Protein AF-A0A445EYU7-F1 (afdb_monomer)

Secondary structure (DSSP, 8-state):
------------------------------------------------------------------------------------------------------------------PPP-SS-HHHHHHHHHHHHHHHHHHHHH-TTPPPTT----S-HHHHHHHHHHHHHHHHHHS--------SS--S--------------------GGG--S-HHHHHHHHHHHHHHH-HHHHHHTTPPPPSEEEEE--TTS-HHHHHHHHHHHHT--EEEEEGGGG--SSTTHHHHHHHHHHHHHHHT-SEEEEEE-GGGT-B----S---TTSHHHHHHHHHHHHHHHT--TT--EEEEEEES-SSSB-TTTTSTTSEEEEEE-PPPPHHHHHHHHHHHHHHTT--B-TT--HHHHHHHTTT--HHHHHHHHHHHHHHHHHTT-SSB-HHHHHHHHHHHHH--B-TT----THHHHHHHHHHHHHHHHHHHHHHHSTTPPPP-EEE-S-BTTS-SSEEE-PPPSS------HHHHHHHHHHHTHHHHHHHHHTTT---STTHHHHHHHHHHHHIIIIIS---TTT-S-----TTTT-S----S---S--TTHHHHHHHHHHHHHHHHHHHHHHHHHHHHH-HHHHHHHHHHHHHHSEEEHHHHHHHHHTPPPPHHHHHHHTT-PPP--------

pLDDT: mean 71.1, std 25.47, range [23.78, 96.25]

Solvent-accessible surface area (backbone atoms only — not comparable to full-atom values): 42217 Å² total; per-residue (Å²): 138,86,86,87,86,87,88,89,84,88,85,88,89,89,80,90,86,88,89,88,90,88,81,90,86,90,83,86,89,79,88,81,90,85,82,89,79,88,79,93,80,87,78,87,81,84,89,88,84,86,83,89,85,81,89,84,89,84,85,88,79,87,88,79,89,81,90,79,89,92,85,87,85,84,88,80,87,84,87,86,88,85,90,85,83,85,90,88,85,82,89,80,89,81,89,87,82,89,82,86,88,88,88,80,92,74,84,88,85,80,92,79,78,93,72,86,74,80,85,74,68,74,64,60,60,51,51,51,54,48,51,53,50,50,51,52,48,51,52,46,72,77,50,84,80,76,81,70,95,87,72,86,90,88,76,77,65,63,61,61,51,51,52,52,51,51,52,52,52,52,51,52,70,74,49,76,78,79,76,77,89,75,79,94,80,81,88,84,84,74,78,80,67,76,80,79,64,77,84,70,79,61,87,53,82,77,43,34,67,85,79,56,56,38,50,65,70,47,45,58,67,45,47,58,55,28,50,40,66,65,44,47,69,67,40,54,77,72,69,53,76,80,67,46,13,37,32,39,36,30,61,80,46,47,43,66,71,56,51,58,45,12,48,27,42,66,34,71,36,54,72,47,76,46,54,30,59,77,41,67,60,97,52,80,61,52,24,31,49,50,49,51,52,52,53,57,47,43,67,74,51,54,56,20,36,40,36,32,36,48,36,54,69,42,34,52,50,84,66,61,92,72,84,58,90,79,53,57,48,40,52,48,26,40,52,42,48,51,50,56,50,61,65,57,57,98,81,59,59,53,35,37,39,33,32,33,70,52,77,85,50,36,34,70,79,51,61,34,83,61,30,30,57,39,76,41,65,42,60,69,35,50,58,70,20,37,29,45,38,49,52,50,52,39,60,75,64,66,58,52,66,38,94,81,53,58,55,63,64,52,22,35,65,44,72,88,43,26,57,48,52,48,53,48,36,57,48,44,13,49,52,50,22,50,74,71,70,46,88,47,35,47,51,66,32,44,53,52,24,51,50,36,69,75,55,28,53,73,40,87,83,60,68,74,58,73,69,58,33,54,49,44,20,29,20,47,31,18,28,50,52,39,36,43,30,41,34,72,71,39,86,86,51,50,57,75,50,35,41,34,50,64,23,25,59,78,79,43,54,44,48,72,43,57,55,63,44,93,61,94,73,89,79,80,51,71,39,56,51,45,41,49,40,20,21,44,34,8,22,50,29,30,31,28,65,75,53,77,66,47,73,74,80,79,48,53,63,35,52,52,52,38,48,53,51,40,44,41,39,45,32,52,65,13,71,35,82,90,81,30,84,47,69,46,94,59,67,86,72,72,55,69,89,59,74,91,69,66,80,66,92,68,62,94,65,52,61,64,52,52,54,48,51,53,52,51,36,52,50,52,53,52,52,29,36,53,45,23,37,50,36,45,70,70,30,53,70,50,40,54,50,50,14,50,51,29,55,73,61,40,50,43,46,58,69,66,42,48,60,51,57,70,71,55,58,64,51,71,64,51,59,36,58,32,69,66,52,74,73,77,78,72,76,78,80,77,78,129

InterPro domains:
  IPR000642 Peptidase M41 [PF01434] (466-659)
  IPR003593 AAA+ ATPase domain [SM00382] (242-382)
  IPR003959 ATPase, AAA-type, core [PF00004] (246-378)
  IPR003960 ATPase, AAA-type, conserved site [PS00674] (350-368)
  IPR005936 ATP-dependent zinc metalloprotease, FtsH [MF_01458] (6-684)
  IPR027417 P-loop containing nucleoside triphosphate hydrolase [G3DSA:3.40.50.300] (189-378)
  IPR027417 P-loop containing nucleoside triphosphate hydrolase [SSF52540] (206-452)
  IPR037219 Peptidase M41-like [G3DSA:1.20.58.760] (458-664)
  IPR037219 Peptidase M41-like [SSF140990] (466-662)
  IPR041569 AAA ATPase, AAA+ lid domain [PF17862] (404-446)

Foldseek 3Di:
DDDDDDDDDDDDDDDDDDDDDDDDDDDDDDDDDDDDDDDDDDDDDDDDDDDDDDDDDDDDDDDDDDDDDDDDDDDDDDDDDDDDDDDDDDDDDDDDDDDDDDDDDDDDDDDDDDDDDDDDDPVVVVVVVVVVVVVVVVVCVVDVDDDDPDDDDDDDCPVVVVVVVVVVVVVCVVDPPPPDPDDPDPDDDDPPDDPCPDPPPPPPDQQAVLLAFQQVQLVVVLVVLLCCLQCVVVCVVVVHFDQQEAEEEEAPQQCLVSSLSNSCSSSVAAEAEDELLVLQDPDACSSLVVLVVSLVVCQVRPVHEYEYEAVCNLFFDPLDPDPDVSNPRSVSNVVSNLCSLLPDDSPTNYYYYYYHHCPPGGDVSQCDGSHNVHYRYSYAGFLVRLLSLLVSLCVVVVAAADPQDDSSVLSQQQFPDHSRSSNVLNVQQSVQCVVVVHPHRYNVSSVVSSCCSVQNAFDPPDDDDDVRLLLLLLLQLQLQLLLLLLCVQDDQRFHFFKWFQGHHDPLQRIDTDTGHGSGNDPDDDLLRLLSLLLSLLRSQLSNCVVVVHDGDPNSVVSCVVSLVSLLCCVAACVVDPVRHRHHHDDCPVVPPPSVPDDDPPPDPPVVVVVVVSVVSSVVSSVLSNVQSNVQCVVQVPLSVVSSVVCSVPSMDGDPRSVVSSVPRDHDVSSVCVSVVPDDPPDPDPPDD

Organism: Glycine soja (NCBI:txid3848)

Structure (mmCIF, N/CA/C/O backbone):
data_AF-A0A445EYU7-F1
#
_entry.id   AF-A0A445EYU7-F1
#
loop_
_atom_site.group_PDB
_atom_site.id
_atom_site.type_symbol
_atom_site.label_atom_id
_atom_site.label_alt_id
_atom_site.label_comp_id
_atom_site.label_asym_id
_atom_site.label_entity_id
_atom_site.label_seq_id
_atom_site.pdbx_PDB_ins_code
_atom_site.Cartn_x
_atom_site.Cartn_y
_atom_site.Cartn_z
_atom_site.occupancy
_atom_site.B_iso_or_equiv
_atom_site.auth_seq_id
_atom_site.auth_comp_id
_atom_site.auth_asym_id
_atom_site.auth_atom_id
_atom_site.pdbx_PDB_model_num
ATOM 1 N N . MET A 1 1 ? 55.530 -7.448 -45.847 1.00 34.25 1 MET A N 1
ATOM 2 C CA . MET A 1 1 ? 56.861 -6.818 -45.944 1.00 34.25 1 MET A CA 1
ATOM 3 C C . MET A 1 1 ? 57.270 -6.380 -44.545 1.00 34.25 1 MET A C 1
ATOM 5 O O . MET A 1 1 ? 56.657 -5.481 -43.993 1.00 34.25 1 MET A O 1
ATOM 9 N N . LEU A 1 2 ? 58.200 -7.129 -43.955 1.00 30.73 2 LEU A N 1
ATOM 10 C CA . LEU A 1 2 ? 59.014 -6.810 -42.768 1.00 30.73 2 LEU A CA 1
ATOM 11 C C . LEU A 1 2 ? 60.118 -5.787 -43.153 1.00 30.73 2 LEU A C 1
ATOM 13 O O . LEU A 1 2 ? 60.229 -5.510 -44.351 1.00 30.73 2 LEU A O 1
ATOM 17 N N . PRO A 1 3 ? 61.058 -5.379 -42.269 1.00 58.59 3 PRO A N 1
ATOM 18 C CA . PRO A 1 3 ? 61.068 -5.291 -40.792 1.00 58.59 3 PRO A CA 1
ATOM 19 C C . PRO A 1 3 ? 61.715 -3.972 -40.290 1.00 58.59 3 PRO A C 1
ATOM 21 O O . PRO A 1 3 ? 62.240 -3.197 -41.078 1.00 58.59 3 PRO A O 1
ATOM 24 N N . LEU A 1 4 ? 61.798 -3.781 -38.968 1.00 31.61 4 LEU A N 1
ATOM 25 C CA . LEU A 1 4 ? 63.033 -3.299 -38.329 1.00 31.61 4 LEU A CA 1
ATOM 26 C C . LEU A 1 4 ? 63.142 -3.906 -36.918 1.00 31.61 4 LEU A C 1
ATOM 28 O O . LEU A 1 4 ? 62.303 -3.669 -36.053 1.00 31.61 4 LEU A O 1
ATOM 32 N N . GLU A 1 5 ? 64.168 -4.737 -36.746 1.00 33.75 5 GLU A N 1
ATOM 33 C CA . GLU A 1 5 ? 64.612 -5.373 -35.505 1.00 33.75 5 GLU A CA 1
ATOM 34 C C . GLU A 1 5 ? 65.640 -4.489 -34.783 1.00 33.75 5 GLU A C 1
ATOM 36 O O . GLU A 1 5 ? 66.415 -3.796 -35.436 1.00 33.75 5 GLU A O 1
ATOM 41 N N . HIS A 1 6 ? 65.750 -4.626 -33.457 1.00 32.50 6 HIS A N 1
ATOM 42 C CA . HIS A 1 6 ? 67.062 -4.682 -32.804 1.00 32.50 6 HIS A CA 1
ATOM 43 C C . HIS A 1 6 ? 67.008 -5.527 -31.518 1.00 32.50 6 HIS A C 1
ATOM 45 O O . HIS A 1 6 ? 66.360 -5.182 -30.534 1.00 32.50 6 HIS A O 1
ATOM 51 N N . HIS A 1 7 ? 67.721 -6.654 -31.570 1.00 29.28 7 HIS A N 1
ATOM 52 C CA . HIS A 1 7 ? 68.071 -7.572 -30.483 1.00 29.28 7 HIS A CA 1
ATOM 53 C C . HIS A 1 7 ? 69.317 -7.101 -29.714 1.00 29.28 7 HIS A C 1
ATOM 55 O O . HIS A 1 7 ? 70.190 -6.494 -30.327 1.00 29.28 7 HIS A O 1
ATOM 61 N N . PHE A 1 8 ? 69.438 -7.493 -28.432 1.00 27.98 8 PHE A N 1
ATOM 62 C CA . PHE A 1 8 ? 70.623 -8.087 -27.751 1.00 27.98 8 PHE A CA 1
ATOM 63 C C . PHE A 1 8 ? 70.408 -8.053 -26.212 1.00 27.98 8 PHE A C 1
ATOM 65 O O . PHE A 1 8 ? 69.878 -7.074 -25.715 1.00 27.98 8 PHE A O 1
ATOM 72 N N . ARG A 1 9 ? 70.781 -9.015 -25.348 1.00 24.81 9 ARG A N 1
ATOM 73 C CA . ARG A 1 9 ? 71.495 -10.307 -25.426 1.00 24.81 9 ARG A CA 1
ATOM 74 C C . ARG A 1 9 ? 71.340 -11.004 -24.041 1.00 24.81 9 ARG A C 1
ATOM 76 O O . ARG A 1 9 ? 71.367 -10.323 -23.022 1.00 24.81 9 ARG A O 1
ATOM 83 N N . TYR A 1 10 ? 71.207 -12.332 -24.002 1.00 27.59 10 TYR A N 1
ATOM 84 C CA . TYR A 1 10 ? 71.276 -13.189 -22.797 1.00 27.59 10 TYR A CA 1
ATOM 85 C C . TYR A 1 10 ? 72.737 -13.604 -22.501 1.00 27.59 10 TYR A C 1
ATOM 87 O O . TYR A 1 10 ? 73.488 -13.781 -23.458 1.00 27.59 10 TYR A O 1
ATOM 95 N N . HIS A 1 11 ? 73.114 -13.811 -21.224 1.00 28.22 11 HIS A N 1
ATOM 96 C CA . HIS A 1 11 ? 73.751 -15.041 -20.677 1.00 28.22 11 HIS A CA 1
ATOM 97 C C . HIS A 1 11 ? 74.160 -14.912 -19.170 1.00 28.22 11 HIS A C 1
ATOM 99 O O . HIS A 1 11 ? 74.649 -13.855 -18.778 1.00 28.22 11 HIS A O 1
ATOM 105 N N . PRO A 1 12 ? 73.995 -15.974 -18.334 1.00 47.03 12 PRO A N 1
ATOM 106 C CA . PRO A 1 12 ? 74.493 -16.133 -16.938 1.00 47.03 12 PRO A CA 1
ATOM 107 C C . PRO A 1 12 ? 75.849 -16.918 -16.918 1.00 47.03 12 PRO A C 1
ATOM 109 O O . PRO A 1 12 ? 76.276 -17.245 -18.031 1.00 47.03 12 PRO A O 1
ATOM 112 N N . PRO A 1 13 ? 76.568 -17.259 -15.793 1.00 44.28 13 PRO A N 1
ATOM 113 C CA . PRO A 1 13 ? 76.167 -18.253 -14.747 1.00 44.28 13 PRO A CA 1
ATOM 114 C C . PRO A 1 13 ? 76.862 -18.161 -13.334 1.00 44.28 13 PRO A C 1
ATOM 116 O O . PRO A 1 13 ? 77.647 -17.255 -13.082 1.00 44.28 13 PRO A O 1
ATOM 119 N N . LEU A 1 14 ? 76.627 -19.197 -12.484 1.00 28.83 14 LEU A N 1
ATOM 120 C CA . LEU A 1 14 ? 77.357 -19.675 -11.262 1.00 28.83 14 LEU A CA 1
ATOM 121 C C . LEU A 1 14 ? 76.855 -19.117 -9.899 1.00 28.83 14 LEU A C 1
ATOM 123 O O . LEU A 1 14 ? 76.657 -17.921 -9.780 1.00 28.83 14 LEU A O 1
ATOM 127 N N . THR A 1 15 ? 76.590 -19.869 -8.810 1.00 29.42 15 THR A N 1
ATOM 128 C CA . THR A 1 15 ? 76.975 -21.229 -8.346 1.00 29.42 15 THR A CA 1
ATOM 129 C C . THR A 1 15 ? 76.090 -21.726 -7.171 1.00 29.42 15 THR A C 1
ATOM 131 O O . THR A 1 15 ? 75.723 -20.934 -6.315 1.00 29.42 15 THR A O 1
ATOM 134 N N . LEU A 1 16 ? 75.825 -23.049 -7.144 1.00 30.02 16 LEU A N 1
ATOM 135 C CA . LEU A 1 16 ? 75.710 -24.026 -6.019 1.00 30.02 16 LEU A CA 1
ATOM 136 C C . LEU A 1 16 ? 75.516 -23.507 -4.569 1.00 30.02 16 LEU A C 1
ATOM 138 O O . LEU A 1 16 ? 76.332 -22.731 -4.094 1.00 30.02 16 LEU A O 1
ATOM 142 N N . THR A 1 17 ? 74.559 -24.034 -3.782 1.00 30.12 17 THR A N 1
ATOM 143 C CA . THR A 1 17 ? 74.769 -25.246 -2.945 1.00 30.12 17 THR A CA 1
ATOM 144 C C . THR A 1 17 ? 73.490 -26.041 -2.579 1.00 30.12 17 THR A C 1
ATOM 146 O O . THR A 1 17 ? 72.385 -25.522 -2.481 1.00 30.12 17 THR A O 1
ATOM 149 N N . LYS A 1 18 ? 73.706 -27.353 -2.384 1.00 30.33 18 LYS A N 1
ATOM 150 C CA . LYS A 1 18 ? 72.795 -28.468 -2.030 1.00 30.33 18 LYS A CA 1
ATOM 151 C C . LYS A 1 18 ? 72.230 -28.356 -0.595 1.00 30.33 18 LYS A C 1
ATOM 153 O O . LYS A 1 18 ? 72.931 -27.860 0.276 1.00 30.33 18 LYS A O 1
ATOM 158 N N . LEU A 1 19 ? 71.050 -28.918 -0.290 1.00 28.41 19 LEU A N 1
ATOM 159 C CA . LEU A 1 19 ? 70.894 -30.268 0.303 1.00 28.41 19 LEU A CA 1
ATOM 160 C C . LEU A 1 19 ? 69.439 -30.795 0.232 1.00 28.41 19 LEU A C 1
ATOM 162 O O . LEU A 1 19 ? 68.480 -30.037 0.164 1.00 28.41 19 LEU A O 1
ATOM 166 N N . LYS A 1 20 ? 69.334 -32.130 0.193 1.00 32.12 20 LYS A N 1
ATOM 167 C CA . LYS A 1 20 ? 68.200 -32.999 -0.190 1.00 32.12 20 LYS A CA 1
ATOM 168 C C . LYS A 1 20 ? 67.350 -33.504 1.017 1.00 32.12 20 LYS A C 1
ATOM 170 O O . LYS A 1 20 ? 67.749 -33.269 2.152 1.00 32.12 20 LYS A O 1
ATOM 175 N N . PRO A 1 21 ? 66.227 -34.225 0.768 1.00 53.78 21 PRO A N 1
ATOM 176 C CA . PRO A 1 21 ? 65.112 -34.498 1.695 1.00 53.78 21 PRO A CA 1
ATOM 177 C C . PRO A 1 21 ? 65.073 -35.936 2.268 1.00 53.78 21 PRO A C 1
ATOM 179 O O . PRO A 1 21 ? 65.791 -36.808 1.789 1.00 53.78 21 PRO A O 1
ATOM 182 N N . PHE A 1 22 ? 64.163 -36.200 3.216 1.00 26.23 22 PHE A N 1
ATOM 183 C CA . PHE A 1 22 ? 63.744 -37.524 3.734 1.00 26.23 22 PHE A CA 1
ATOM 184 C C . PHE A 1 22 ? 62.350 -37.376 4.390 1.00 26.23 22 PHE A C 1
ATOM 186 O O . PHE A 1 22 ? 62.075 -36.313 4.929 1.00 26.23 22 PHE A O 1
ATOM 193 N N . SER A 1 23 ? 61.438 -38.344 4.515 1.00 29.22 23 SER A N 1
ATOM 194 C CA . SER A 1 23 ? 60.973 -39.504 3.737 1.00 29.22 23 SER A CA 1
ATOM 195 C C . SER A 1 23 ? 59.691 -40.015 4.436 1.00 29.22 23 SER A C 1
ATOM 197 O O . SER A 1 23 ? 59.527 -39.821 5.635 1.00 29.22 23 SER A O 1
ATOM 199 N N . ARG A 1 24 ? 58.825 -40.707 3.687 1.00 30.89 24 ARG A N 1
ATOM 200 C CA . ARG A 1 24 ? 57.615 -41.464 4.091 1.00 30.89 24 ARG A CA 1
ATOM 201 C C . ARG A 1 24 ? 57.710 -42.264 5.409 1.00 30.89 24 ARG A C 1
ATOM 203 O O . ARG A 1 24 ? 58.746 -42.875 5.634 1.00 30.89 24 ARG A O 1
ATOM 210 N N . ALA A 1 25 ? 56.573 -42.458 6.101 1.00 29.36 25 ALA A N 1
ATOM 211 C CA . ALA A 1 25 ? 56.016 -43.792 6.423 1.00 29.36 25 ALA A CA 1
ATOM 212 C C . ALA A 1 25 ? 54.634 -43.746 7.124 1.00 29.36 25 ALA A C 1
ATOM 214 O O . ALA A 1 25 ? 54.323 -42.834 7.879 1.00 29.36 25 ALA A O 1
ATOM 215 N N . ASN A 1 26 ? 53.840 -44.781 6.830 1.00 29.16 26 ASN A N 1
ATOM 216 C CA . ASN A 1 26 ? 52.474 -45.104 7.261 1.00 29.16 26 ASN A CA 1
ATOM 217 C C . ASN A 1 26 ? 52.331 -45.497 8.745 1.00 29.16 26 ASN A C 1
ATOM 219 O O . ASN A 1 26 ? 53.230 -46.130 9.288 1.00 29.16 26 ASN A O 1
ATOM 223 N N . SER A 1 27 ? 51.130 -45.317 9.316 1.00 27.59 27 SER A N 1
ATOM 224 C CA . SER A 1 27 ? 50.281 -46.348 9.986 1.00 27.59 27 SER A CA 1
ATOM 225 C C . SER A 1 27 ? 49.155 -45.645 10.778 1.00 27.59 27 SER A C 1
ATOM 227 O O . SER A 1 27 ? 49.419 -44.725 11.533 1.00 27.59 27 SER A O 1
ATOM 229 N N . ARG A 1 28 ? 47.878 -45.774 10.387 1.00 27.11 28 ARG A N 1
ATOM 230 C CA . ARG A 1 28 ? 46.866 -46.795 10.751 1.00 27.11 28 ARG A CA 1
ATOM 231 C C . ARG A 1 28 ? 46.390 -46.752 12.222 1.00 27.11 28 ARG A C 1
ATOM 233 O O . ARG A 1 28 ? 47.166 -47.089 13.100 1.00 27.11 28 ARG A O 1
ATOM 240 N N . VAL A 1 29 ? 45.058 -46.569 12.365 1.00 26.36 29 VAL A N 1
ATOM 241 C CA . VAL A 1 29 ? 44.156 -47.072 13.443 1.00 26.36 29 VAL A CA 1
ATOM 242 C C . VAL A 1 29 ? 44.245 -46.245 14.748 1.00 26.36 29 VAL A C 1
ATOM 244 O O . VAL A 1 29 ? 45.337 -45.904 15.161 1.00 26.36 29 VAL A O 1
ATOM 247 N N . SER A 1 30 ? 43.199 -45.783 15.447 1.00 26.22 30 SER A N 1
ATOM 248 C CA . SER A 1 30 ? 41.783 -46.162 15.635 1.00 26.22 30 SER A CA 1
ATOM 249 C C . SER A 1 30 ? 41.044 -45.024 16.371 1.00 26.22 30 SER A C 1
ATOM 251 O O . SER A 1 30 ? 41.652 -44.320 17.173 1.00 26.22 30 SER A O 1
ATOM 253 N N . LEU A 1 31 ? 39.726 -44.911 16.164 1.00 33.03 31 LEU A N 1
ATOM 254 C CA . LEU A 1 31 ? 38.775 -44.231 17.068 1.00 33.03 31 LEU A CA 1
ATOM 255 C C . LEU A 1 31 ? 38.767 -44.886 18.468 1.00 33.03 31 LEU A C 1
ATOM 257 O O . LEU A 1 31 ? 39.086 -46.073 18.578 1.00 33.03 31 LEU A O 1
ATOM 261 N N . PRO A 1 32 ? 38.324 -44.164 19.515 1.00 35.91 32 PRO A N 1
ATOM 262 C CA . PRO A 1 32 ? 36.981 -44.471 20.018 1.00 35.91 32 PRO A CA 1
ATOM 263 C C . PRO A 1 32 ? 36.149 -43.256 20.476 1.00 35.91 32 PRO A C 1
ATOM 265 O O . PRO A 1 32 ? 36.659 -42.215 20.882 1.00 35.91 32 PRO A O 1
ATOM 268 N N . HIS A 1 33 ? 34.831 -43.462 20.417 1.00 28.44 33 HIS A N 1
ATOM 269 C CA . HIS A 1 33 ? 33.781 -42.757 21.156 1.00 28.44 33 HIS A CA 1
ATOM 270 C C . HIS A 1 33 ? 33.961 -42.883 22.683 1.00 28.44 33 HIS A C 1
ATOM 272 O O . HIS A 1 33 ? 34.489 -43.901 23.128 1.00 28.44 33 HIS A O 1
ATOM 278 N N . ILE A 1 34 ? 33.417 -41.927 23.459 1.00 29.56 34 ILE A N 1
ATOM 279 C CA . ILE A 1 34 ? 32.385 -42.123 24.516 1.00 29.56 34 ILE A CA 1
ATOM 280 C C . ILE A 1 34 ? 32.254 -40.870 25.425 1.00 29.56 34 ILE A C 1
ATOM 282 O O . ILE A 1 34 ? 33.228 -40.392 25.995 1.00 29.56 34 ILE A O 1
ATOM 286 N N . ASP A 1 35 ? 31.007 -40.391 25.500 1.00 27.66 35 ASP A N 1
ATOM 287 C CA . ASP A 1 35 ? 30.200 -39.821 26.598 1.00 27.66 35 ASP A CA 1
ATOM 288 C C . ASP A 1 35 ? 30.609 -38.642 27.512 1.00 27.66 35 ASP A C 1
ATOM 290 O O . ASP A 1 35 ? 31.574 -38.660 28.267 1.00 27.66 35 ASP A O 1
ATOM 294 N N . ASN A 1 36 ? 29.688 -37.662 27.508 1.00 29.55 36 ASN A N 1
ATOM 295 C CA . ASN A 1 36 ? 28.985 -37.025 28.635 1.00 29.55 36 ASN A CA 1
ATOM 296 C C . ASN A 1 36 ? 29.640 -37.032 30.029 1.00 29.55 36 ASN A C 1
ATOM 298 O O . ASN A 1 36 ? 29.693 -38.061 30.693 1.00 29.55 36 ASN A O 1
ATOM 302 N N . SER A 1 37 ? 29.861 -35.838 30.596 1.00 26.86 37 SER A N 1
ATOM 303 C CA . SER A 1 37 ? 29.030 -35.283 31.690 1.00 26.86 37 SER A CA 1
ATOM 304 C C . SER A 1 37 ? 29.681 -34.067 32.377 1.00 26.86 37 SER A C 1
ATOM 306 O O . SER A 1 37 ? 30.892 -33.979 32.534 1.00 26.86 37 SER A O 1
ATOM 308 N N . PHE A 1 38 ? 28.816 -33.109 32.732 1.00 29.22 38 PHE A N 1
ATOM 309 C CA . PHE A 1 38 ? 28.899 -32.078 33.777 1.00 29.22 38 PHE A CA 1
ATOM 310 C C . PHE A 1 38 ? 30.233 -31.851 34.518 1.00 29.22 38 PHE A C 1
ATOM 312 O O . PHE A 1 38 ? 30.706 -32.732 35.218 1.00 29.22 38 PHE A O 1
ATOM 319 N N . HIS A 1 39 ? 30.698 -30.593 34.570 1.00 27.23 39 HIS A N 1
ATOM 320 C CA . HIS A 1 39 ? 30.738 -29.814 35.821 1.00 27.23 39 HIS A CA 1
ATOM 321 C C . HIS A 1 39 ? 31.181 -28.356 35.597 1.00 27.23 39 HIS A C 1
ATOM 323 O O . HIS A 1 39 ? 32.151 -28.061 34.906 1.00 27.23 39 HIS A O 1
ATOM 329 N N . ARG A 1 40 ? 30.450 -27.439 36.246 1.00 28.94 40 ARG A N 1
ATOM 330 C CA . ARG A 1 40 ? 30.832 -26.042 36.494 1.00 28.94 40 ARG A CA 1
ATOM 331 C C . ARG A 1 40 ? 32.231 -25.975 37.107 1.00 28.94 40 ARG A C 1
ATOM 333 O O . ARG A 1 40 ? 32.435 -26.566 38.161 1.00 28.94 40 ARG A O 1
ATOM 340 N N . PHE A 1 41 ? 33.106 -25.142 36.553 1.00 24.22 41 PHE A N 1
ATOM 341 C CA . PHE A 1 41 ? 34.234 -24.578 37.291 1.00 24.22 41 PHE A CA 1
ATOM 342 C C . PHE A 1 41 ? 34.474 -23.131 36.854 1.00 24.22 41 PHE A C 1
ATOM 344 O O . PHE A 1 41 ? 34.845 -22.847 35.721 1.00 24.22 41 PHE A O 1
ATOM 351 N N . ASN A 1 42 ? 34.216 -22.218 37.786 1.00 32.19 42 ASN A N 1
ATOM 352 C CA . ASN A 1 42 ? 34.666 -20.835 37.760 1.00 32.19 42 ASN A CA 1
ATOM 353 C C . ASN A 1 42 ? 36.047 -20.797 38.432 1.00 32.19 42 ASN A C 1
ATOM 355 O O . ASN A 1 42 ? 36.188 -21.373 39.516 1.00 32.19 42 ASN A O 1
ATOM 359 N N . PRO A 1 43 ? 37.041 -20.123 37.840 1.00 32.25 43 PRO A N 1
ATOM 360 C CA . PRO A 1 43 ? 37.910 -19.311 38.680 1.00 32.25 43 PRO A CA 1
ATOM 361 C C . PRO A 1 43 ? 38.292 -17.981 38.009 1.00 32.25 43 PRO A C 1
ATOM 363 O O . PRO A 1 43 ? 39.037 -17.944 37.035 1.00 32.25 43 PRO A O 1
ATOM 366 N N . ASN A 1 44 ? 37.876 -16.869 38.620 1.00 27.81 44 ASN A N 1
ATOM 367 C CA . ASN A 1 44 ? 38.746 -15.692 38.707 1.00 27.81 44 ASN A CA 1
ATOM 368 C C . ASN A 1 44 ? 39.886 -16.027 39.682 1.00 27.81 44 ASN A C 1
ATOM 370 O O . ASN A 1 44 ? 39.616 -16.656 40.711 1.00 27.81 44 ASN A O 1
ATOM 374 N N . PRO A 1 45 ? 41.131 -15.583 39.426 1.00 37.09 45 PRO A N 1
ATOM 375 C CA . PRO A 1 45 ? 41.590 -14.414 40.185 1.00 37.09 45 PRO A CA 1
ATOM 376 C C . PRO A 1 45 ? 42.635 -13.498 39.496 1.00 37.09 45 PRO A C 1
ATOM 378 O O . PRO A 1 45 ? 43.436 -13.923 38.677 1.00 37.09 45 PRO A O 1
ATOM 381 N N . CYS A 1 46 ? 42.680 -12.258 40.012 1.00 25.12 46 CYS A N 1
ATOM 382 C CA . CYS A 1 46 ? 43.859 -11.390 40.217 1.00 25.12 46 CYS A CA 1
ATOM 383 C C . CYS A 1 46 ? 44.539 -10.725 38.998 1.00 25.12 46 CYS A C 1
ATOM 385 O O . CYS A 1 46 ? 45.135 -11.363 38.148 1.00 25.12 46 CYS A O 1
ATOM 387 N N . ARG A 1 47 ? 44.406 -9.393 38.868 1.00 24.67 47 ARG A N 1
ATOM 388 C CA . ARG A 1 47 ? 45.243 -8.314 39.469 1.00 24.67 47 ARG A CA 1
ATOM 389 C C . ARG A 1 47 ? 46.560 -8.075 38.715 1.00 24.67 47 ARG A C 1
ATOM 391 O O . ARG A 1 47 ? 47.526 -8.785 38.941 1.00 24.67 47 ARG A O 1
ATOM 398 N N . PHE A 1 48 ? 46.640 -6.941 38.019 1.00 25.27 48 PHE A N 1
ATOM 399 C CA . PHE A 1 48 ? 47.841 -6.101 38.014 1.00 25.27 48 PHE A CA 1
ATOM 400 C C . PHE A 1 48 ? 47.426 -4.632 38.112 1.00 25.27 48 PHE A C 1
ATOM 402 O O . PHE A 1 48 ? 46.525 -4.171 37.414 1.00 25.27 48 PHE A O 1
ATOM 409 N N . ARG A 1 49 ? 48.045 -3.922 39.056 1.00 24.45 49 ARG A N 1
ATOM 410 C CA . ARG A 1 49 ? 47.820 -2.508 39.362 1.00 24.45 49 ARG A CA 1
ATOM 411 C C . ARG A 1 49 ? 49.172 -1.786 39.337 1.00 24.45 49 ARG A C 1
ATOM 413 O O . ARG A 1 49 ? 50.140 -2.332 39.856 1.00 24.45 49 ARG A O 1
ATOM 420 N N . CYS A 1 50 ? 49.112 -0.530 38.884 1.00 23.83 50 CYS A N 1
ATOM 421 C CA . CYS A 1 50 ? 49.977 0.626 39.183 1.00 23.83 50 CYS A CA 1
ATOM 422 C C . CYS A 1 50 ? 51.277 0.869 38.380 1.00 23.83 50 CYS A C 1
ATOM 424 O O . CYS A 1 50 ? 51.860 -0.088 37.882 1.00 23.83 50 CYS A O 1
ATOM 426 N N . PRO A 1 51 ? 51.785 2.133 38.347 1.00 35.72 51 PRO A N 1
ATOM 427 C CA . PRO A 1 51 ? 51.290 3.341 39.039 1.00 35.72 51 PRO A CA 1
ATOM 428 C C . PRO A 1 51 ? 51.125 4.616 38.181 1.00 35.72 51 PRO A C 1
ATOM 430 O O . PRO A 1 51 ? 51.552 4.727 37.039 1.00 35.72 51 PRO A O 1
ATOM 433 N N . ILE A 1 52 ? 50.499 5.590 38.840 1.00 28.56 52 ILE A N 1
ATOM 434 C CA . ILE A 1 52 ? 50.383 7.018 38.532 1.00 28.56 52 ILE A CA 1
ATOM 435 C C . ILE A 1 52 ? 51.745 7.719 38.692 1.00 28.56 52 ILE A C 1
ATOM 437 O O . ILE A 1 52 ? 52.452 7.454 39.663 1.00 28.56 52 ILE A O 1
ATOM 441 N N . SER A 1 53 ? 52.048 8.695 37.832 1.00 24.09 53 SER A N 1
ATOM 442 C CA . SER A 1 53 ? 52.919 9.830 38.165 1.00 24.09 53 SER A CA 1
ATOM 443 C C . SER A 1 53 ? 52.399 11.100 37.481 1.00 24.09 53 SER A C 1
ATOM 445 O O . SER A 1 53 ? 51.925 11.088 36.348 1.00 24.09 53 SER A O 1
ATOM 447 N N . SER A 1 54 ? 52.406 12.166 38.270 1.00 26.83 54 SER A N 1
ATOM 448 C CA . SER A 1 54 ? 51.843 13.496 38.066 1.00 26.83 54 SER A CA 1
ATOM 449 C C . SER A 1 54 ? 52.846 14.494 37.480 1.00 26.83 54 SER A C 1
ATOM 451 O O . SER A 1 54 ? 54.022 14.409 37.812 1.00 26.83 54 SER A O 1
ATOM 453 N N . ASN A 1 55 ? 52.298 15.506 36.795 1.00 27.67 55 ASN A N 1
ATOM 454 C CA . ASN A 1 55 ? 52.839 16.845 36.514 1.00 27.67 55 ASN A CA 1
ATOM 455 C C . ASN A 1 55 ? 54.157 16.960 35.735 1.00 27.67 55 ASN A C 1
ATOM 457 O O . ASN A 1 55 ? 55.219 16.696 36.273 1.00 27.67 55 ASN A O 1
ATOM 461 N N . ASP A 1 56 ? 54.077 17.562 34.543 1.00 25.91 56 ASP A N 1
ATOM 462 C CA . ASP A 1 56 ? 54.873 18.759 34.262 1.00 25.91 56 ASP A CA 1
ATOM 463 C C . ASP A 1 56 ? 54.267 19.598 33.129 1.00 25.91 56 ASP A C 1
ATOM 465 O O . ASP A 1 56 ? 53.858 19.114 32.074 1.00 25.91 56 ASP A O 1
ATOM 469 N N . SER A 1 57 ? 54.179 20.895 33.393 1.00 28.66 57 SER A N 1
ATOM 470 C CA . SER A 1 57 ? 53.831 21.960 32.460 1.00 28.66 57 SER A CA 1
ATOM 471 C C . SER A 1 57 ? 55.079 22.433 31.721 1.00 28.66 57 SER A C 1
ATOM 473 O O . SER A 1 57 ? 56.042 22.759 32.402 1.00 28.66 57 SER A O 1
ATOM 475 N N . LEU A 1 58 ? 55.043 22.602 30.392 1.00 26.98 58 LEU A N 1
ATOM 476 C CA . LEU A 1 58 ? 55.878 23.575 29.664 1.00 26.98 58 LEU A CA 1
ATOM 477 C C . LEU A 1 58 ? 55.365 23.802 28.226 1.00 26.98 58 LEU A C 1
ATOM 479 O O . LEU A 1 58 ? 54.942 22.886 27.528 1.00 26.98 58 LEU A O 1
ATOM 483 N N . ARG A 1 59 ? 55.358 25.083 27.839 1.00 26.55 59 ARG A N 1
ATOM 484 C CA . ARG A 1 59 ? 54.968 25.666 26.541 1.00 26.55 59 ARG A CA 1
ATOM 485 C C . ARG A 1 59 ? 56.083 25.526 25.483 1.00 26.55 59 ARG A C 1
ATOM 487 O O . ARG A 1 59 ? 57.202 25.172 25.826 1.00 26.55 59 ARG A O 1
ATOM 494 N N . PHE A 1 60 ? 55.765 26.017 24.271 1.00 24.23 60 PHE A N 1
ATOM 495 C CA . PHE A 1 60 ? 56.562 26.189 23.032 1.00 24.23 60 PHE A CA 1
ATOM 496 C C . PHE A 1 60 ? 56.602 24.954 22.121 1.00 24.23 60 PHE A C 1
ATOM 498 O O . PHE A 1 60 ? 56.777 23.850 22.597 1.00 24.23 60 PHE A O 1
ATOM 505 N N . GLY A 1 61 ? 56.469 25.025 20.794 1.00 24.20 61 GLY A N 1
ATOM 506 C CA . GLY A 1 61 ? 56.208 26.097 19.827 1.00 24.20 61 GLY A CA 1
ATOM 507 C C . GLY A 1 61 ? 56.201 25.455 18.423 1.00 24.20 61 GLY A C 1
ATOM 508 O O . GLY A 1 61 ? 57.003 24.575 18.158 1.00 24.20 61 GLY A O 1
ATOM 509 N N . LEU A 1 62 ? 55.161 25.699 17.618 1.00 23.80 62 LEU A N 1
ATOM 510 C CA . LEU A 1 62 ? 55.196 26.386 16.311 1.00 23.80 62 LEU A CA 1
ATOM 511 C C . LEU A 1 62 ? 56.055 25.774 15.174 1.00 23.80 62 LEU A C 1
ATOM 513 O O . LEU A 1 62 ? 57.275 25.733 15.271 1.00 23.80 62 LEU A O 1
ATOM 517 N N . ARG A 1 63 ? 55.362 25.609 14.021 1.00 24.78 63 ARG A N 1
ATOM 518 C CA . ARG A 1 63 ? 55.812 25.729 12.603 1.00 24.78 63 ARG A CA 1
ATOM 519 C C . ARG A 1 63 ? 56.512 24.515 11.964 1.00 24.78 63 ARG A C 1
ATOM 521 O O . ARG A 1 63 ? 57.232 23.813 12.643 1.00 24.78 63 ARG A O 1
ATOM 528 N N . VAL A 1 64 ? 56.394 24.199 10.662 1.00 26.52 64 VAL A N 1
ATOM 529 C CA . VAL A 1 64 ? 55.858 24.810 9.409 1.00 26.52 64 VAL A CA 1
ATOM 530 C C . VAL A 1 64 ? 55.655 23.637 8.419 1.00 26.52 64 VAL A C 1
ATOM 532 O O . VAL A 1 64 ? 56.466 22.722 8.432 1.00 26.52 64 VAL A O 1
ATOM 535 N N . GLY A 1 65 ? 54.560 23.565 7.646 1.00 27.17 65 GLY A N 1
ATOM 536 C CA . GLY A 1 65 ? 54.506 23.896 6.197 1.00 27.17 65 GLY A CA 1
ATOM 537 C C . GLY A 1 65 ? 54.672 22.642 5.312 1.00 27.17 65 GLY A C 1
ATOM 538 O O . GLY A 1 65 ? 55.360 21.721 5.707 1.00 27.17 65 GLY A O 1
ATOM 539 N N . HIS A 1 66 ? 54.098 22.506 4.113 1.00 30.89 66 HIS A N 1
ATOM 540 C CA . HIS A 1 66 ? 53.800 23.532 3.120 1.00 30.89 66 HIS A CA 1
ATOM 541 C C . HIS A 1 66 ? 52.948 22.974 1.947 1.00 30.89 66 HIS A C 1
ATOM 543 O O . HIS A 1 66 ? 53.243 21.887 1.471 1.00 30.89 66 HIS A O 1
ATOM 549 N N . ARG A 1 67 ? 52.060 23.846 1.412 1.00 28.06 67 ARG A N 1
ATOM 550 C CA . ARG A 1 67 ? 51.793 24.159 -0.029 1.00 28.06 67 ARG A CA 1
ATOM 551 C C . ARG A 1 67 ? 51.064 23.117 -0.914 1.00 28.06 67 ARG A C 1
ATOM 553 O O . ARG A 1 67 ? 51.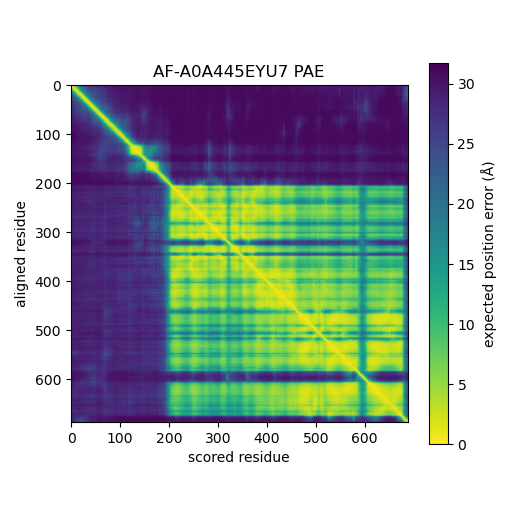252 21.931 -0.736 1.00 28.06 67 ARG A O 1
ATOM 560 N N . ALA A 1 68 ? 50.252 23.486 -1.918 1.00 28.25 68 ALA A N 1
ATOM 561 C CA . ALA A 1 68 ? 49.954 24.775 -2.582 1.00 28.25 68 ALA A CA 1
ATOM 562 C C . ALA A 1 68 ? 48.560 24.708 -3.277 1.00 28.25 68 ALA A C 1
ATOM 564 O O . ALA A 1 68 ? 48.157 23.625 -3.681 1.00 28.25 68 ALA A O 1
ATOM 565 N N . SER A 1 69 ? 47.735 25.771 -3.236 1.00 24.64 69 SER A N 1
ATOM 566 C CA . SER A 1 69 ? 47.454 26.784 -4.298 1.00 24.64 69 SER A CA 1
ATOM 567 C C . SER A 1 69 ? 46.635 26.254 -5.494 1.00 24.64 69 SER A C 1
ATOM 569 O O . SER A 1 69 ? 46.958 25.207 -6.027 1.00 24.64 69 SER A O 1
ATOM 571 N N . TRP A 1 70 ? 45.574 26.924 -5.959 1.00 23.91 70 TRP A N 1
ATOM 572 C CA . TRP A 1 70 ? 45.651 28.211 -6.665 1.00 23.91 70 TRP A CA 1
ATOM 573 C C . TRP A 1 70 ? 44.540 29.221 -6.327 1.00 23.91 70 TRP A C 1
ATOM 575 O O . TRP A 1 70 ? 43.432 28.886 -5.923 1.00 23.91 70 TRP A O 1
ATOM 585 N N . VAL A 1 71 ? 44.922 30.481 -6.520 1.00 24.23 71 VAL A N 1
ATOM 586 C CA . VAL A 1 71 ? 44.251 31.764 -6.278 1.00 24.23 71 VAL A CA 1
ATOM 587 C C . VAL A 1 71 ? 44.059 32.437 -7.642 1.00 24.23 71 VAL A C 1
ATOM 589 O O . VAL A 1 71 ? 44.930 32.272 -8.491 1.00 24.23 71 VAL A O 1
ATOM 592 N N . CYS A 1 72 ? 43.005 33.239 -7.837 1.00 24.47 72 CYS A N 1
ATOM 593 C CA . CYS A 1 72 ? 43.178 34.638 -8.258 1.00 24.47 72 CYS A CA 1
ATOM 594 C C . CYS A 1 72 ? 41.896 35.474 -8.190 1.00 24.47 72 CYS A C 1
ATOM 596 O O . CYS A 1 72 ? 40.829 35.097 -8.660 1.00 24.47 72 CYS A O 1
ATOM 598 N N . ARG A 1 73 ? 42.083 36.645 -7.581 1.00 25.05 73 ARG A N 1
ATOM 599 C CA . ARG A 1 73 ? 41.230 37.830 -7.529 1.00 25.05 73 ARG A CA 1
ATOM 600 C C . ARG A 1 73 ? 41.814 38.804 -8.557 1.00 25.05 73 ARG A C 1
ATOM 602 O O . ARG A 1 73 ? 43.038 38.910 -8.616 1.00 25.05 73 ARG A O 1
ATOM 609 N N . SER A 1 74 ? 41.002 39.590 -9.253 1.00 23.78 74 SER A N 1
ATOM 610 C CA . SER A 1 74 ? 41.485 40.835 -9.862 1.00 23.78 74 SER A CA 1
ATOM 611 C C . SER A 1 74 ? 40.406 41.911 -9.848 1.00 23.78 74 SER A C 1
ATOM 613 O O . SER A 1 74 ? 39.284 41.703 -10.296 1.00 23.78 74 SER A O 1
ATOM 615 N N . THR A 1 75 ? 40.787 43.056 -9.298 1.00 30.59 75 THR A N 1
ATO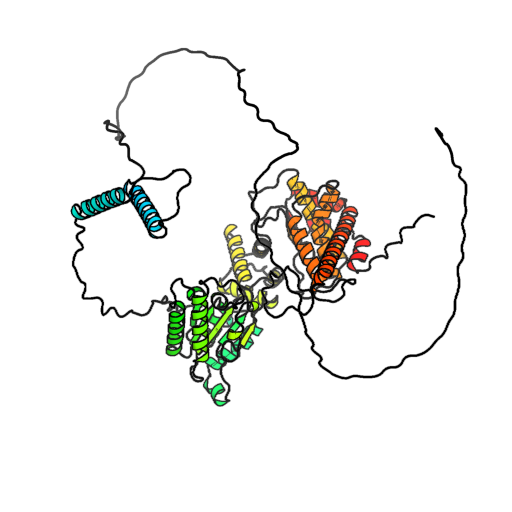M 616 C CA . THR A 1 75 ? 40.177 44.382 -9.429 1.00 30.59 75 THR A CA 1
ATOM 617 C C . THR A 1 75 ? 40.587 45.031 -10.754 1.00 30.59 75 THR A C 1
ATOM 619 O O . THR A 1 75 ? 41.736 44.852 -11.157 1.00 30.59 75 THR A O 1
ATOM 622 N N . GLY A 1 76 ? 39.716 45.856 -11.347 1.00 24.56 76 GLY A N 1
ATOM 623 C CA . GLY A 1 76 ? 40.089 46.844 -12.371 1.00 24.56 76 GLY A CA 1
ATOM 624 C C . GLY A 1 76 ? 38.995 47.124 -13.410 1.00 24.56 76 GLY A C 1
ATOM 625 O O . GLY A 1 76 ? 38.793 46.319 -14.309 1.00 24.56 76 GLY A O 1
ATOM 626 N N . GLU A 1 77 ? 38.325 48.273 -13.293 1.00 29.95 77 GLU A N 1
ATOM 627 C CA . GLU A 1 77 ? 37.789 49.055 -14.430 1.00 29.95 77 GLU A CA 1
ATOM 628 C C . GLU A 1 77 ? 38.979 49.647 -15.229 1.00 29.95 77 GLU A C 1
ATOM 630 O O . GLU A 1 77 ? 40.040 49.817 -14.612 1.00 29.95 77 GLU A O 1
ATOM 635 N N . PRO A 1 78 ? 38.885 49.937 -16.555 1.00 35.38 78 PRO A N 1
ATOM 636 C CA . PRO A 1 78 ? 37.998 50.988 -17.088 1.00 35.38 78 PRO A CA 1
ATOM 637 C C . PRO A 1 78 ? 37.434 50.809 -18.526 1.00 35.38 78 PRO A C 1
ATOM 639 O O . PRO A 1 78 ? 37.869 49.970 -19.307 1.00 35.38 78 PRO A O 1
ATOM 642 N N . ASP A 1 79 ? 36.461 51.675 -18.828 1.00 24.86 79 ASP A N 1
ATOM 643 C CA . ASP A 1 79 ? 36.171 52.401 -20.077 1.00 24.86 79 ASP A CA 1
ATOM 644 C C . ASP A 1 79 ? 36.067 51.722 -21.465 1.00 24.86 79 ASP A C 1
ATOM 646 O O . ASP A 1 79 ? 37.043 51.332 -22.099 1.00 24.86 79 ASP A O 1
ATOM 650 N N . SER A 1 80 ? 34.872 51.940 -22.035 1.00 26.06 80 SER A N 1
ATOM 651 C CA . SER A 1 80 ? 34.600 52.563 -23.347 1.00 26.06 80 SER A CA 1
ATOM 652 C C . SER A 1 80 ? 34.312 51.718 -24.600 1.00 26.06 80 SER A C 1
ATOM 654 O O . SER A 1 80 ? 34.964 50.729 -24.912 1.00 26.06 80 SER A O 1
ATOM 656 N N . ALA A 1 81 ? 33.366 52.303 -25.353 1.00 26.39 81 ALA A N 1
ATOM 657 C CA . ALA A 1 81 ? 32.991 52.147 -26.760 1.00 26.39 81 ALA A CA 1
ATOM 658 C C . ALA A 1 81 ? 31.889 51.124 -27.085 1.00 26.39 81 ALA A C 1
ATOM 660 O O . ALA A 1 81 ? 31.934 49.982 -26.656 1.00 26.39 81 ALA A O 1
ATOM 661 N N . ALA A 1 82 ? 30.894 51.420 -27.917 1.00 26.69 82 ALA A N 1
ATOM 662 C CA . ALA A 1 82 ? 30.328 52.650 -28.472 1.00 26.69 82 ALA A CA 1
ATOM 663 C C . ALA A 1 82 ? 29.100 52.177 -29.273 1.00 26.69 82 ALA A C 1
ATOM 665 O O . ALA A 1 82 ? 29.211 51.175 -29.970 1.00 26.69 82 ALA A O 1
ATOM 666 N N . ASP A 1 83 ? 27.975 52.890 -29.230 1.00 25.70 83 ASP A N 1
ATOM 667 C CA . ASP A 1 83 ? 27.386 53.349 -30.488 1.00 25.70 83 ASP A CA 1
ATOM 668 C C . ASP A 1 83 ? 26.505 54.580 -30.256 1.00 25.70 83 ASP A C 1
ATOM 670 O O . ASP A 1 83 ? 25.897 54.769 -29.201 1.00 25.70 83 ASP A O 1
ATOM 674 N N . SER A 1 84 ? 26.541 55.461 -31.238 1.00 25.19 84 SER A N 1
ATOM 675 C CA . SER A 1 84 ? 26.277 56.893 -31.162 1.00 25.19 84 SER A CA 1
ATOM 676 C C . SER A 1 84 ? 25.407 57.344 -32.331 1.00 25.19 84 SER A C 1
ATOM 678 O O . SER A 1 84 ? 25.471 56.755 -33.403 1.00 25.19 84 SER A O 1
ATOM 680 N N . GLY A 1 85 ? 24.693 58.460 -32.150 1.00 25.27 85 GLY A N 1
ATOM 681 C CA . GLY A 1 85 ? 24.181 59.303 -33.244 1.00 25.27 85 GLY A CA 1
ATOM 682 C C . GLY A 1 85 ? 22.664 59.499 -33.200 1.00 25.27 85 GLY A C 1
ATOM 683 O O . GLY A 1 85 ? 21.909 58.626 -33.599 1.00 25.27 85 GLY A O 1
ATOM 684 N N . GLU A 1 86 ? 22.157 60.532 -32.519 1.00 27.92 86 GLU A N 1
ATOM 685 C CA . GLU A 1 86 ? 21.925 61.913 -33.014 1.00 27.92 86 GLU A CA 1
ATOM 686 C C . GLU A 1 86 ? 20.763 62.047 -34.020 1.00 27.92 86 GLU A C 1
ATOM 688 O O . GLU A 1 86 ? 20.813 61.568 -35.142 1.00 27.92 86 GLU A O 1
ATOM 693 N N . LYS A 1 87 ? 19.634 62.611 -33.560 1.00 26.67 87 LYS A N 1
ATOM 694 C CA . LYS A 1 87 ? 19.175 64.018 -33.712 1.00 26.67 87 LYS A CA 1
ATOM 695 C C . LYS A 1 87 ? 18.467 64.308 -35.043 1.00 26.67 87 LYS A C 1
ATOM 697 O O . LYS A 1 87 ? 19.082 64.261 -36.099 1.00 26.67 87 LYS A O 1
ATOM 702 N N . LYS A 1 88 ? 17.256 64.873 -34.945 1.00 26.02 88 LYS A N 1
ATOM 703 C CA . LYS A 1 88 ? 17.000 66.264 -35.368 1.00 26.02 88 LYS A CA 1
ATOM 704 C C . LYS A 1 88 ? 15.648 66.793 -34.878 1.00 26.02 88 LYS A C 1
ATOM 706 O O . LYS A 1 88 ? 14.695 66.059 -34.662 1.00 26.02 88 LYS A O 1
ATOM 711 N N . THR A 1 89 ? 15.670 68.098 -34.661 1.00 26.00 89 THR A N 1
ATOM 712 C CA . THR A 1 89 ? 14.713 69.017 -34.038 1.00 26.00 89 THR A CA 1
ATOM 713 C C . THR A 1 89 ? 13.916 69.822 -35.073 1.00 26.00 89 THR A C 1
ATOM 715 O O . THR A 1 89 ? 14.423 70.042 -36.171 1.00 26.00 89 THR A O 1
ATOM 718 N N . GLY A 1 90 ? 12.775 70.386 -34.649 1.00 25.73 90 GLY A N 1
ATOM 719 C CA . GLY A 1 90 ? 12.076 71.543 -35.257 1.00 25.73 90 GLY A CA 1
ATOM 720 C C . GLY A 1 90 ? 10.560 71.313 -35.369 1.00 25.73 90 GLY A C 1
ATOM 721 O O . GLY A 1 90 ? 10.162 70.434 -36.118 1.00 25.73 90 GLY A O 1
ATOM 722 N N . SER A 1 91 ? 9.713 71.868 -34.479 1.00 25.17 91 SER A N 1
ATOM 723 C CA . SER A 1 91 ? 9.038 73.202 -34.540 1.00 25.17 91 SER A CA 1
ATOM 724 C C . SER A 1 91 ? 7.997 73.285 -35.674 1.00 25.17 91 SER A C 1
ATOM 726 O O . SER A 1 91 ? 8.336 72.910 -36.784 1.00 25.17 91 SER A O 1
ATOM 728 N N . SER A 1 92 ? 6.760 73.784 -35.558 1.00 25.72 92 SER A N 1
ATOM 729 C CA . SER A 1 92 ? 6.044 74.667 -34.612 1.00 25.72 92 SER A CA 1
ATOM 730 C C . SER A 1 92 ? 4.564 74.797 -35.064 1.00 25.72 92 SER A C 1
ATOM 732 O O . SER A 1 92 ? 4.294 74.504 -36.226 1.00 25.72 92 SER A O 1
ATOM 734 N N . SER A 1 93 ? 3.697 75.365 -34.194 1.00 25.34 93 SER A N 1
ATOM 735 C CA . SER A 1 93 ? 2.426 76.113 -34.463 1.00 25.34 93 SER A CA 1
ATOM 736 C C . SER A 1 93 ? 1.233 75.347 -35.087 1.00 25.34 93 SER A C 1
ATOM 738 O O . SER A 1 93 ? 1.449 74.493 -35.929 1.00 25.34 93 SER A O 1
ATOM 740 N N . SER A 1 94 ? -0.053 75.585 -34.793 1.00 25.55 94 SER A N 1
ATOM 741 C CA . SER A 1 94 ? -0.796 76.586 -33.998 1.00 25.55 94 SER A CA 1
ATOM 742 C C . SER A 1 94 ? -2.301 76.219 -34.008 1.00 25.55 94 SER A C 1
ATOM 744 O O . SER A 1 94 ? -2.740 75.555 -34.941 1.00 25.55 94 SER A O 1
ATOM 746 N N . ASP A 1 95 ? -3.028 76.714 -32.998 1.00 26.84 95 ASP A N 1
ATOM 747 C CA . ASP A 1 95 ? -4.449 77.128 -32.954 1.00 26.84 95 ASP A CA 1
ATOM 748 C C . ASP A 1 95 ? -5.598 76.136 -33.250 1.00 26.84 95 ASP A C 1
ATOM 750 O O . ASP A 1 95 ? -5.697 75.568 -34.328 1.00 26.84 95 ASP A O 1
ATOM 754 N N . GLU A 1 96 ? -6.536 75.999 -32.298 1.00 30.14 96 GLU A N 1
ATOM 755 C CA . GLU A 1 96 ? -7.878 76.623 -32.380 1.00 30.14 96 GLU A CA 1
ATOM 756 C C . GLU A 1 96 ? -8.772 76.302 -31.154 1.00 30.14 96 GLU A C 1
ATOM 758 O O . GLU A 1 96 ? -8.687 75.242 -30.532 1.00 30.14 96 GLU A O 1
ATOM 763 N N . ASP A 1 97 ? -9.598 77.295 -30.811 1.00 25.75 97 ASP A N 1
ATOM 764 C CA . ASP A 1 97 ? -10.527 77.421 -29.682 1.00 25.75 97 ASP A CA 1
ATOM 765 C C . ASP A 1 97 ? -11.932 76.814 -29.927 1.00 25.75 97 ASP A C 1
ATOM 767 O O . ASP A 1 97 ? -12.351 76.617 -31.063 1.00 25.75 97 ASP A O 1
ATOM 771 N N . ALA A 1 98 ? -12.699 76.717 -28.824 1.00 28.91 98 ALA A N 1
ATOM 772 C CA . ALA A 1 98 ? -14.167 76.561 -28.706 1.00 28.91 98 ALA A CA 1
ATOM 773 C C . ALA A 1 98 ? -14.718 75.118 -28.901 1.00 28.91 98 ALA A C 1
ATOM 775 O O . ALA A 1 98 ? -14.220 74.350 -29.703 1.00 28.91 98 ALA A O 1
ATOM 776 N N . ASP A 1 99 ? -15.739 74.610 -28.197 1.00 28.77 99 ASP A N 1
ATOM 777 C CA . ASP A 1 99 ? -16.835 75.259 -27.485 1.00 28.77 99 ASP A CA 1
ATOM 778 C C . ASP A 1 99 ? -17.485 74.321 -26.420 1.00 28.77 99 ASP A C 1
ATOM 780 O O . ASP A 1 99 ? -17.468 73.094 -26.513 1.00 28.77 99 ASP A O 1
ATOM 784 N N . SER A 1 100 ? -18.041 74.966 -25.394 1.00 29.23 100 SER A N 1
ATOM 785 C CA . SER A 1 100 ? -19.101 74.613 -24.434 1.00 29.23 100 SER A CA 1
ATOM 786 C C . SER A 1 100 ? -19.474 73.151 -24.054 1.00 29.23 100 SER A C 1
ATOM 788 O O . SER A 1 100 ? -20.290 72.461 -24.650 1.00 29.23 100 SER A O 1
ATOM 790 N N . ASN A 1 101 ? -19.074 72.816 -22.819 1.00 28.39 101 ASN A N 1
ATOM 791 C CA . ASN A 1 101 ? -19.960 72.618 -21.654 1.00 28.39 101 ASN A CA 1
ATOM 792 C C . ASN A 1 101 ? -20.984 71.451 -21.646 1.00 28.39 101 ASN A C 1
ATOM 794 O O . ASN A 1 101 ? -22.140 71.638 -22.020 1.00 28.39 101 ASN A O 1
ATOM 798 N N . ARG A 1 102 ? -20.651 70.328 -20.973 1.00 26.75 102 ARG A N 1
ATOM 799 C CA . ARG A 1 102 ? -21.471 69.776 -19.860 1.00 26.75 102 ARG A CA 1
ATOM 800 C C . ARG A 1 102 ? -20.913 68.500 -19.200 1.00 26.75 102 ARG A C 1
ATOM 802 O O . ARG A 1 102 ? -20.695 67.489 -19.849 1.00 26.75 102 ARG A O 1
ATOM 809 N N . ARG A 1 103 ? -20.983 68.542 -17.860 1.00 28.66 103 ARG A N 1
ATOM 810 C CA . ARG A 1 103 ? -21.199 67.461 -16.867 1.00 28.66 103 ARG A CA 1
ATOM 811 C C . ARG A 1 103 ? -19.985 66.779 -16.205 1.00 28.66 103 ARG A C 1
ATOM 813 O O . ARG A 1 103 ? -19.293 65.957 -16.779 1.00 28.66 103 ARG A O 1
ATOM 820 N N . LYS A 1 104 ? -19.969 67.005 -14.880 1.00 30.53 104 LYS A N 1
ATOM 821 C CA . LYS A 1 104 ? -19.509 66.146 -13.771 1.00 30.53 104 LYS A CA 1
ATOM 822 C C . LYS A 1 104 ? -17.993 66.018 -13.557 1.00 30.53 104 LYS A C 1
ATOM 824 O O . LYS A 1 104 ? -17.396 64.980 -13.782 1.00 30.53 104 LYS A O 1
ATOM 829 N N . GLY A 1 105 ? -17.443 67.057 -12.924 1.00 26.33 105 GLY A N 1
ATOM 830 C CA . GLY A 1 105 ? -17.045 66.961 -11.510 1.00 26.33 105 GLY A CA 1
ATOM 831 C C . GLY A 1 105 ? -15.991 65.915 -11.157 1.00 26.33 105 GLY A C 1
ATOM 832 O O . GLY A 1 105 ? -16.205 65.128 -10.239 1.00 26.33 105 GLY A O 1
ATOM 833 N N . GLY A 1 106 ? -14.866 65.932 -11.864 1.00 25.53 106 GLY A N 1
ATOM 834 C CA . GLY A 1 106 ? -13.621 65.323 -11.424 1.00 25.53 106 GLY A CA 1
ATOM 835 C C . GLY A 1 106 ? -12.768 66.334 -10.659 1.00 25.53 106 GLY A C 1
ATOM 836 O O . GLY A 1 106 ? -12.482 67.414 -11.155 1.00 25.53 106 GLY A O 1
ATOM 837 N N . TRP A 1 107 ? -12.408 65.942 -9.442 1.00 24.92 107 TRP A N 1
ATOM 838 C CA . TRP A 1 107 ? -11.030 65.871 -8.963 1.00 24.92 107 TRP A CA 1
ATOM 839 C C . TRP A 1 107 ? -10.134 67.128 -9.054 1.00 24.92 107 TRP A C 1
ATOM 841 O O . TRP A 1 107 ? -9.772 67.608 -10.119 1.00 24.92 107 TRP A O 1
ATOM 851 N N . TRP A 1 108 ? -9.661 67.519 -7.866 1.00 24.28 108 TRP A N 1
ATOM 852 C CA . TRP A 1 108 ? -8.570 68.450 -7.560 1.00 24.28 108 TRP A CA 1
ATOM 853 C C . TRP A 1 108 ? -8.903 69.942 -7.589 1.00 24.28 108 TRP A C 1
ATOM 855 O O . TRP A 1 108 ? -8.678 70.665 -8.550 1.00 24.28 108 TRP A O 1
ATOM 865 N N . SER A 1 109 ? -9.209 70.461 -6.405 1.00 25.73 109 SER A N 1
ATOM 866 C CA . SER A 1 109 ? -8.444 71.619 -5.965 1.00 25.73 109 SER A CA 1
ATOM 867 C C . SER A 1 109 ? -7.976 71.405 -4.536 1.00 25.73 109 SER A C 1
ATOM 869 O O . SER A 1 109 ? -8.674 70.812 -3.713 1.00 25.73 109 SER A O 1
ATOM 871 N N . ARG A 1 110 ? -6.794 71.968 -4.277 1.00 29.14 110 ARG A N 1
ATOM 872 C CA . ARG A 1 110 ? -6.256 72.337 -2.967 1.00 29.14 110 ARG A CA 1
ATOM 873 C C . ARG A 1 110 ? -5.239 71.369 -2.361 1.00 29.14 110 ARG A C 1
ATOM 875 O O . ARG A 1 110 ? -5.536 70.484 -1.568 1.00 29.14 110 ARG A O 1
ATOM 882 N N . TRP A 1 111 ? -3.988 71.674 -2.704 1.00 30.11 111 TRP A N 1
ATOM 883 C CA . TRP A 1 111 ? -2.809 71.592 -1.844 1.00 30.11 111 TRP A CA 1
ATOM 884 C C . TRP A 1 111 ? -3.111 71.339 -0.360 1.00 30.11 111 TRP A C 1
ATOM 886 O O . TRP A 1 111 ? -3.721 72.188 0.297 1.00 30.11 111 TRP A O 1
ATOM 896 N N . ARG A 1 112 ? -2.556 70.251 0.195 1.00 28.80 112 ARG A N 1
ATOM 897 C CA . ARG A 1 112 ? -1.998 70.227 1.559 1.00 28.80 112 ARG A CA 1
ATOM 898 C C . ARG A 1 112 ? -1.260 68.918 1.870 1.00 28.80 112 ARG A C 1
ATOM 900 O O . ARG A 1 112 ? -1.855 67.854 1.848 1.00 28.80 112 ARG A O 1
ATOM 907 N N . ARG A 1 113 ? -0.008 69.083 2.315 1.00 28.94 113 ARG A N 1
ATOM 908 C CA . ARG A 1 113 ? 0.740 68.240 3.271 1.00 28.94 113 ARG A CA 1
ATOM 909 C C . ARG A 1 113 ? 0.919 66.758 2.920 1.00 28.94 113 ARG A C 1
ATOM 911 O O . ARG A 1 113 ? 0.110 65.917 3.292 1.00 28.94 113 ARG A O 1
ATOM 918 N N . TRP A 1 114 ? 2.098 66.440 2.390 1.00 28.88 114 TRP A N 1
ATOM 919 C CA . TRP A 1 114 ? 2.687 65.111 2.540 1.00 28.88 114 TRP A CA 1
ATOM 920 C C . TRP A 1 114 ? 3.001 64.888 4.026 1.00 28.88 114 TRP A C 1
ATOM 922 O O . TRP A 1 114 ? 3.926 65.478 4.584 1.00 28.88 114 TRP A O 1
ATOM 932 N N . ARG A 1 115 ? 2.152 64.105 4.695 1.00 27.67 115 ARG A N 1
ATOM 933 C CA . ARG A 1 115 ? 2.402 63.579 6.039 1.00 27.67 115 ARG A CA 1
ATOM 934 C C . ARG A 1 115 ? 3.277 62.340 5.895 1.00 27.67 115 ARG A C 1
ATOM 936 O O . ARG A 1 115 ? 2.849 61.365 5.290 1.00 27.67 115 ARG A O 1
ATOM 943 N N . TRP A 1 116 ? 4.450 62.366 6.516 1.00 33.38 116 TRP A N 1
ATOM 944 C CA . TRP A 1 116 ? 5.150 61.151 6.912 1.00 33.38 116 TRP A CA 1
ATOM 945 C C . TRP A 1 116 ? 4.244 60.365 7.871 1.00 33.38 116 TRP A C 1
ATOM 947 O O . TRP A 1 116 ? 3.851 60.886 8.917 1.00 33.38 116 TRP A O 1
ATOM 957 N N . GLN A 1 117 ? 3.872 59.140 7.508 1.00 34.28 117 GLN A N 1
ATOM 958 C CA . GLN A 1 117 ? 3.391 58.146 8.464 1.00 34.28 117 GLN A CA 1
ATOM 959 C C . GLN A 1 117 ? 4.587 57.257 8.825 1.00 34.28 117 GLN A C 1
ATOM 961 O O . GLN A 1 117 ? 5.145 56.632 7.924 1.00 34.28 117 GLN A O 1
ATOM 966 N N . PRO A 1 118 ? 5.022 57.204 10.095 1.00 42.56 118 PRO A N 1
ATOM 967 C CA . PRO A 1 118 ? 6.005 56.219 10.508 1.00 42.56 118 PRO A CA 1
ATOM 968 C C . PRO A 1 118 ? 5.351 54.834 10.459 1.00 42.56 118 PRO A C 1
ATOM 970 O O . PRO A 1 118 ? 4.419 54.551 11.212 1.00 42.56 118 PRO A O 1
ATOM 973 N N . LEU A 1 119 ? 5.832 53.979 9.553 1.00 42.78 119 LEU A N 1
ATOM 974 C CA . LEU A 1 119 ? 5.727 52.538 9.736 1.00 42.78 119 LEU A CA 1
ATOM 975 C C . LEU A 1 119 ? 6.503 52.196 11.016 1.00 42.78 119 LEU A C 1
ATOM 977 O O . LEU A 1 119 ? 7.663 52.584 11.136 1.00 42.78 119 LEU A O 1
ATOM 981 N N . ILE A 1 120 ? 5.864 51.427 11.901 1.00 46.91 120 ILE A N 1
ATOM 982 C CA . ILE A 1 120 ? 6.371 50.846 13.158 1.00 46.91 120 ILE A CA 1
ATOM 983 C C . ILE A 1 120 ? 6.046 51.690 14.407 1.00 46.91 120 ILE A C 1
ATOM 985 O O . ILE A 1 120 ? 6.601 52.758 14.665 1.00 46.91 120 ILE A O 1
ATOM 989 N N . GLN A 1 121 ? 5.120 51.158 15.213 1.00 45.59 121 GLN A N 1
ATOM 990 C CA . GLN A 1 121 ? 4.780 51.637 16.551 1.00 45.59 121 GLN A CA 1
ATOM 991 C C . GLN A 1 121 ? 6.015 51.561 17.461 1.00 45.59 121 GLN A C 1
ATOM 993 O O . GLN A 1 121 ? 6.498 50.481 17.790 1.00 45.59 121 GLN A O 1
ATOM 998 N N . ALA A 1 122 ? 6.468 52.711 17.961 1.00 47.53 122 ALA A N 1
ATOM 999 C CA . ALA A 1 122 ? 7.544 52.824 18.953 1.00 47.53 122 ALA A CA 1
ATOM 1000 C C . ALA A 1 122 ? 7.294 52.033 20.264 1.00 47.53 122 ALA A C 1
ATOM 1002 O O . ALA A 1 122 ? 8.199 51.902 21.086 1.00 47.53 122 ALA A O 1
ATOM 1003 N N . GLN A 1 123 ? 6.088 51.485 20.465 1.00 47.84 123 GLN A N 1
ATOM 1004 C CA . GLN A 1 123 ? 5.752 50.629 21.604 1.00 47.84 123 GLN A CA 1
ATOM 1005 C C . GLN A 1 123 ? 6.360 49.220 21.518 1.00 47.84 123 GLN A C 1
ATOM 1007 O O . GLN A 1 123 ? 6.736 48.679 22.554 1.00 47.84 123 GLN A O 1
ATOM 1012 N N . GLU A 1 124 ? 6.522 48.633 20.330 1.00 49.78 124 GLU A N 1
ATOM 1013 C CA . GLU A 1 124 ? 6.999 47.242 20.212 1.00 49.78 124 GLU A CA 1
ATOM 1014 C C . GLU A 1 124 ? 8.511 47.124 20.445 1.00 49.78 124 GLU A C 1
ATOM 1016 O O . GLU A 1 124 ? 8.973 46.206 21.122 1.00 49.78 124 GLU A O 1
ATOM 1021 N N . ILE A 1 125 ? 9.282 48.118 19.991 1.00 61.25 125 ILE A N 1
ATOM 1022 C CA . ILE A 1 125 ? 10.730 48.197 20.243 1.00 61.25 125 ILE A CA 1
ATOM 1023 C C . ILE A 1 125 ? 11.005 48.406 21.740 1.00 61.25 125 ILE A C 1
ATOM 1025 O O . ILE A 1 125 ? 11.948 47.832 22.283 1.00 61.25 125 ILE A O 1
ATOM 1029 N N . GLY A 1 126 ? 10.160 49.181 22.430 1.00 63.56 126 GLY A N 1
ATOM 1030 C CA . GLY A 1 126 ? 10.272 49.399 23.874 1.00 63.56 126 GLY A CA 1
ATOM 1031 C C . GLY A 1 126 ? 10.068 48.117 24.685 1.00 63.56 126 GLY A C 1
ATOM 1032 O O . GLY A 1 126 ? 10.834 47.849 25.610 1.00 63.56 126 GLY A O 1
ATOM 1033 N N . VAL A 1 127 ? 9.090 47.290 24.304 1.00 69.12 127 VAL A N 1
ATOM 1034 C CA . VAL A 1 127 ? 8.833 45.997 24.959 1.00 69.12 127 VAL A CA 1
ATOM 1035 C C . VAL A 1 127 ? 9.967 45.007 24.687 1.00 69.12 127 VAL A C 1
ATOM 1037 O O . VAL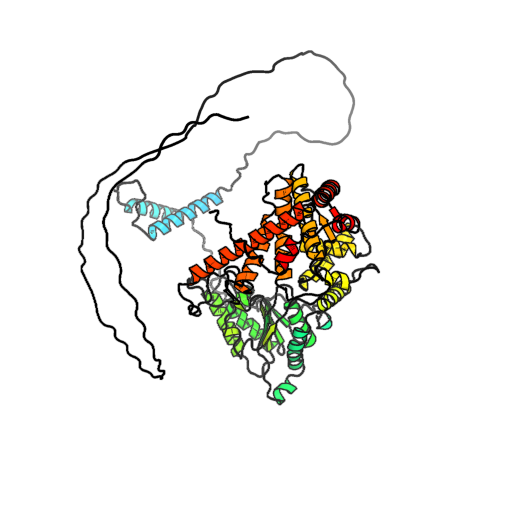 A 1 127 ? 10.421 44.342 25.617 1.00 69.12 127 VAL A O 1
ATOM 1040 N N . LEU A 1 128 ? 10.491 44.962 23.459 1.00 64.75 128 LEU A N 1
ATOM 1041 C CA . LEU A 1 128 ? 11.637 44.116 23.105 1.00 64.75 128 LEU A CA 1
ATOM 1042 C C . LEU A 1 128 ? 12.907 44.507 23.872 1.00 64.75 128 LEU A C 1
ATOM 1044 O O . LEU A 1 128 ? 13.583 43.644 24.431 1.00 64.75 128 LEU A O 1
ATOM 1048 N N . LEU A 1 129 ? 13.211 45.804 23.973 1.00 69.50 129 LEU A N 1
ATOM 1049 C CA . LEU A 1 129 ? 14.353 46.295 24.752 1.00 69.50 129 LEU A CA 1
ATOM 1050 C C . LEU A 1 129 ? 14.181 46.032 26.252 1.00 69.50 129 LEU A C 1
ATOM 1052 O O . LEU A 1 129 ? 15.149 45.683 26.927 1.00 69.50 129 LEU A O 1
ATOM 1056 N N . MET A 1 130 ? 12.956 46.138 26.771 1.00 73.19 130 MET A N 1
ATOM 1057 C CA . MET A 1 130 ? 12.646 45.802 28.160 1.00 73.19 130 MET A CA 1
ATOM 1058 C C . MET A 1 130 ? 12.797 44.297 28.427 1.00 73.19 130 MET A C 1
ATOM 1060 O O . MET A 1 130 ? 13.388 43.919 29.437 1.00 73.19 130 MET A O 1
ATOM 1064 N N . GLN A 1 131 ? 12.339 43.431 27.520 1.00 71.88 131 GLN A N 1
ATOM 1065 C CA . GLN A 1 131 ? 12.511 41.976 27.622 1.00 71.88 131 GLN A CA 1
ATOM 1066 C C . GLN A 1 131 ? 13.987 41.566 27.554 1.00 71.88 131 GLN A C 1
ATOM 1068 O O . GLN A 1 131 ? 14.431 40.757 28.370 1.00 71.88 131 GLN A O 1
ATOM 1073 N N . ILE A 1 132 ? 14.770 42.169 26.653 1.00 75.69 132 ILE A N 1
ATOM 1074 C CA . ILE A 1 132 ? 16.225 41.963 26.579 1.00 75.69 132 ILE A CA 1
ATOM 1075 C C . ILE A 1 132 ? 16.897 42.450 27.871 1.00 75.69 132 ILE A C 1
ATOM 1077 O O . ILE A 1 132 ? 17.755 41.756 28.415 1.00 75.69 132 ILE A O 1
ATOM 1081 N N . GLY A 1 133 ? 16.473 43.596 28.412 1.00 78.25 133 GLY A N 1
ATOM 1082 C CA . GLY A 1 133 ? 16.959 44.120 29.689 1.00 78.25 133 GLY A CA 1
ATOM 1083 C C . GLY A 1 133 ? 16.680 43.182 30.867 1.00 78.25 133 GLY A C 1
ATOM 1084 O O . GLY A 1 133 ? 17.577 42.929 31.670 1.00 78.25 133 GLY A O 1
ATOM 1085 N N . ILE A 1 134 ? 15.477 42.604 30.939 1.00 76.62 134 ILE A N 1
ATOM 1086 C CA . ILE A 1 134 ? 15.107 41.610 31.958 1.00 76.62 134 ILE A CA 1
ATOM 1087 C C . ILE A 1 134 ? 15.922 40.325 31.778 1.00 76.62 134 ILE A C 1
ATOM 1089 O O . ILE A 1 134 ? 16.425 39.788 32.762 1.00 76.62 134 ILE A O 1
ATOM 1093 N N . ALA A 1 135 ? 16.120 39.853 30.545 1.00 71.25 135 ALA A N 1
ATOM 1094 C CA . ALA A 1 135 ? 16.936 38.671 30.273 1.00 71.25 135 ALA A CA 1
ATOM 1095 C C . ALA A 1 135 ? 18.399 38.876 30.702 1.00 71.25 135 ALA A C 1
ATOM 1097 O O . ALA A 1 135 ? 18.965 38.025 31.390 1.00 71.25 135 ALA A O 1
ATOM 1098 N N . PHE A 1 136 ? 18.993 40.034 30.388 1.00 72.31 136 PHE A N 1
ATOM 1099 C CA . PHE A 1 136 ? 20.337 40.393 30.853 1.00 72.31 136 PHE A CA 1
ATOM 1100 C C . PHE A 1 136 ? 20.407 40.529 32.376 1.00 72.31 136 PHE A C 1
ATOM 1102 O O . PHE A 1 136 ? 21.379 40.080 32.985 1.00 72.31 136 PHE A O 1
ATOM 1109 N N . PHE A 1 137 ? 19.379 41.104 33.000 1.00 71.88 137 PHE A N 1
ATOM 1110 C CA . PHE A 1 137 ? 19.279 41.230 34.452 1.00 71.88 137 PHE A CA 1
ATOM 1111 C C . PHE A 1 137 ? 19.217 39.858 35.134 1.00 71.88 137 PHE A C 1
ATOM 1113 O O . PHE A 1 137 ? 20.001 39.594 36.044 1.00 71.88 137 PHE A O 1
ATOM 1120 N N . VAL A 1 138 ? 18.368 38.950 34.644 1.00 71.88 138 VAL A N 1
ATOM 1121 C CA . VAL A 1 138 ? 18.241 37.573 35.146 1.00 71.88 138 VAL A CA 1
ATOM 1122 C C . VAL A 1 138 ? 19.535 36.784 34.921 1.00 71.88 138 VAL A C 1
ATOM 1124 O O . VAL A 1 138 ? 19.996 36.105 35.837 1.00 71.88 138 VAL A O 1
ATOM 1127 N N . MET A 1 139 ? 20.194 36.932 33.765 1.00 62.38 139 MET A N 1
ATOM 1128 C CA . MET A 1 139 ? 21.510 36.323 33.523 1.00 62.38 139 MET A CA 1
ATOM 1129 C C . MET A 1 139 ? 22.586 36.842 34.490 1.00 62.38 139 MET A C 1
ATOM 1131 O O . MET A 1 139 ? 23.411 36.057 34.962 1.00 62.38 139 MET A O 1
ATOM 1135 N N . ARG A 1 140 ? 22.570 38.139 34.828 1.00 60.88 140 ARG A N 1
ATOM 1136 C CA . ARG A 1 140 ? 23.508 38.756 35.785 1.00 60.88 140 ARG A CA 1
ATOM 1137 C C . ARG A 1 140 ? 23.246 38.301 37.226 1.00 60.88 140 ARG A C 1
ATOM 1139 O O . ARG A 1 140 ? 24.200 38.133 37.981 1.00 60.88 140 ARG A O 1
ATOM 1146 N N . LEU A 1 141 ? 21.979 38.084 37.587 1.00 66.06 141 LEU A N 1
ATOM 1147 C CA . LEU A 1 141 ? 21.551 37.642 38.920 1.00 66.06 141 LEU A CA 1
ATOM 1148 C C . LEU A 1 141 ? 21.843 36.153 39.153 1.00 66.06 141 LEU A C 1
ATOM 1150 O O . LEU A 1 141 ? 22.241 35.768 40.248 1.00 66.06 141 LEU A O 1
ATOM 1154 N N . LEU A 1 142 ? 21.703 35.325 38.112 1.00 63.31 142 LEU A N 1
ATOM 1155 C CA . LEU A 1 142 ? 21.933 33.880 38.188 1.00 63.31 142 LEU A CA 1
ATOM 1156 C C . LEU A 1 142 ? 23.417 33.482 38.105 1.00 63.31 142 LEU A C 1
ATOM 1158 O O . LEU A 1 142 ? 23.765 32.393 38.561 1.00 63.31 142 LEU A O 1
ATOM 1162 N N . ARG A 1 143 ? 24.308 34.320 37.544 1.00 57.91 143 ARG A N 1
ATOM 1163 C CA . ARG A 1 143 ? 25.763 34.049 37.474 1.00 57.91 143 ARG A CA 1
ATOM 1164 C C . ARG A 1 143 ? 26.612 35.331 37.577 1.00 57.91 143 ARG A C 1
ATOM 1166 O O . ARG A 1 143 ? 27.044 35.861 36.553 1.00 57.91 143 ARG A O 1
ATOM 1173 N N . PRO A 1 144 ? 26.946 35.805 38.790 1.00 55.06 144 PRO A N 1
ATOM 1174 C CA . PRO A 1 144 ? 27.669 37.068 38.984 1.00 55.06 144 PRO A CA 1
ATOM 1175 C C . PRO A 1 144 ? 29.160 37.072 38.565 1.00 55.06 144 PRO A C 1
ATOM 1177 O O . PRO A 1 144 ? 29.830 38.083 38.757 1.00 55.06 144 PRO A O 1
ATOM 1180 N N . GLY A 1 145 ? 29.701 35.985 37.994 1.00 51.06 145 GLY A N 1
ATOM 1181 C CA . GLY A 1 145 ? 31.154 35.775 37.857 1.00 51.06 145 GLY A CA 1
ATOM 1182 C C . GLY A 1 145 ? 31.754 35.644 36.448 1.00 51.06 145 GLY A C 1
ATOM 1183 O O . GLY A 1 145 ? 32.926 35.294 36.364 1.00 51.06 145 GLY A O 1
ATOM 1184 N N . ILE A 1 146 ? 31.023 35.875 35.347 1.00 53.75 146 ILE A N 1
ATOM 1185 C CA . ILE A 1 146 ? 31.590 35.718 33.986 1.00 53.75 146 ILE A CA 1
ATOM 1186 C C . ILE A 1 146 ? 31.978 37.092 33.395 1.00 53.75 146 ILE A C 1
ATOM 1188 O O . ILE A 1 146 ? 31.088 37.919 33.172 1.00 53.75 146 ILE A O 1
ATOM 1192 N N . PRO A 1 147 ? 33.271 37.363 33.119 1.00 53.06 147 PRO A N 1
ATOM 1193 C CA . PRO A 1 147 ? 33.699 38.550 32.382 1.00 53.06 147 PRO A CA 1
ATOM 1194 C C . PRO A 1 147 ? 33.438 38.389 30.874 1.00 53.06 147 PRO A C 1
ATOM 1196 O O . PRO A 1 147 ? 33.685 37.330 30.298 1.00 53.06 147 PRO A O 1
ATOM 1199 N N . LEU A 1 148 ? 32.949 39.449 30.223 1.00 49.69 148 LEU A N 1
ATOM 1200 C CA . LEU A 1 148 ? 32.931 39.547 28.760 1.00 49.69 148 LEU A CA 1
ATOM 1201 C C . LEU A 1 148 ? 34.377 39.690 28.243 1.00 49.69 148 LEU A C 1
ATOM 1203 O O . LEU A 1 148 ? 35.200 40.308 28.925 1.00 49.69 148 LEU A O 1
ATOM 1207 N N . PRO A 1 149 ? 34.712 39.147 27.060 1.00 40.78 149 PRO A N 1
ATOM 1208 C CA . PRO A 1 149 ? 36.057 39.265 26.513 1.00 40.78 149 PRO A CA 1
ATOM 1209 C C . PRO A 1 149 ? 36.357 40.733 26.168 1.00 40.78 149 PRO A C 1
ATOM 1211 O O . PRO A 1 149 ? 35.711 41.298 25.290 1.00 40.78 149 PRO A O 1
ATOM 1214 N N . GLY A 1 150 ? 37.338 41.342 26.850 1.00 52.75 150 GLY A N 1
ATOM 1215 C CA . GLY A 1 150 ? 37.930 42.623 26.435 1.00 52.75 150 GLY A CA 1
ATOM 1216 C C . GLY A 1 150 ? 37.940 43.796 27.425 1.00 52.75 150 GLY A C 1
ATOM 1217 O O . GLY A 1 150 ? 38.208 44.910 26.987 1.00 52.75 150 GLY A O 1
ATOM 1218 N N . SER A 1 151 ? 37.698 43.618 28.728 1.00 42.88 151 SER A N 1
ATOM 1219 C CA . SER A 1 151 ? 37.888 44.718 29.695 1.00 42.88 151 SER A CA 1
ATOM 1220 C C . SER A 1 151 ? 38.547 44.255 30.993 1.00 42.88 151 SER A C 1
ATOM 1222 O O . SER A 1 151 ? 37.956 43.470 31.737 1.00 42.88 151 SER A O 1
ATOM 1224 N N . ASP A 1 152 ? 39.744 44.775 31.269 1.00 42.06 152 ASP A N 1
ATOM 1225 C CA . ASP A 1 152 ? 40.422 44.636 32.559 1.00 42.06 152 ASP A CA 1
ATOM 1226 C C . ASP A 1 152 ? 39.724 45.447 33.673 1.00 42.06 152 ASP A C 1
ATOM 1228 O O . ASP A 1 152 ? 38.980 46.395 33.397 1.00 42.06 152 ASP A O 1
ATOM 1232 N N . PRO A 1 153 ? 39.914 45.067 34.952 1.00 50.75 153 PRO A N 1
ATOM 1233 C CA . PRO A 1 153 ? 39.001 45.408 36.033 1.00 50.75 153 PRO A CA 1
ATOM 1234 C C . PRO A 1 153 ? 39.432 46.667 36.796 1.00 50.75 153 PRO A C 1
ATOM 1236 O O . PRO A 1 153 ? 40.610 46.826 37.108 1.00 50.75 153 PRO A O 1
ATOM 1239 N N . ARG A 1 154 ? 38.456 47.500 37.196 1.00 47.69 154 ARG A N 1
ATOM 1240 C CA . ARG A 1 154 ? 38.268 48.076 38.555 1.00 47.69 154 ARG A CA 1
ATOM 1241 C C . ARG A 1 154 ? 37.377 49.327 38.525 1.00 47.69 154 ARG A C 1
ATOM 1243 O O . ARG A 1 154 ? 37.823 50.409 38.169 1.00 47.69 154 ARG A O 1
ATOM 1250 N N . SER A 1 155 ? 36.160 49.187 39.043 1.00 53.12 155 SER A N 1
ATOM 1251 C CA . SER A 1 155 ? 35.534 50.129 39.985 1.00 53.12 155 SER A CA 1
ATOM 1252 C C . SER A 1 155 ? 34.317 49.448 40.626 1.00 53.12 155 SER A C 1
ATOM 1254 O O . SER A 1 155 ? 33.741 48.513 40.069 1.00 53.12 155 SER A O 1
ATOM 1256 N N . SER A 1 156 ? 33.992 49.827 41.860 1.00 56.53 156 SER A N 1
ATOM 1257 C CA . SER A 1 156 ? 32.976 49.181 42.692 1.00 56.53 156 SER A CA 1
ATOM 1258 C C . SER A 1 156 ? 31.577 49.275 42.066 1.00 56.53 156 SER A C 1
ATOM 1260 O O . SER A 1 156 ? 30.973 50.341 41.972 1.00 56.53 156 SER A O 1
ATOM 1262 N N . THR A 1 157 ? 31.009 48.124 41.698 1.00 62.69 157 THR A N 1
ATOM 1263 C CA . THR A 1 157 ? 29.667 47.975 41.095 1.00 62.69 157 THR A CA 1
ATOM 1264 C C . THR A 1 157 ? 28.507 48.373 42.016 1.00 62.69 157 THR A C 1
ATOM 1266 O O . THR A 1 157 ? 27.352 48.354 41.597 1.00 62.69 157 THR A O 1
ATOM 1269 N N . VAL A 1 158 ? 28.795 48.769 43.258 1.00 64.06 158 VAL A N 1
ATOM 1270 C CA . VAL A 1 158 ? 27.804 49.176 44.263 1.00 64.06 158 VAL A CA 1
ATOM 1271 C C . VAL A 1 158 ? 27.142 50.507 43.895 1.00 64.06 158 VAL A C 1
ATOM 1273 O O . VAL A 1 158 ? 25.926 50.635 44.012 1.00 64.06 158 VAL A O 1
ATOM 1276 N N . PHE A 1 159 ? 27.899 51.476 43.373 1.00 61.91 159 PHE A N 1
ATOM 1277 C CA . PHE A 1 159 ? 27.351 52.795 43.027 1.00 61.91 159 PHE A CA 1
ATOM 1278 C C . PHE A 1 159 ? 26.471 52.762 41.775 1.00 61.91 159 PHE A C 1
ATOM 1280 O O . PHE A 1 159 ? 25.447 53.437 41.714 1.00 61.91 159 PHE A O 1
ATOM 1287 N N . ILE A 1 160 ? 26.827 51.916 40.807 1.00 67.44 160 ILE A N 1
ATOM 1288 C CA . ILE A 1 160 ? 26.037 51.713 39.590 1.00 67.44 160 ILE A CA 1
ATOM 1289 C C . ILE A 1 160 ? 24.720 51.002 39.937 1.00 67.44 160 ILE A C 1
ATOM 1291 O O . ILE A 1 160 ? 23.658 51.415 39.480 1.00 67.44 160 ILE A O 1
ATOM 1295 N N . ALA A 1 161 ? 24.762 49.987 40.807 1.00 66.25 161 ALA A N 1
ATOM 1296 C CA . ALA A 1 161 ? 23.561 49.297 41.276 1.00 66.25 161 ALA A CA 1
ATOM 1297 C C . ALA A 1 161 ? 22.624 50.218 42.082 1.00 66.25 161 ALA A C 1
ATOM 1299 O O . ALA A 1 161 ? 21.411 50.179 41.878 1.00 66.25 161 ALA A O 1
ATOM 1300 N N . LEU A 1 162 ? 23.170 51.089 42.941 1.00 73.44 162 LEU A N 1
ATOM 1301 C CA . LEU A 1 162 ? 22.395 52.090 43.685 1.00 73.44 162 LEU A CA 1
ATOM 1302 C C . LEU A 1 162 ? 21.736 53.126 42.768 1.00 73.44 162 LEU A C 1
ATOM 1304 O O . LEU A 1 162 ? 20.580 53.480 42.989 1.00 73.44 162 LEU A O 1
ATOM 1308 N N . PHE A 1 163 ? 22.432 53.570 41.717 1.00 75.31 163 PHE A N 1
ATOM 1309 C CA . PHE A 1 163 ? 21.863 54.478 40.721 1.00 75.31 163 PHE A CA 1
ATOM 1310 C C . PHE A 1 163 ? 20.666 53.843 39.999 1.00 75.31 163 PHE A C 1
ATOM 1312 O O . PHE A 1 163 ? 19.599 54.450 39.927 1.00 75.31 163 PHE A O 1
ATOM 1319 N N . TYR A 1 164 ? 20.790 52.593 39.541 1.00 73.75 164 TYR A N 1
ATOM 1320 C CA . TYR A 1 164 ? 19.678 51.897 38.885 1.00 73.75 164 TYR A CA 1
ATOM 1321 C C . TYR A 1 164 ? 18.514 51.592 39.840 1.00 73.75 164 TYR A C 1
ATOM 1323 O O . TYR A 1 164 ? 17.358 51.723 39.439 1.00 73.75 164 TYR A O 1
ATOM 1331 N N . ALA A 1 165 ? 18.786 51.261 41.107 1.00 76.88 165 ALA A N 1
ATOM 1332 C CA . ALA A 1 165 ? 17.747 51.069 42.120 1.00 76.88 165 ALA A CA 1
ATOM 1333 C C . ALA A 1 165 ? 16.985 52.372 42.426 1.00 76.88 165 ALA A C 1
ATOM 1335 O O . ALA A 1 165 ? 15.757 52.359 42.522 1.00 76.88 165 ALA A O 1
ATOM 1336 N N . ALA A 1 166 ? 17.687 53.506 42.509 1.00 78.38 166 ALA A N 1
ATOM 1337 C CA . ALA A 1 166 ? 17.075 54.819 42.709 1.00 78.38 166 ALA A CA 1
ATOM 1338 C C . ALA A 1 166 ? 16.240 55.265 41.495 1.00 78.38 166 ALA A C 1
ATOM 1340 O O . ALA A 1 166 ? 15.149 55.808 41.666 1.00 78.38 166 ALA A O 1
ATOM 1341 N N . VAL A 1 167 ? 16.704 54.987 40.271 1.00 79.62 167 VAL A N 1
ATOM 1342 C CA . VAL A 1 167 ? 15.948 55.258 39.034 1.00 79.62 167 VAL A CA 1
ATOM 1343 C C . VAL A 1 167 ? 14.682 54.400 38.961 1.00 79.62 167 VAL A C 1
ATOM 1345 O O . VAL A 1 167 ? 13.617 54.918 38.625 1.00 79.62 167 VAL A O 1
ATOM 1348 N N . LEU A 1 168 ? 14.761 53.117 39.329 1.00 73.25 168 LEU A N 1
ATOM 1349 C CA . LEU A 1 168 ? 13.608 52.214 39.342 1.00 73.25 168 LEU A CA 1
ATOM 1350 C C . LEU A 1 168 ? 12.578 52.615 40.411 1.00 73.25 168 LEU A C 1
ATOM 1352 O O . LEU A 1 168 ? 11.379 52.640 40.131 1.00 73.25 168 LEU A O 1
ATOM 1356 N N . ALA A 1 169 ? 13.038 53.004 41.605 1.00 76.56 169 ALA A N 1
ATOM 1357 C CA . ALA A 1 169 ? 12.180 53.532 42.665 1.00 76.56 169 ALA A CA 1
ATOM 1358 C C . ALA A 1 169 ? 11.521 54.866 42.263 1.00 76.56 169 ALA A C 1
ATOM 1360 O O . ALA A 1 169 ? 10.330 55.062 42.500 1.00 76.56 169 ALA A O 1
ATOM 1361 N N . GLY A 1 170 ? 12.257 55.758 41.591 1.00 76.94 170 GLY A N 1
ATOM 1362 C CA . GLY A 1 170 ? 11.724 57.015 41.060 1.00 76.94 170 GLY A CA 1
ATOM 1363 C C . GLY A 1 170 ? 10.683 56.817 39.950 1.00 76.94 170 GLY A C 1
ATOM 1364 O O . GLY A 1 170 ? 9.686 57.539 39.910 1.00 76.94 170 GLY A O 1
ATOM 1365 N N . LEU A 1 171 ? 10.869 55.812 39.087 1.00 73.00 171 LEU A N 1
ATOM 1366 C CA . LEU A 1 171 ? 9.899 55.422 38.057 1.00 73.00 171 LEU A CA 1
ATOM 1367 C C . LEU A 1 171 ? 8.612 54.849 38.665 1.00 73.00 171 LEU A C 1
ATOM 1369 O O . LEU A 1 171 ? 7.522 55.253 38.259 1.00 73.00 171 LEU A O 1
ATOM 1373 N N . LEU A 1 172 ? 8.731 53.981 39.675 1.00 65.56 172 LEU A N 1
ATOM 1374 C CA . LEU A 1 172 ? 7.591 53.415 40.409 1.00 65.56 172 LEU A CA 1
ATOM 1375 C C . LEU A 1 172 ? 6.814 54.474 41.204 1.00 65.56 172 LEU A C 1
ATOM 1377 O O . LEU A 1 172 ? 5.595 54.386 41.314 1.00 65.56 172 LEU A O 1
ATOM 1381 N N . HIS A 1 173 ? 7.489 55.504 41.718 1.00 69.19 173 HIS A N 1
ATOM 1382 C CA . HIS A 1 173 ? 6.835 56.577 42.471 1.00 69.19 173 HIS A CA 1
ATOM 1383 C C . HIS A 1 173 ? 6.164 57.633 41.568 1.00 69.19 173 HIS A C 1
ATOM 1385 O O . HIS A 1 173 ? 5.252 58.335 42.011 1.00 69.19 173 HIS A O 1
ATOM 1391 N N . ARG A 1 174 ? 6.603 57.769 40.304 1.00 65.69 174 ARG A N 1
ATOM 1392 C CA . ARG A 1 174 ? 6.039 58.721 39.325 1.00 65.69 174 ARG A CA 1
ATOM 1393 C C . ARG A 1 174 ? 4.844 58.149 38.550 1.00 65.69 174 ARG A C 1
ATOM 1395 O O . ARG A 1 174 ? 4.023 58.927 38.070 1.00 65.69 174 ARG A O 1
ATOM 1402 N N . PHE A 1 175 ? 4.721 56.825 38.471 1.00 56.84 175 PHE A N 1
ATOM 1403 C CA . PHE A 1 175 ? 3.574 56.126 37.891 1.00 56.84 175 PHE A CA 1
ATOM 1404 C C . PHE A 1 175 ? 2.911 55.236 38.950 1.00 56.84 175 PHE A C 1
ATOM 1406 O O . PHE A 1 175 ? 3.267 54.062 39.052 1.00 56.84 175 PHE A O 1
ATOM 1413 N N . PRO A 1 176 ? 1.938 55.739 39.735 1.00 49.19 176 PRO A N 1
ATOM 1414 C CA . PRO A 1 176 ? 1.116 54.858 40.547 1.00 49.19 176 PRO A CA 1
ATOM 1415 C C . PRO A 1 176 ? 0.318 53.960 39.596 1.00 49.19 176 PRO A C 1
ATOM 1417 O O . PRO A 1 176 ? -0.662 54.383 38.982 1.00 49.19 176 PRO A O 1
ATOM 1420 N N . VAL A 1 177 ? 0.761 52.713 39.434 1.00 49.12 177 VAL A N 1
ATOM 1421 C CA . VAL A 1 177 ? -0.052 51.667 38.819 1.00 49.12 177 VAL A CA 1
ATOM 1422 C C . VAL A 1 177 ? -1.225 51.463 39.770 1.00 49.12 177 VAL A C 1
ATOM 1424 O O . VAL A 1 177 ? -1.074 50.872 40.837 1.00 49.12 177 VAL A O 1
ATOM 1427 N N . SER A 1 178 ? -2.376 52.033 39.418 1.00 38.31 178 SER A N 1
ATOM 1428 C CA . SER A 1 178 ? -3.635 51.809 40.121 1.00 38.31 178 SER A CA 1
ATOM 1429 C C . SER A 1 178 ? -3.988 50.330 39.993 1.00 38.31 178 SER A C 1
ATOM 1431 O O . SER A 1 178 ? -4.580 49.890 39.007 1.00 38.31 178 SER A O 1
ATOM 1433 N N . PHE A 1 179 ? -3.561 49.540 40.974 1.00 41.94 179 PHE A N 1
ATOM 1434 C CA . PHE A 1 179 ? -4.064 48.195 41.186 1.00 41.94 179 PHE A CA 1
ATOM 1435 C C . PHE A 1 179 ? -5.474 48.369 41.746 1.00 41.94 179 PHE A C 1
ATOM 1437 O O . PHE A 1 179 ? -5.667 48.585 42.943 1.00 41.94 179 PHE A O 1
ATOM 1444 N N . SER A 1 180 ? -6.459 48.397 40.848 1.00 35.03 180 SER A N 1
ATOM 1445 C CA . SER A 1 180 ? -7.865 48.471 41.218 1.00 35.03 180 SER A CA 1
ATOM 1446 C C . SER A 1 180 ? -8.195 47.293 42.134 1.00 35.03 180 SER A C 1
ATOM 1448 O O . SER A 1 180 ? -8.212 46.133 41.723 1.00 35.03 180 SER A O 1
ATOM 1450 N N . GLN A 1 181 ? -8.421 47.613 43.406 1.00 43.25 181 GLN A N 1
ATOM 1451 C CA . GLN A 1 181 ? -9.044 46.740 44.383 1.00 43.25 181 GLN A CA 1
ATOM 1452 C C . GLN A 1 181 ? -10.515 46.564 44.004 1.00 43.25 181 GLN A C 1
ATOM 1454 O O . GLN A 1 181 ? -11.380 47.267 44.517 1.00 43.25 181 GLN A O 1
ATOM 1459 N N . HIS A 1 182 ? -10.816 45.610 43.129 1.00 37.25 182 HIS A N 1
ATOM 1460 C CA . HIS A 1 182 ? -12.152 45.034 43.073 1.00 37.25 182 HIS A CA 1
ATOM 1461 C C . HIS A 1 182 ? -12.072 43.505 43.037 1.00 37.25 182 HIS A C 1
ATOM 1463 O O . HIS A 1 182 ? -11.545 42.895 42.109 1.00 37.25 182 HIS A O 1
ATOM 1469 N N . THR A 1 183 ? -12.691 42.907 44.061 1.00 35.66 183 THR A N 1
ATOM 1470 C CA . THR A 1 183 ? -13.235 41.537 44.100 1.00 35.66 183 THR A CA 1
ATOM 1471 C C . THR A 1 183 ? -12.253 40.359 44.186 1.00 35.66 183 THR A C 1
ATOM 1473 O O . THR A 1 183 ? -12.305 39.415 43.406 1.00 35.66 183 THR A O 1
ATOM 1476 N N . ALA A 1 184 ? -11.455 40.327 45.257 1.00 33.97 184 ALA A N 1
ATOM 1477 C CA . ALA A 1 184 ? -10.990 39.074 45.861 1.00 33.97 184 ALA A CA 1
ATOM 1478 C C . ALA A 1 184 ? -12.069 38.561 46.832 1.00 33.97 184 ALA A C 1
ATOM 1480 O O . ALA A 1 184 ? -12.038 38.846 48.025 1.00 33.97 184 ALA A O 1
ATOM 1481 N N . GLY A 1 185 ? -13.088 37.882 46.302 1.00 37.69 185 GLY A N 1
ATOM 1482 C CA . GLY A 1 185 ? -14.182 37.373 47.132 1.00 37.69 185 GLY A CA 1
ATOM 1483 C C . GLY A 1 185 ? -15.425 36.946 46.367 1.00 37.69 185 GLY A C 1
ATOM 1484 O O . GLY A 1 185 ? -16.516 37.248 46.820 1.00 37.69 185 GLY A O 1
ATOM 1485 N N . GLN A 1 186 ? -15.286 36.310 45.197 1.00 34.62 186 GLN A N 1
ATOM 1486 C CA . GLN A 1 186 ? -16.389 35.610 44.518 1.00 34.62 186 GLN A CA 1
ATOM 1487 C C . GLN A 1 186 ? -15.876 34.774 43.330 1.00 34.62 186 GLN A C 1
ATOM 1489 O O . GLN A 1 186 ? -16.266 34.963 42.185 1.00 34.62 186 GLN A O 1
ATOM 1494 N N . ILE A 1 187 ? -14.968 33.828 43.585 1.00 33.88 187 ILE A N 1
ATOM 1495 C CA . ILE A 1 187 ? -14.667 32.741 42.632 1.00 33.88 187 ILE A CA 1
ATOM 1496 C C . ILE A 1 187 ? -14.640 31.419 43.408 1.00 33.88 187 ILE A C 1
ATOM 1498 O O . ILE A 1 187 ? -13.673 30.670 43.409 1.00 33.88 187 ILE A O 1
ATOM 1502 N N . TRP A 1 188 ? -15.732 31.147 44.117 1.00 38.62 188 TRP A N 1
ATOM 1503 C CA . TRP A 1 188 ? -16.079 29.802 44.559 1.00 38.62 188 TRP A CA 1
ATOM 1504 C C . TRP A 1 188 ? -17.562 29.607 44.248 1.00 38.62 188 TRP A C 1
ATOM 1506 O O . TRP A 1 188 ? -18.416 30.185 44.910 1.00 38.62 188 TRP A O 1
ATOM 1516 N N . ASN A 1 189 ? -17.803 28.890 43.145 1.00 33.25 189 ASN A N 1
ATOM 1517 C CA . ASN A 1 189 ? -19.071 28.468 42.521 1.00 33.25 189 ASN A CA 1
ATOM 1518 C C . ASN A 1 189 ? -19.151 28.839 41.036 1.00 33.25 189 ASN A C 1
ATOM 1520 O O . ASN A 1 189 ? -20.127 29.401 40.550 1.00 33.25 189 ASN A O 1
ATOM 1524 N N . ARG A 1 190 ? -18.146 28.419 40.269 1.00 30.62 190 ARG A N 1
ATOM 1525 C CA . ARG A 1 190 ? -18.409 27.962 38.907 1.00 30.62 190 ARG A CA 1
ATOM 1526 C C . ARG A 1 190 ? -18.231 26.456 38.934 1.00 30.62 190 ARG A C 1
ATOM 1528 O O . ARG A 1 190 ? -17.111 25.964 38.894 1.00 30.62 190 ARG A O 1
ATOM 1535 N N . LYS A 1 191 ? -19.352 25.739 39.067 1.00 34.59 191 LYS A N 1
ATOM 1536 C CA . LYS A 1 191 ? -19.436 24.348 38.624 1.00 34.59 191 LYS A CA 1
ATOM 1537 C C . LYS A 1 191 ? -18.843 24.331 37.220 1.00 34.59 191 LYS A C 1
ATOM 1539 O O . LYS A 1 191 ? -19.388 24.980 36.327 1.00 34.59 191 LYS A O 1
ATOM 1544 N N . SER A 1 192 ? -17.708 23.663 37.059 1.00 37.75 192 SER A N 1
ATOM 1545 C CA . SER A 1 192 ? -17.248 23.206 35.761 1.00 37.75 192 SER A CA 1
ATOM 1546 C C . SER A 1 192 ? -18.377 22.348 35.204 1.00 37.75 192 SER A C 1
ATOM 1548 O O . SER A 1 192 ? -18.586 21.213 35.629 1.00 37.75 192 SER A O 1
ATOM 1550 N N . GLY A 1 193 ? -19.184 22.949 34.329 1.00 31.89 193 GLY A N 1
ATOM 1551 C CA . GLY A 1 193 ? -20.018 22.180 33.422 1.00 31.89 193 GLY A CA 1
ATOM 1552 C C . GLY A 1 193 ? -19.107 21.216 32.663 1.00 31.89 193 GLY A C 1
ATOM 1553 O O . GLY A 1 193 ? -17.937 21.551 32.447 1.00 31.89 193 GLY A O 1
ATOM 1554 N N . PRO A 1 194 ? -19.600 20.017 32.322 1.00 38.09 194 PRO A N 1
ATOM 1555 C CA . PRO A 1 194 ? -18.782 19.011 31.671 1.00 38.09 194 PRO A CA 1
ATOM 1556 C C . PRO A 1 194 ? -18.153 19.625 30.424 1.00 38.09 194 PRO A C 1
ATOM 1558 O O . PRO A 1 194 ? -18.800 20.409 29.720 1.00 38.09 194 PRO A O 1
ATOM 1561 N N . SER A 1 195 ? -16.885 19.286 30.201 1.00 38.75 195 SER A N 1
ATOM 1562 C CA . SER A 1 195 ? -16.198 19.487 28.935 1.00 38.75 195 SER A CA 1
ATOM 1563 C C . SER A 1 195 ? -17.187 19.203 27.812 1.00 38.75 195 SER A C 1
ATOM 1565 O O . SER A 1 195 ? -17.746 18.110 27.704 1.00 38.75 195 SER A O 1
ATOM 1567 N N . ALA A 1 196 ? -17.456 20.227 27.007 1.00 36.81 196 ALA A N 1
ATOM 1568 C CA . ALA A 1 196 ? -18.099 20.049 25.727 1.00 36.81 196 ALA A CA 1
ATOM 1569 C C . ALA A 1 196 ? -17.103 19.288 24.843 1.00 36.81 196 ALA A C 1
ATOM 1571 O O . ALA A 1 196 ? -16.449 19.869 23.985 1.00 36.81 196 ALA A O 1
ATOM 1572 N N . GLY A 1 197 ? -16.981 17.977 25.076 1.00 35.09 197 GLY A N 1
ATOM 1573 C CA . GLY A 1 197 ? -16.821 17.057 23.970 1.00 35.09 197 GLY A CA 1
ATOM 1574 C C . GLY A 1 197 ? -17.937 17.422 23.010 1.00 35.09 197 GLY A C 1
ATOM 1575 O O . GLY A 1 197 ? -19.101 17.499 23.420 1.00 35.09 197 GLY A O 1
ATOM 1576 N N . THR A 1 198 ? -17.547 17.812 21.803 1.00 32.78 198 THR A N 1
ATOM 1577 C CA . THR A 1 198 ? -18.434 18.151 20.701 1.00 32.78 198 THR A CA 1
ATOM 1578 C C . THR A 1 198 ? -19.678 17.282 20.798 1.00 32.78 198 THR A C 1
ATOM 1580 O O . THR A 1 198 ? -19.588 16.057 20.746 1.00 32.78 198 THR A O 1
ATOM 1583 N N . LYS A 1 199 ? -20.843 17.900 21.029 1.00 34.88 199 LYS A N 1
ATOM 1584 C CA . LYS A 1 199 ? -22.122 17.221 20.844 1.00 34.88 199 LYS A CA 1
ATOM 1585 C C . LYS A 1 199 ? -22.258 16.945 19.349 1.00 34.88 199 LYS A C 1
ATOM 1587 O O . LYS A 1 199 ? -22.996 17.634 18.659 1.00 34.88 199 LYS A O 1
ATOM 1592 N N . SER A 1 200 ? -21.572 15.925 18.859 1.00 33.81 200 SER A N 1
ATOM 1593 C CA . SER A 1 200 ? -22.139 15.061 17.849 1.00 33.81 200 SER A CA 1
ATOM 1594 C C . SER A 1 200 ? -23.089 14.122 18.590 1.00 33.81 200 SER A C 1
ATOM 1596 O O . SER A 1 200 ? -22.841 12.937 18.767 1.00 33.81 200 SER A O 1
ATOM 1598 N N . SER A 1 201 ? -24.271 14.631 18.948 1.00 33.97 201 SER A N 1
ATOM 1599 C CA . SER A 1 201 ? -25.452 13.836 18.615 1.00 33.97 201 SER A CA 1
ATOM 1600 C C . SER A 1 201 ? -25.571 13.890 17.091 1.00 33.97 201 SER A C 1
ATOM 1602 O O . SER A 1 201 ? -26.478 14.514 16.544 1.00 33.97 201 SER A O 1
ATOM 1604 N N . GLU A 1 202 ? -24.574 13.335 16.401 1.00 39.53 202 GLU A N 1
ATOM 1605 C CA . GLU A 1 202 ? -24.753 12.885 15.046 1.00 39.53 202 GLU A CA 1
ATOM 1606 C C . GLU A 1 202 ? -25.767 11.764 15.225 1.00 39.53 202 GLU A C 1
ATOM 1608 O O . GLU A 1 202 ? -25.429 10.642 15.587 1.00 39.53 202 GLU A O 1
ATOM 1613 N N . GLN A 1 203 ? -27.034 12.070 14.956 1.00 37.53 203 GLN A N 1
ATOM 1614 C CA . GLN A 1 203 ? -27.845 11.141 14.181 1.00 37.53 203 GLN A CA 1
ATOM 1615 C C . GLN A 1 203 ? -27.133 10.982 12.827 1.00 37.53 203 GLN A C 1
ATOM 1617 O O . GLN A 1 203 ? -27.557 11.516 11.808 1.00 37.53 203 GLN A O 1
ATOM 1622 N N . GLY A 1 204 ? -25.938 10.397 12.871 1.00 49.22 204 GLY A N 1
ATOM 1623 C CA . GLY A 1 204 ? -25.172 10.007 11.719 1.00 49.22 204 GLY A CA 1
ATOM 1624 C C . GLY A 1 204 ? -25.889 8.813 11.134 1.00 49.22 204 GLY A C 1
ATOM 1625 O O . GLY A 1 204 ? -26.500 8.027 11.858 1.00 49.22 204 GLY A O 1
ATOM 1626 N N . GLU A 1 205 ? -25.837 8.721 9.816 1.00 61.72 205 GLU A N 1
ATOM 1627 C CA . GLU A 1 205 ? -26.181 7.516 9.079 1.00 61.72 205 GLU A CA 1
ATOM 1628 C C . GLU A 1 205 ? -25.649 6.292 9.847 1.00 61.72 205 GLU A C 1
ATOM 1630 O O . GLU A 1 205 ? -24.449 6.199 10.122 1.00 61.72 205 GLU A O 1
ATOM 1635 N N . THR A 1 206 ? -26.551 5.413 10.289 1.00 78.75 206 THR A N 1
ATOM 1636 C CA . THR A 1 206 ? -26.189 4.183 10.996 1.00 78.75 206 THR A CA 1
ATOM 1637 C C . THR A 1 206 ? -25.467 3.287 10.003 1.00 78.75 206 THR A C 1
ATOM 1639 O O . THR A 1 206 ? -26.100 2.684 9.141 1.00 78.75 206 THR A O 1
ATOM 1642 N N . ILE A 1 207 ? -24.140 3.256 10.090 1.00 88.62 207 ILE A N 1
ATOM 1643 C CA . ILE A 1 207 ? -23.308 2.383 9.265 1.00 88.62 207 ILE A CA 1
ATOM 1644 C C . ILE A 1 207 ? -23.479 0.963 9.797 1.00 88.62 207 ILE A C 1
ATOM 1646 O O . ILE A 1 207 ? -23.357 0.741 11.001 1.00 88.62 207 ILE A O 1
ATOM 1650 N N . THR A 1 208 ? -23.747 0.019 8.906 1.00 90.62 208 THR A N 1
ATOM 1651 C CA . THR A 1 208 ? -23.936 -1.405 9.231 1.00 90.62 208 THR A CA 1
ATOM 1652 C C . THR A 1 208 ? -22.892 -2.261 8.514 1.00 90.62 208 THR A C 1
ATOM 1654 O O . THR A 1 208 ? -22.098 -1.744 7.720 1.00 90.62 208 THR A O 1
ATOM 1657 N N . PHE A 1 209 ? -22.854 -3.576 8.754 1.00 90.06 209 PHE A N 1
ATOM 1658 C CA . PHE A 1 209 ? -21.921 -4.451 8.029 1.00 90.06 209 PHE A CA 1
ATOM 1659 C C . PHE A 1 209 ? -22.228 -4.551 6.530 1.00 90.06 209 PHE A C 1
ATOM 1661 O O . PHE A 1 209 ? -21.338 -4.930 5.763 1.00 90.06 209 PHE A O 1
ATOM 1668 N N . ALA A 1 210 ? -23.435 -4.166 6.101 1.00 86.88 210 ALA A N 1
ATOM 1669 C CA . ALA A 1 210 ? -23.809 -4.073 4.691 1.00 86.88 210 ALA A CA 1
ATOM 1670 C C . ALA A 1 210 ? -23.053 -2.960 3.938 1.00 86.88 210 ALA A C 1
ATOM 1672 O O . ALA A 1 210 ? -22.829 -3.076 2.734 1.00 86.88 210 ALA A O 1
ATOM 1673 N N . ASP A 1 211 ? -22.615 -1.912 4.642 1.00 86.19 211 ASP A N 1
ATOM 1674 C CA . ASP A 1 211 ? -21.891 -0.770 4.064 1.00 86.19 211 ASP A CA 1
ATOM 1675 C C . ASP A 1 211 ? -20.375 -0.998 3.967 1.00 86.19 211 ASP A C 1
ATOM 1677 O O . ASP A 1 211 ? -19.631 -0.142 3.483 1.00 86.19 211 ASP A O 1
ATOM 1681 N N . ILE A 1 212 ? -19.896 -2.142 4.454 1.00 89.19 212 ILE A N 1
ATOM 1682 C CA . ILE A 1 212 ? -18.487 -2.532 4.444 1.00 89.19 212 ILE A CA 1
ATOM 1683 C C . ILE A 1 212 ? -18.349 -3.749 3.546 1.00 89.19 212 ILE A C 1
ATOM 1685 O O . ILE A 1 212 ? -19.200 -4.630 3.548 1.00 89.19 212 ILE A O 1
ATOM 1689 N N . ALA A 1 213 ? -17.264 -3.842 2.791 1.00 89.38 213 ALA A N 1
ATOM 1690 C CA . ALA A 1 213 ? -16.992 -4.988 1.937 1.00 89.38 213 ALA A CA 1
ATOM 1691 C C . ALA A 1 213 ? -15.495 -5.306 1.921 1.00 89.38 213 ALA A C 1
ATOM 1693 O O . ALA A 1 213 ? -14.681 -4.437 2.231 1.00 89.38 213 ALA A O 1
ATOM 1694 N N . GLY A 1 214 ? -15.147 -6.539 1.546 1.00 85.06 214 GLY A N 1
ATOM 1695 C CA . GLY A 1 214 ? -13.763 -6.957 1.317 1.00 85.06 214 GLY A CA 1
ATOM 1696 C C . GLY A 1 214 ? -12.919 -7.155 2.574 1.00 85.06 214 GLY A C 1
ATOM 1697 O O . GLY A 1 214 ? -11.699 -7.119 2.469 1.00 85.06 214 GLY A O 1
ATOM 1698 N N . VAL A 1 215 ? -13.557 -7.326 3.735 1.00 89.50 215 VAL A N 1
ATOM 1699 C CA . VAL A 1 215 ? -12.894 -7.618 5.016 1.00 89.50 215 VAL A CA 1
ATOM 1700 C C . VAL A 1 215 ? -13.707 -8.684 5.762 1.00 89.50 215 VAL A C 1
ATOM 1702 O O . VAL A 1 215 ? -14.179 -8.460 6.877 1.00 89.50 215 VAL A O 1
ATOM 1705 N N . ASP A 1 216 ? -13.981 -9.799 5.092 1.00 88.81 216 ASP A N 1
ATOM 1706 C CA . ASP A 1 216 ? -14.979 -10.774 5.542 1.00 88.81 216 ASP A CA 1
ATOM 1707 C C . ASP A 1 216 ? -14.489 -11.557 6.771 1.00 88.81 216 ASP A C 1
ATOM 1709 O O . ASP A 1 216 ? -15.252 -11.752 7.715 1.00 88.81 216 ASP A O 1
ATOM 1713 N N . GLU A 1 217 ? -13.192 -11.859 6.847 1.00 90.06 217 GLU A N 1
ATOM 1714 C CA . GLU A 1 217 ? -12.560 -12.519 7.995 1.00 90.06 217 GLU A CA 1
ATOM 1715 C C . GLU A 1 217 ? -12.628 -11.646 9.255 1.00 90.06 217 GLU A C 1
ATOM 1717 O O . GLU A 1 217 ? -12.961 -12.113 10.344 1.00 90.06 217 GLU A O 1
ATOM 1722 N N . ALA A 1 218 ? -12.349 -10.343 9.118 1.00 91.94 218 ALA A N 1
ATOM 1723 C CA . ALA A 1 218 ? -12.446 -9.428 10.253 1.00 91.94 218 ALA A CA 1
ATOM 1724 C C . ALA A 1 218 ? -13.901 -9.208 10.683 1.00 91.94 218 ALA A C 1
ATOM 1726 O O . ALA A 1 218 ? -14.146 -8.953 11.859 1.00 91.94 218 ALA A O 1
ATOM 1727 N N . LYS A 1 219 ? -14.868 -9.281 9.757 1.00 91.38 219 LYS A N 1
ATOM 1728 C CA . LYS A 1 219 ? -16.293 -9.217 10.107 1.00 91.38 219 LYS A CA 1
ATOM 1729 C C . LYS A 1 219 ? -16.711 -10.431 10.923 1.00 91.38 219 LYS A C 1
ATOM 1731 O O . LYS A 1 219 ? -17.324 -10.228 11.962 1.00 91.38 219 LYS A O 1
ATOM 1736 N N . GLU A 1 220 ? -16.335 -11.640 10.512 1.00 91.88 220 GLU A N 1
ATOM 1737 C CA . GLU A 1 220 ? -16.675 -12.878 11.227 1.00 91.88 220 GLU A CA 1
ATOM 1738 C C . GLU A 1 220 ? -16.161 -12.856 12.680 1.00 91.88 220 GLU A C 1
ATOM 1740 O O . GLU A 1 220 ? -16.919 -13.107 13.616 1.00 91.88 220 GLU A O 1
ATOM 1745 N N . GLU A 1 221 ? -14.913 -12.427 12.906 1.00 91.25 221 GLU A N 1
ATOM 1746 C CA . GLU A 1 221 ? -14.360 -12.262 14.265 1.00 91.25 221 GLU A CA 1
ATOM 1747 C C . GLU A 1 221 ? -15.104 -11.195 15.094 1.00 91.25 221 GLU A C 1
ATOM 1749 O O . GLU A 1 221 ? -15.211 -11.295 16.320 1.00 91.25 221 GLU A O 1
ATOM 1754 N N . LEU A 1 222 ? -15.623 -10.147 14.448 1.00 92.19 222 LEU A N 1
ATOM 1755 C CA . LEU A 1 222 ? -16.359 -9.073 15.118 1.00 92.19 222 LEU A CA 1
ATOM 1756 C C . LEU A 1 222 ? -17.851 -9.390 15.304 1.00 92.19 222 LEU A C 1
ATOM 1758 O O . LEU A 1 222 ? -18.475 -8.807 16.194 1.00 92.19 222 LEU A O 1
ATOM 1762 N N . GLU A 1 223 ? -18.425 -10.322 14.540 1.00 91.94 223 GLU A N 1
ATOM 1763 C CA . GLU A 1 223 ? -19.801 -10.802 14.719 1.00 91.94 223 GLU A CA 1
ATOM 1764 C C . GLU A 1 223 ? -19.997 -11.438 16.100 1.00 91.94 223 GLU A C 1
ATOM 1766 O O . GLU A 1 223 ? -21.032 -11.217 16.733 1.00 91.94 223 GLU A O 1
ATOM 1771 N N . GLU A 1 224 ? -18.982 -12.126 16.636 1.00 87.31 224 GLU A N 1
ATOM 1772 C CA . GLU A 1 224 ? -19.009 -12.643 18.013 1.00 87.31 224 GLU A CA 1
ATOM 1773 C C . GLU A 1 224 ? -19.229 -11.523 19.044 1.00 87.31 224 GLU A C 1
ATOM 1775 O O . GLU A 1 224 ? -19.953 -11.692 20.030 1.00 87.31 224 GLU A O 1
ATOM 1780 N N . ILE A 1 225 ? -18.617 -10.358 18.815 1.00 89.00 225 ILE A N 1
ATOM 1781 C CA . ILE A 1 225 ? -18.716 -9.190 19.698 1.00 89.00 225 ILE A CA 1
ATOM 1782 C C . ILE A 1 225 ? -20.101 -8.556 19.585 1.00 89.00 225 ILE A C 1
ATOM 1784 O O . ILE A 1 225 ? -20.695 -8.188 20.601 1.00 89.00 225 ILE A O 1
ATOM 1788 N N . VAL A 1 226 ? -20.624 -8.444 18.362 1.00 90.94 226 VAL A N 1
ATOM 1789 C CA . VAL A 1 226 ? -21.977 -7.935 18.105 1.00 90.94 226 VAL A CA 1
ATOM 1790 C C . VAL A 1 226 ? -23.017 -8.814 18.799 1.00 90.94 226 VAL A C 1
ATOM 1792 O O . VAL A 1 226 ? -23.885 -8.297 19.505 1.00 90.94 226 VAL A O 1
ATOM 1795 N N . GLU A 1 227 ? -22.914 -10.136 18.660 1.00 88.31 227 GLU A N 1
ATOM 1796 C CA . GLU A 1 227 ? -23.842 -11.080 19.289 1.00 88.31 227 GLU A CA 1
ATOM 1797 C C . GLU A 1 227 ? -23.739 -11.038 20.819 1.00 88.31 227 GLU A C 1
ATOM 1799 O O . GLU A 1 227 ? -24.759 -11.103 21.512 1.00 88.31 227 GLU A O 1
ATOM 1804 N N . PHE A 1 228 ? -22.533 -10.848 21.367 1.00 85.94 228 PHE A N 1
ATOM 1805 C CA . PHE A 1 228 ? -22.357 -10.630 22.801 1.00 85.94 228 PHE A CA 1
ATOM 1806 C C . PHE A 1 228 ? -23.068 -9.357 23.285 1.00 85.94 228 PHE A C 1
ATOM 1808 O O . PHE A 1 228 ? -23.724 -9.382 24.326 1.00 85.94 228 PHE A O 1
ATOM 1815 N N . LEU A 1 229 ? -22.954 -8.251 22.547 1.00 86.94 229 LEU A N 1
ATOM 1816 C CA . LEU A 1 229 ? -23.586 -6.980 22.911 1.00 86.94 229 LEU A CA 1
ATOM 1817 C C . LEU A 1 229 ? -25.113 -7.027 22.786 1.00 86.94 229 LEU A C 1
ATOM 1819 O O . LEU A 1 229 ? -25.800 -6.455 23.632 1.00 86.94 229 LEU A O 1
ATOM 1823 N N . ARG A 1 230 ? -25.647 -7.741 21.785 1.00 87.50 230 ARG A N 1
ATOM 1824 C CA . ARG A 1 230 ? -27.096 -7.943 21.622 1.00 87.50 230 ARG A CA 1
ATOM 1825 C C . ARG A 1 230 ? -27.678 -8.881 22.683 1.00 87.50 230 ARG A C 1
ATOM 1827 O O . ARG A 1 230 ? -28.748 -8.603 23.216 1.00 87.50 230 ARG A O 1
ATOM 1834 N N . ASN A 1 231 ? -26.989 -9.981 22.997 1.00 85.38 231 ASN A N 1
ATOM 1835 C CA . ASN A 1 231 ? -27.491 -11.049 23.871 1.00 85.38 231 ASN A CA 1
ATOM 1836 C C . ASN A 1 231 ? -26.495 -11.430 24.993 1.00 85.38 231 ASN A C 1
ATOM 1838 O O . ASN A 1 231 ? -26.093 -12.598 25.090 1.00 85.38 231 ASN A O 1
ATOM 1842 N N . PRO A 1 232 ? -26.125 -10.507 25.904 1.00 82.44 232 PRO A N 1
ATOM 1843 C CA . PRO A 1 232 ? -25.088 -10.761 26.911 1.00 82.44 232 PRO A CA 1
ATOM 1844 C C . PRO A 1 232 ? -25.458 -11.901 27.876 1.00 82.44 232 PRO A C 1
ATOM 1846 O O . PRO A 1 232 ? -24.612 -12.726 28.231 1.00 82.44 232 PRO A O 1
ATOM 1849 N N . ASP A 1 233 ? -26.739 -12.023 28.241 1.00 83.06 233 ASP A N 1
ATOM 1850 C CA . ASP A 1 233 ? -27.240 -13.049 29.167 1.00 83.06 233 ASP A CA 1
ATOM 1851 C C . ASP A 1 233 ? -26.953 -14.480 28.698 1.00 83.06 233 ASP A C 1
ATOM 1853 O O . ASP A 1 233 ? -26.722 -15.377 29.515 1.00 83.06 233 ASP A O 1
ATOM 1857 N N . ARG A 1 234 ? -26.962 -14.714 27.380 1.00 84.44 234 ARG A N 1
ATOM 1858 C CA . ARG A 1 234 ? -26.709 -16.034 26.791 1.00 84.44 234 ARG A CA 1
ATOM 1859 C C . ARG A 1 234 ? -25.293 -16.510 27.109 1.00 84.44 234 ARG A C 1
ATOM 1861 O O . ARG A 1 234 ? -25.111 -17.666 27.485 1.00 84.44 234 ARG A O 1
ATOM 1868 N N . TYR A 1 235 ? -24.316 -15.615 27.005 1.00 82.12 235 TYR A N 1
ATOM 1869 C CA . TYR A 1 235 ? -22.906 -15.908 27.258 1.00 82.12 235 TYR A CA 1
ATOM 1870 C C . TYR A 1 235 ? -22.591 -15.967 28.751 1.00 82.12 235 TYR A C 1
ATOM 1872 O O . TYR A 1 235 ? -21.885 -16.876 29.192 1.00 82.12 235 TYR A O 1
ATOM 1880 N N . VAL A 1 236 ? -23.191 -15.077 29.547 1.00 80.75 236 VAL A N 1
ATOM 1881 C CA . VAL A 1 236 ? -23.042 -15.079 31.011 1.00 80.75 236 VAL A CA 1
ATOM 1882 C C . VAL A 1 236 ? -23.550 -16.393 31.617 1.00 80.75 236 VAL A C 1
ATOM 1884 O O . VAL A 1 236 ? -22.878 -16.972 32.471 1.00 80.75 236 VAL A O 1
ATOM 1887 N N . ARG A 1 237 ? -24.681 -16.933 31.134 1.00 84.00 237 ARG A N 1
ATOM 1888 C CA . ARG A 1 237 ? -25.215 -18.242 31.574 1.00 84.00 237 ARG A CA 1
ATOM 1889 C C . ARG A 1 237 ? -24.279 -19.413 31.282 1.00 84.00 237 ARG A C 1
ATOM 1891 O O . ARG A 1 237 ? -24.273 -20.384 32.032 1.00 84.00 237 ARG A O 1
ATOM 1898 N N . LEU A 1 238 ? -23.505 -19.325 30.204 1.00 85.38 238 LEU A N 1
ATOM 1899 C CA . LEU A 1 238 ? -22.519 -20.335 29.815 1.00 85.38 238 LEU A CA 1
ATOM 1900 C C . LEU A 1 238 ? -21.170 -20.150 30.533 1.00 85.38 238 LEU A C 1
ATOM 1902 O O . LEU A 1 238 ? -20.271 -20.967 30.359 1.00 85.38 238 LEU A O 1
ATOM 1906 N N . GLY A 1 239 ? -21.016 -19.092 31.338 1.00 82.12 239 GLY A N 1
ATOM 1907 C CA . GLY A 1 239 ? -19.761 -18.754 32.010 1.00 82.12 239 GLY A CA 1
ATOM 1908 C C . GLY A 1 239 ? -18.702 -18.148 31.082 1.00 82.12 239 GLY A C 1
ATOM 1909 O O . GLY A 1 239 ? -17.550 -17.997 31.495 1.00 82.12 239 GLY A O 1
ATOM 1910 N N . ALA A 1 240 ? -19.072 -17.790 29.849 1.00 82.00 240 ALA A N 1
ATOM 1911 C CA . ALA A 1 240 ? -18.186 -17.098 28.926 1.00 82.00 240 ALA A CA 1
ATOM 1912 C C . ALA A 1 240 ? -17.986 -15.649 29.392 1.00 82.00 240 ALA A C 1
ATOM 1914 O O . ALA A 1 240 ? -18.939 -14.950 29.739 1.00 82.00 240 ALA A O 1
ATOM 1915 N N . ARG A 1 241 ? -16.728 -15.200 29.418 1.00 77.44 241 ARG A N 1
ATOM 1916 C CA . ARG A 1 241 ? -16.375 -13.818 29.757 1.00 77.44 241 ARG A CA 1
ATOM 1917 C C . ARG A 1 241 ? -16.234 -13.007 28.470 1.00 77.44 241 ARG A C 1
ATOM 1919 O O . ARG A 1 241 ? -15.547 -13.489 27.569 1.00 77.44 241 ARG A O 1
ATOM 1926 N N . PRO A 1 242 ? -16.822 -11.803 28.380 1.00 78.56 242 PRO A N 1
ATOM 1927 C CA . PRO A 1 242 ? -16.596 -10.949 27.224 1.00 78.56 242 PRO A CA 1
ATOM 1928 C C . PRO A 1 242 ? -15.127 -10.554 27.085 1.00 78.56 242 PRO A C 1
ATOM 1930 O O . PRO A 1 242 ? -14.461 -10.343 28.108 1.00 78.56 242 PRO A O 1
ATOM 1933 N N . PRO A 1 243 ? -14.636 -10.384 25.845 1.00 84.75 243 PRO A N 1
ATOM 1934 C CA . PRO A 1 243 ? -13.378 -9.693 25.623 1.00 84.75 243 PRO A CA 1
ATOM 1935 C C . PRO A 1 243 ? -13.523 -8.247 26.105 1.00 84.75 243 PRO A C 1
ATOM 1937 O O . PRO A 1 243 ? -14.484 -7.558 25.759 1.00 84.75 243 PRO A O 1
ATOM 1940 N N . ARG A 1 244 ? -12.575 -7.776 26.918 1.00 86.75 244 ARG A N 1
ATOM 1941 C CA . ARG A 1 244 ? -12.618 -6.396 27.442 1.00 86.75 244 ARG A CA 1
ATOM 1942 C C . ARG A 1 244 ? -12.239 -5.370 26.385 1.00 86.75 244 ARG A C 1
ATOM 1944 O O . ARG A 1 244 ? -12.760 -4.254 26.370 1.00 86.75 244 ARG A O 1
ATOM 1951 N N . GLY A 1 245 ? -11.349 -5.764 25.486 1.00 91.44 245 GLY A N 1
ATOM 1952 C CA . GLY A 1 245 ? -10.942 -4.937 24.377 1.00 91.44 245 GLY A CA 1
ATOM 1953 C C . GLY A 1 245 ? -10.470 -5.740 23.183 1.00 91.44 245 GLY A C 1
ATOM 1954 O O . GLY A 1 245 ? -9.959 -6.857 23.309 1.00 91.44 245 GLY A O 1
ATOM 1955 N N . VAL A 1 246 ? -10.649 -5.135 22.015 1.00 94.25 246 VAL A N 1
ATOM 1956 C CA . VAL A 1 246 ? -10.265 -5.688 20.719 1.00 94.25 246 VAL A CA 1
ATOM 1957 C C . VAL A 1 246 ? -9.412 -4.672 19.981 1.00 94.25 246 VAL A C 1
ATOM 1959 O O . VAL A 1 246 ? -9.768 -3.500 19.876 1.00 94.25 246 VAL A O 1
ATOM 1962 N N . LEU A 1 247 ? -8.253 -5.115 19.510 1.00 94.88 247 LEU A N 1
ATOM 1963 C CA . LEU A 1 247 ? -7.304 -4.295 18.776 1.00 94.88 247 LEU A CA 1
ATOM 1964 C C . LEU A 1 247 ? -7.414 -4.602 17.280 1.00 94.88 247 LEU A C 1
ATOM 1966 O O . LEU A 1 247 ? -7.082 -5.703 16.851 1.00 94.88 247 LEU A O 1
ATOM 1970 N N . LEU A 1 248 ? -7.848 -3.619 16.496 1.00 95.88 248 LEU A N 1
ATOM 1971 C CA . LEU A 1 248 ? -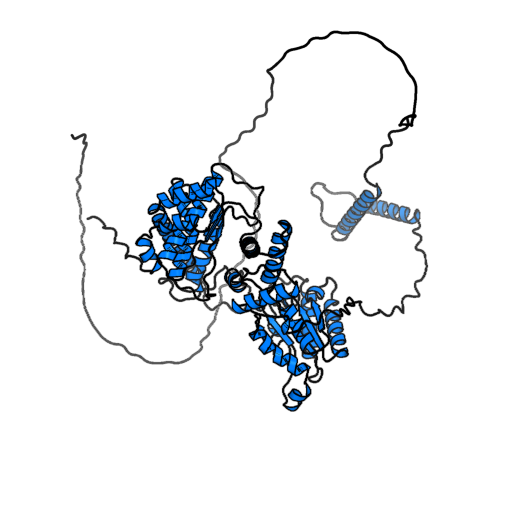7.856 -3.635 15.038 1.00 95.88 248 LEU A CA 1
ATOM 1972 C C . LEU A 1 248 ? -6.476 -3.209 14.523 1.00 95.88 248 LEU A C 1
ATOM 1974 O O . LEU A 1 248 ? -6.057 -2.060 14.707 1.00 95.88 248 LEU A O 1
ATOM 1978 N N . VAL A 1 249 ? -5.772 -4.121 13.861 1.00 94.56 249 VAL A N 1
ATOM 1979 C CA . VAL A 1 249 ? -4.425 -3.887 13.323 1.00 94.56 249 VAL A CA 1
ATOM 1980 C C . VAL A 1 249 ? -4.472 -3.988 11.810 1.00 94.56 249 VAL A C 1
ATOM 1982 O O . VAL A 1 249 ? -4.948 -4.979 11.279 1.00 94.56 249 VAL A O 1
ATOM 1985 N N . GLY A 1 250 ? -3.961 -2.995 11.092 1.00 93.06 250 GLY A N 1
ATOM 1986 C CA . GLY A 1 250 ? -3.929 -3.067 9.631 1.00 93.06 250 GLY A CA 1
ATOM 1987 C C . GLY A 1 250 ? -3.357 -1.819 8.989 1.00 93.06 250 GLY A C 1
ATOM 1988 O O . GLY A 1 250 ? -3.167 -0.811 9.667 1.00 93.06 250 GLY A O 1
ATOM 1989 N N . LEU A 1 251 ? -3.137 -1.849 7.677 1.00 90.69 251 LEU A N 1
ATOM 1990 C CA . LEU A 1 251 ? -2.648 -0.689 6.929 1.00 90.69 251 LEU A CA 1
ATOM 1991 C C . LEU A 1 251 ? -3.596 0.520 7.064 1.00 90.69 251 LEU A C 1
ATOM 1993 O O . LEU A 1 251 ? -4.801 0.357 7.301 1.00 90.69 251 LEU A O 1
ATOM 1997 N N . PRO A 1 252 ? -3.093 1.759 6.946 1.00 90.81 252 PRO A N 1
ATOM 1998 C CA . PRO A 1 252 ? -3.967 2.925 6.888 1.00 90.81 252 PRO A CA 1
ATOM 1999 C C . PRO A 1 252 ? -4.928 2.795 5.698 1.00 90.81 252 PRO A C 1
ATOM 2001 O O . PRO A 1 252 ? -4.560 2.278 4.651 1.00 90.81 252 PRO A O 1
ATOM 2004 N N . GLY A 1 253 ? -6.173 3.242 5.863 1.00 90.06 253 GLY A N 1
ATOM 2005 C CA . GLY A 1 253 ? -7.157 3.213 4.775 1.00 90.06 253 GLY A CA 1
ATOM 2006 C C . GLY A 1 253 ? -7.881 1.879 4.547 1.00 90.06 253 GLY A C 1
ATOM 2007 O O . GLY A 1 253 ? -8.746 1.820 3.679 1.00 90.06 253 GLY A O 1
ATOM 2008 N N . THR A 1 254 ? -7.634 0.830 5.343 1.00 92.12 254 THR A N 1
ATOM 2009 C CA . THR A 1 254 ? -8.386 -0.447 5.262 1.00 92.12 254 THR A CA 1
ATOM 2010 C C . THR A 1 254 ? -9.781 -0.405 5.901 1.00 92.12 254 THR A C 1
ATOM 2012 O O . THR A 1 254 ? -10.490 -1.400 5.919 1.00 92.12 254 THR A O 1
ATOM 2015 N N . GLY A 1 255 ? -10.209 0.751 6.421 1.00 91.19 255 GLY A N 1
ATOM 2016 C CA . GLY A 1 255 ? -11.558 0.920 6.965 1.00 91.19 255 GLY A CA 1
ATOM 2017 C C . GLY A 1 255 ? -11.725 0.532 8.437 1.00 91.19 255 GLY A C 1
ATOM 2018 O O . GLY A 1 255 ? -12.856 0.373 8.872 1.00 91.19 255 GLY A O 1
ATOM 2019 N N . LYS A 1 256 ? -10.649 0.453 9.235 1.00 94.06 256 LYS A N 1
ATOM 2020 C CA . LYS A 1 256 ? -10.709 0.153 10.687 1.00 94.06 256 LYS A CA 1
ATOM 2021 C C . LYS A 1 256 ? -11.747 0.992 11.451 1.00 94.06 256 LYS A C 1
ATOM 2023 O O . LYS A 1 256 ? -12.562 0.452 12.192 1.00 94.06 256 LYS A O 1
ATOM 2028 N N . THR A 1 257 ? -11.762 2.307 11.228 1.00 92.88 257 THR A N 1
ATOM 2029 C CA . THR A 1 257 ? -12.723 3.232 11.852 1.00 92.88 257 THR A CA 1
ATOM 2030 C C . THR A 1 257 ? -14.157 2.994 11.367 1.00 92.88 257 THR A C 1
ATOM 2032 O O . THR A 1 257 ? -15.097 3.116 12.149 1.00 92.88 257 THR A O 1
ATOM 2035 N N . LEU A 1 258 ? -14.345 2.639 10.088 1.00 92.38 258 LEU A N 1
ATOM 2036 C CA . LEU A 1 258 ? -15.663 2.288 9.544 1.00 92.38 258 LEU A CA 1
ATOM 2037 C C . LEU A 1 258 ? -16.159 0.968 10.137 1.00 92.38 258 LEU A C 1
ATOM 2039 O O . LEU A 1 258 ? -17.311 0.889 10.547 1.00 92.38 258 LEU A O 1
ATOM 2043 N N . LEU A 1 259 ? -15.277 -0.024 10.256 1.00 93.81 259 LEU A N 1
ATOM 2044 C CA . LEU A 1 259 ? -15.567 -1.327 10.844 1.00 93.81 259 LEU A CA 1
ATOM 2045 C C . LEU A 1 259 ? -16.008 -1.197 12.303 1.00 93.81 259 LEU A C 1
ATOM 2047 O O . LEU A 1 259 ? -17.037 -1.748 12.677 1.00 93.81 259 LEU A O 1
ATOM 2051 N N . ALA A 1 260 ? -15.317 -0.381 13.100 1.00 93.75 260 ALA A N 1
ATOM 2052 C CA . ALA A 1 260 ? -15.726 -0.103 14.475 1.00 93.75 260 ALA A CA 1
ATOM 2053 C C . ALA A 1 260 ? -17.107 0.574 14.571 1.00 93.75 260 ALA A C 1
ATOM 2055 O O . ALA A 1 260 ? -17.896 0.235 15.453 1.00 93.75 260 ALA A O 1
ATOM 2056 N N . LYS A 1 261 ? -17.421 1.500 13.653 1.00 93.25 261 LYS A N 1
ATOM 2057 C CA . LYS A 1 261 ? -18.755 2.118 13.570 1.00 93.25 261 LYS A CA 1
ATOM 2058 C C . LYS A 1 261 ? -19.830 1.103 13.180 1.00 93.25 261 LYS A C 1
ATOM 2060 O O . LYS A 1 261 ? -20.905 1.130 13.768 1.00 93.25 261 LYS A O 1
ATOM 2065 N N . ALA A 1 262 ? -19.531 0.199 12.248 1.00 93.19 262 ALA A N 1
ATOM 2066 C CA . ALA A 1 262 ? -20.455 -0.851 11.833 1.00 93.19 262 ALA A CA 1
ATOM 2067 C C . ALA A 1 262 ? -20.756 -1.851 12.951 1.00 93.19 262 ALA A C 1
ATOM 2069 O O . ALA A 1 262 ? -21.913 -2.200 13.134 1.00 93.19 262 ALA A O 1
ATOM 2070 N N . VAL A 1 263 ? -19.761 -2.240 13.757 1.00 93.94 263 VAL A N 1
ATOM 2071 C CA . VAL A 1 263 ? -19.986 -3.090 14.944 1.00 93.94 263 VAL A CA 1
ATOM 2072 C C . VAL A 1 263 ? -20.989 -2.437 15.899 1.00 93.94 263 VAL A C 1
ATOM 2074 O O . VAL A 1 263 ? -21.883 -3.107 16.409 1.00 93.94 263 VAL A O 1
ATOM 2077 N N . ALA A 1 264 ? -20.873 -1.125 16.125 1.00 93.06 264 ALA A N 1
ATOM 2078 C CA . ALA A 1 264 ? -21.801 -0.399 16.987 1.00 93.06 264 ALA A CA 1
ATOM 2079 C C . ALA A 1 264 ? -23.202 -0.264 16.375 1.00 93.06 264 ALA A C 1
ATOM 2081 O O . ALA A 1 264 ? -24.189 -0.426 17.089 1.00 93.06 264 ALA A O 1
ATOM 2082 N N . GLY A 1 265 ? -23.283 -0.003 15.065 1.00 92.44 265 GLY A N 1
ATOM 2083 C CA . GLY A 1 265 ? -24.547 0.075 14.330 1.00 92.44 265 GLY A CA 1
ATOM 2084 C C . GLY A 1 265 ? -25.280 -1.264 14.269 1.00 92.44 265 GLY A C 1
ATOM 2085 O O . GLY A 1 265 ? -26.492 -1.305 14.444 1.00 92.44 265 GLY A O 1
ATOM 2086 N N . GLU A 1 266 ? -24.553 -2.368 14.108 1.00 92.56 266 GLU A N 1
ATOM 2087 C CA . GLU A 1 266 ? -25.119 -3.716 14.165 1.00 92.56 266 GLU A CA 1
ATOM 2088 C C . GLU A 1 266 ? -25.559 -4.080 15.580 1.00 92.56 266 GLU A C 1
ATOM 2090 O O . GLU A 1 266 ? -26.650 -4.607 15.777 1.00 92.56 266 GLU A O 1
ATOM 2095 N N . ALA A 1 267 ? -24.765 -3.773 16.603 1.00 90.75 267 ALA A N 1
ATOM 2096 C CA . ALA A 1 267 ? -25.163 -4.040 17.982 1.00 90.75 267 ALA A CA 1
ATOM 2097 C C . ALA A 1 267 ? -26.274 -3.100 18.500 1.00 90.75 267 ALA A C 1
ATOM 2099 O O . ALA A 1 267 ? -26.843 -3.391 19.548 1.00 90.75 267 ALA A O 1
ATOM 2100 N N . ASP A 1 268 ? -26.595 -2.021 17.774 1.00 91.31 268 ASP A N 1
ATOM 2101 C CA . ASP A 1 268 ? -27.511 -0.943 18.187 1.00 91.31 268 ASP A CA 1
ATOM 2102 C C . ASP A 1 268 ? -27.142 -0.353 19.563 1.00 91.31 268 ASP A C 1
ATOM 2104 O O . ASP A 1 268 ? -27.975 -0.166 20.452 1.00 91.31 268 ASP A O 1
ATOM 2108 N N . VAL A 1 269 ? -25.844 -0.094 19.763 1.00 91.19 269 VAL A N 1
ATOM 2109 C CA . VAL A 1 269 ? -25.292 0.449 21.016 1.00 91.19 269 VAL A CA 1
ATOM 2110 C C . VAL A 1 269 ? -24.628 1.814 20.801 1.00 91.19 269 VAL A C 1
ATOM 2112 O O . VAL A 1 269 ? -24.090 2.082 19.723 1.00 91.19 269 VAL A O 1
ATOM 2115 N N . PRO A 1 270 ? -24.586 2.691 21.824 1.00 92.50 270 PRO A N 1
ATOM 2116 C CA . PRO A 1 270 ? -23.861 3.952 21.751 1.00 92.50 270 PRO A CA 1
ATOM 2117 C C . PRO A 1 270 ? -22.383 3.763 21.383 1.00 92.50 270 PRO A C 1
ATOM 2119 O O . PRO A 1 270 ? -21.664 2.964 21.991 1.00 92.50 270 PRO A O 1
ATOM 2122 N N . PHE A 1 271 ? -21.928 4.557 20.413 1.00 93.31 271 PHE A N 1
ATOM 2123 C CA . PHE A 1 271 ? -20.548 4.587 19.937 1.00 93.31 271 PHE A CA 1
ATOM 2124 C C . PHE A 1 271 ? -19.833 5.849 20.428 1.00 93.31 271 PHE A C 1
ATOM 2126 O O . PHE A 1 271 ? -20.182 6.967 20.042 1.00 93.31 271 PHE A O 1
ATOM 2133 N N . ILE A 1 272 ? -18.813 5.680 21.268 1.00 94.00 272 ILE A N 1
ATOM 2134 C CA . ILE A 1 272 ? -18.008 6.778 21.810 1.00 94.00 272 ILE A CA 1
ATOM 2135 C C . ILE A 1 272 ? -16.621 6.729 21.168 1.00 94.00 272 ILE A C 1
ATOM 2137 O O . ILE A 1 272 ? -15.778 5.931 21.567 1.00 94.00 272 ILE A O 1
ATOM 2141 N N . SER A 1 273 ? -16.365 7.596 20.189 1.00 93.06 273 SER A N 1
ATOM 2142 C CA . SER A 1 273 ? -15.060 7.699 19.523 1.00 93.06 273 SER A CA 1
ATOM 2143 C C . SER A 1 273 ? -14.166 8.779 20.127 1.00 93.06 273 SER A C 1
ATOM 2145 O O . SER A 1 273 ? -14.633 9.890 20.381 1.00 93.06 273 SER A O 1
ATOM 2147 N N . CYS A 1 274 ? -12.875 8.489 20.260 1.00 92.81 274 CYS A N 1
ATOM 2148 C CA . CYS A 1 274 ? -11.826 9.443 20.615 1.00 92.81 274 CYS A CA 1
ATOM 2149 C C . CYS A 1 274 ? -10.531 9.084 19.864 1.00 92.81 274 CYS A C 1
ATOM 2151 O O . CYS A 1 274 ? -10.233 7.904 19.672 1.00 92.81 274 CYS A O 1
ATOM 2153 N N . SER A 1 275 ? -9.756 10.077 19.424 1.00 93.00 275 SER A N 1
ATOM 2154 C CA . SER A 1 275 ? -8.396 9.828 18.926 1.00 93.00 275 SER A CA 1
ATOM 2155 C C . SER A 1 275 ? -7.424 9.791 20.102 1.00 93.00 275 SER A C 1
ATOM 2157 O O . SER A 1 275 ? -7.449 10.675 20.956 1.00 93.00 275 SER A O 1
ATOM 2159 N N . ALA A 1 276 ? -6.521 8.812 20.146 1.00 87.25 276 ALA A N 1
ATOM 2160 C CA . ALA A 1 276 ? -5.525 8.727 21.210 1.00 87.25 276 ALA A CA 1
ATOM 2161 C C . ALA A 1 276 ? -4.604 9.957 21.276 1.00 87.25 276 ALA A C 1
ATOM 2163 O O . ALA A 1 276 ? -4.125 10.319 22.352 1.00 87.25 276 ALA A O 1
ATOM 2164 N N . SER A 1 277 ? -4.399 10.637 20.147 1.00 86.81 277 SER A N 1
ATOM 2165 C CA . SER A 1 277 ? -3.659 11.898 20.070 1.00 86.81 277 SER A CA 1
ATOM 2166 C C . SER A 1 277 ? -4.297 13.013 20.911 1.00 86.81 277 SER A C 1
ATOM 2168 O O . SER A 1 277 ? -3.590 13.905 21.371 1.00 86.81 277 SER A O 1
ATOM 2170 N N . GLU A 1 278 ? -5.605 12.949 21.191 1.00 87.38 278 GLU A N 1
ATOM 2171 C CA . GLU A 1 278 ? -6.296 13.903 22.072 1.00 87.38 278 GLU A CA 1
ATOM 2172 C C . GLU A 1 278 ? -5.902 13.757 23.546 1.00 87.38 278 GLU A C 1
ATOM 2174 O O . GLU A 1 278 ? -6.172 14.657 24.346 1.00 87.38 278 GLU A O 1
ATOM 2179 N N . PHE A 1 279 ? -5.287 12.639 23.936 1.00 84.75 279 PHE A N 1
ATOM 2180 C CA . PHE A 1 279 ? -4.816 12.458 25.304 1.00 84.75 279 PHE A CA 1
ATOM 2181 C C . PHE A 1 279 ? -3.410 13.007 25.531 1.00 84.75 279 PHE A C 1
ATOM 2183 O O . PHE A 1 279 ? -3.047 13.206 26.684 1.00 84.75 279 PHE A O 1
ATOM 2190 N N . VAL A 1 280 ? -2.638 13.258 24.469 1.00 80.69 280 VAL A N 1
ATOM 2191 C CA . VAL A 1 280 ? -1.269 13.774 24.569 1.00 80.69 280 VAL A CA 1
ATOM 2192 C C . VAL A 1 280 ? -1.321 15.297 24.637 1.00 80.69 280 VAL A C 1
ATOM 2194 O O . VAL A 1 280 ? -1.527 15.975 23.630 1.00 80.69 280 VAL A O 1
ATOM 2197 N N . GLU A 1 281 ? -1.136 15.858 25.830 1.00 77.06 281 GLU A N 1
ATOM 2198 C CA . GLU A 1 281 ? -1.212 17.304 26.059 1.00 77.06 281 GLU A CA 1
ATOM 2199 C C . GLU A 1 281 ? 0.003 17.858 26.806 1.00 77.06 281 GLU A C 1
ATOM 2201 O O . GLU A 1 281 ? 0.699 17.161 27.536 1.00 77.06 281 GLU A O 1
ATOM 2206 N N . LEU A 1 282 ? 0.242 19.167 26.662 1.00 72.81 282 LEU A N 1
ATOM 2207 C CA . LEU A 1 282 ? 1.368 19.854 27.312 1.00 72.81 282 LEU A CA 1
ATOM 2208 C C . LEU A 1 282 ? 1.243 19.930 28.844 1.00 72.81 282 LEU A C 1
ATOM 2210 O O . LEU A 1 282 ? 2.234 20.193 29.525 1.00 72.81 282 LEU A O 1
ATOM 2214 N N . TYR A 1 283 ? 0.039 19.748 29.392 1.00 76.31 283 TYR A N 1
ATOM 2215 C CA . TYR A 1 283 ? -0.205 19.846 30.827 1.00 76.31 283 TYR A CA 1
ATOM 2216 C C . TYR A 1 283 ? -0.298 18.458 31.458 1.00 76.31 283 TYR A C 1
ATOM 2218 O O . TYR A 1 283 ? -1.154 17.644 31.110 1.00 76.31 283 TYR A O 1
ATOM 2226 N N . VAL A 1 284 ? 0.566 18.227 32.447 1.00 79.31 284 VAL A N 1
ATOM 2227 C CA . VAL A 1 284 ? 0.661 16.963 33.182 1.00 79.31 284 VAL A CA 1
ATOM 2228 C C . VAL A 1 284 ? -0.689 16.595 33.806 1.00 79.31 284 VAL A C 1
ATOM 2230 O O . VAL A 1 284 ? -1.304 17.397 34.509 1.00 79.31 284 VAL A O 1
ATOM 2233 N N . GLY A 1 285 ? -1.135 15.360 33.573 1.00 80.12 285 GLY A N 1
ATOM 2234 C CA . GLY A 1 285 ? -2.326 14.783 34.199 1.00 80.12 285 GLY A CA 1
ATOM 2235 C C . GLY A 1 285 ? -3.664 15.100 33.523 1.00 80.12 285 GLY A C 1
ATOM 2236 O O . GLY A 1 285 ? -4.671 14.510 33.923 1.00 80.12 285 GLY A O 1
ATOM 2237 N N . MET A 1 286 ? -3.710 15.959 32.495 1.00 86.25 286 MET A N 1
ATOM 2238 C CA . MET A 1 286 ? -4.956 16.201 31.748 1.00 86.25 286 MET A CA 1
ATOM 2239 C C . MET A 1 286 ? -5.360 14.986 30.904 1.00 86.25 286 MET A C 1
ATOM 2241 O O . MET A 1 286 ? -6.530 14.598 30.948 1.00 86.25 286 MET A O 1
ATOM 2245 N N . GLY A 1 287 ? -4.402 14.319 30.247 1.00 87.38 287 GLY A N 1
ATOM 2246 C CA . GLY A 1 287 ? -4.645 13.077 29.504 1.00 87.38 287 GLY A CA 1
ATOM 2247 C C . GLY A 1 287 ? -5.258 11.982 30.381 1.00 87.38 287 GLY A C 1
ATOM 2248 O O . GLY A 1 287 ? -6.334 11.466 30.082 1.00 87.38 287 GLY A O 1
ATOM 2249 N N . ALA A 1 288 ? -4.661 11.713 31.546 1.00 89.00 288 ALA A N 1
ATOM 2250 C CA . ALA A 1 288 ? -5.201 10.759 32.518 1.00 89.00 288 ALA A CA 1
ATOM 2251 C C . ALA A 1 288 ? -6.620 11.123 33.012 1.00 89.00 288 ALA A C 1
ATOM 2253 O O . ALA A 1 288 ? -7.453 10.234 33.195 1.00 89.00 288 ALA A O 1
ATOM 2254 N N . SER A 1 289 ? -6.934 12.409 33.215 1.00 90.88 289 SER A N 1
ATOM 2255 C CA . SER A 1 289 ? -8.296 12.827 33.588 1.00 90.88 289 SER A CA 1
ATOM 2256 C C . SER A 1 289 ? -9.304 12.553 32.471 1.00 90.88 289 SER A C 1
ATOM 2258 O O . SER A 1 289 ? -10.383 12.035 32.746 1.00 90.88 289 SER A O 1
ATOM 2260 N N . ARG A 1 290 ? -8.947 12.833 31.211 1.00 90.81 290 ARG A N 1
ATOM 2261 C CA . ARG A 1 290 ? -9.812 12.557 30.052 1.00 90.81 290 ARG A CA 1
ATOM 2262 C C . ARG A 1 290 ? -10.111 11.078 29.895 1.00 90.81 290 ARG A C 1
ATOM 2264 O O . ARG A 1 290 ? -11.251 10.725 29.615 1.00 90.81 290 ARG A O 1
ATOM 2271 N N . VAL A 1 291 ? -9.115 10.221 30.121 1.00 92.25 291 VAL A N 1
ATOM 2272 C CA . VAL A 1 291 ? -9.311 8.767 30.118 1.00 92.25 291 VAL A CA 1
ATOM 2273 C C . VAL A 1 291 ? -10.340 8.368 31.182 1.00 92.25 291 VAL A C 1
ATOM 2275 O O . VAL A 1 291 ? -11.277 7.639 30.877 1.00 92.25 291 VAL A O 1
ATOM 2278 N N . ARG A 1 292 ? -10.260 8.905 32.406 1.00 91.50 292 ARG A N 1
ATOM 2279 C CA . ARG A 1 292 ? -11.280 8.632 33.440 1.00 91.50 292 ARG A CA 1
ATOM 2280 C C . ARG A 1 292 ? -12.670 9.103 33.025 1.00 91.50 292 ARG A C 1
ATOM 2282 O O . ARG A 1 292 ? -13.635 8.358 33.177 1.00 91.50 292 ARG A O 1
ATOM 2289 N N . ASP A 1 293 ? -12.773 10.313 32.484 1.00 92.31 293 ASP A N 1
ATOM 2290 C CA . ASP A 1 293 ? -14.050 10.894 32.060 1.00 92.31 293 ASP A CA 1
ATOM 2291 C C . ASP A 1 293 ? -14.683 10.106 30.901 1.00 92.31 293 ASP A C 1
ATOM 2293 O O . ASP A 1 293 ? -15.898 9.883 30.893 1.00 92.31 293 ASP A O 1
ATOM 2297 N N . LEU A 1 294 ? -13.863 9.630 29.956 1.00 92.00 294 LEU A N 1
ATOM 2298 C CA . LEU A 1 294 ? -14.274 8.776 28.841 1.00 92.00 294 LEU A CA 1
ATOM 2299 C C . LEU A 1 294 ? -14.900 7.473 29.350 1.00 92.00 294 LEU A C 1
ATOM 2301 O O . LEU A 1 294 ? -16.025 7.133 28.978 1.00 92.00 294 LEU A O 1
ATOM 2305 N N . PHE A 1 295 ? -14.212 6.778 30.257 1.00 90.94 295 PHE A N 1
ATOM 2306 C CA . PHE A 1 295 ? -14.697 5.520 30.824 1.00 90.94 295 PHE A CA 1
ATOM 2307 C C . PHE A 1 295 ? -15.907 5.734 31.742 1.00 90.94 295 PHE A C 1
ATOM 2309 O O . PHE A 1 295 ? -16.852 4.944 31.718 1.00 90.94 295 PHE A O 1
ATOM 2316 N N . ALA A 1 296 ? -15.947 6.826 32.509 1.00 90.56 296 ALA A N 1
ATOM 2317 C CA . ALA A 1 296 ? -17.106 7.191 33.323 1.00 90.56 296 ALA A CA 1
ATOM 2318 C C . ALA A 1 296 ? -18.343 7.514 32.470 1.00 90.56 296 ALA A C 1
ATOM 2320 O O . ALA A 1 296 ? -19.476 7.276 32.895 1.00 90.56 296 ALA A O 1
ATOM 2321 N N . ARG A 1 297 ? -18.157 8.061 31.264 1.00 90.88 297 ARG A N 1
ATOM 2322 C CA . ARG A 1 297 ? -19.243 8.256 30.299 1.00 90.88 297 ARG A CA 1
ATOM 2323 C C . ARG A 1 297 ? -19.726 6.928 29.723 1.00 90.88 297 ARG A C 1
ATOM 2325 O O . ARG A 1 297 ? -20.922 6.670 29.793 1.00 90.88 297 ARG A O 1
ATOM 2332 N N . ALA A 1 298 ? -18.819 6.078 29.252 1.00 90.44 298 ALA A N 1
ATOM 2333 C CA . ALA A 1 298 ? -19.172 4.770 28.700 1.00 90.44 298 ALA A CA 1
ATOM 2334 C C . ALA A 1 298 ? -19.938 3.895 29.706 1.00 90.44 298 ALA A C 1
ATOM 2336 O O . ALA A 1 298 ? -20.941 3.278 29.359 1.00 90.44 298 ALA A O 1
ATOM 2337 N N . LYS A 1 299 ? -19.538 3.932 30.985 1.00 87.81 299 LYS A N 1
ATOM 2338 C CA . LYS A 1 299 ? -20.233 3.241 32.085 1.00 87.81 299 LYS A CA 1
ATOM 2339 C C . LYS A 1 299 ? -21.673 3.732 32.296 1.00 87.81 299 LYS A C 1
ATOM 2341 O O . LYS A 1 299 ? -22.521 2.944 32.693 1.00 87.81 299 LYS A O 1
ATOM 2346 N N . ARG A 1 300 ? -21.965 5.015 32.043 1.00 89.56 300 ARG A N 1
ATOM 2347 C CA . ARG A 1 300 ? -23.330 5.573 32.152 1.00 89.56 300 ARG A CA 1
ATOM 2348 C C . ARG A 1 300 ? -24.221 5.200 30.971 1.00 89.56 300 ARG A C 1
ATOM 2350 O O . ARG A 1 300 ? -25.432 5.153 31.138 1.00 89.56 300 ARG A O 1
ATOM 2357 N N . GLU A 1 301 ? -23.623 4.976 29.807 1.00 88.56 301 GLU A N 1
ATOM 2358 C CA . GLU A 1 301 ? -24.306 4.654 28.549 1.00 88.56 301 GLU A CA 1
ATOM 2359 C C . GLU A 1 301 ? -24.256 3.141 28.237 1.00 88.56 301 GLU A C 1
ATOM 2361 O O . GLU A 1 301 ? -24.525 2.747 27.112 1.00 88.56 301 GLU A O 1
ATOM 2366 N N . ALA A 1 302 ? -23.891 2.287 29.205 1.00 85.25 302 ALA A N 1
ATOM 2367 C CA . ALA A 1 302 ? -23.740 0.845 28.997 1.00 85.25 302 ALA A CA 1
ATOM 2368 C C . ALA A 1 302 ? -25.090 0.145 28.694 1.00 85.25 302 ALA A C 1
ATOM 2370 O O . ALA A 1 302 ? -26.074 0.442 29.381 1.00 85.25 302 ALA A O 1
ATOM 2371 N N . PRO A 1 303 ? -25.148 -0.821 27.751 1.00 88.50 303 PRO A N 1
ATOM 2372 C CA . PRO A 1 303 ? -24.040 -1.359 26.951 1.00 88.50 303 PRO A CA 1
ATOM 2373 C C . PRO A 1 303 ? -23.530 -0.361 25.903 1.00 88.50 303 PRO A C 1
ATOM 2375 O O . PRO A 1 303 ? -24.329 0.237 25.201 1.00 88.50 303 PRO A O 1
ATOM 2378 N N . SER A 1 304 ? -22.211 -0.165 25.803 1.00 91.19 304 SER A N 1
ATOM 2379 C CA . SER A 1 304 ? -21.607 0.821 24.888 1.00 91.19 304 SER A CA 1
ATOM 2380 C C . SER A 1 304 ? -20.240 0.383 24.364 1.00 91.19 304 SER A C 1
ATOM 2382 O O . SER A 1 304 ? -19.566 -0.467 24.956 1.00 91.19 304 SER A O 1
ATOM 2384 N N . ILE A 1 305 ? -19.819 0.992 23.254 1.00 93.31 305 ILE A N 1
ATOM 2385 C CA . ILE A 1 305 ? -18.506 0.773 22.642 1.00 93.31 305 ILE A CA 1
ATOM 2386 C C . ILE A 1 305 ? -17.662 2.041 22.759 1.00 93.31 305 ILE A C 1
ATOM 2388 O O . ILE A 1 305 ? -18.085 3.126 22.354 1.00 93.31 305 ILE A O 1
ATOM 2392 N N . ILE A 1 306 ? -16.438 1.891 23.267 1.00 94.88 306 ILE A N 1
ATOM 2393 C CA . ILE A 1 306 ? -15.403 2.929 23.229 1.00 94.88 306 ILE A CA 1
ATOM 2394 C C . ILE A 1 306 ? -14.484 2.628 22.049 1.00 94.88 306 ILE A C 1
ATOM 2396 O O . ILE A 1 306 ? -13.891 1.556 22.012 1.00 94.88 306 ILE A O 1
ATOM 2400 N N . PHE A 1 307 ? -14.316 3.565 21.119 1.00 96.25 307 PHE A N 1
ATOM 2401 C CA . PHE A 1 307 ? -13.351 3.454 20.028 1.00 96.25 307 PHE A CA 1
ATOM 2402 C C . PHE A 1 307 ? -12.196 4.440 20.214 1.00 96.25 307 PHE A C 1
ATOM 2404 O O . PHE A 1 307 ? -12.420 5.648 20.302 1.00 96.25 307 PHE A O 1
ATOM 2411 N N . ILE A 1 308 ? -10.971 3.916 20.258 1.00 94.94 308 ILE A N 1
ATOM 2412 C CA . ILE A 1 308 ? -9.727 4.680 20.379 1.00 94.94 308 ILE A CA 1
ATOM 2413 C C . ILE A 1 308 ? -8.925 4.511 19.086 1.00 94.94 308 ILE A C 1
ATOM 2415 O O . ILE A 1 308 ? -8.340 3.451 18.851 1.00 94.94 308 ILE A O 1
ATOM 2419 N N . ASP A 1 309 ? -8.890 5.551 18.254 1.00 93.94 309 ASP A N 1
ATOM 2420 C CA . ASP A 1 309 ? -8.087 5.550 17.024 1.00 93.94 309 ASP A CA 1
ATOM 2421 C C . ASP A 1 309 ? -6.624 5.925 17.304 1.00 93.94 309 ASP A C 1
ATOM 2423 O O . ASP A 1 309 ? -6.341 6.652 18.259 1.00 93.94 309 ASP A O 1
ATOM 2427 N N . GLU A 1 310 ? -5.707 5.451 16.459 1.00 91.38 310 GLU A N 1
ATOM 2428 C CA . GLU A 1 310 ? -4.257 5.704 16.546 1.00 91.38 310 GLU A CA 1
ATOM 2429 C C . GLU A 1 310 ? -3.671 5.451 17.944 1.00 91.38 310 GLU A C 1
ATOM 2431 O O . GLU A 1 310 ? -2.900 6.255 18.474 1.00 91.38 310 GLU A O 1
ATOM 2436 N N . ILE A 1 311 ? -4.029 4.327 18.578 1.00 91.06 311 ILE A N 1
ATOM 2437 C CA . ILE A 1 311 ? -3.623 4.040 19.965 1.00 91.06 311 ILE A CA 1
ATOM 2438 C C . ILE A 1 311 ? -2.095 4.077 20.161 1.00 91.06 311 ILE A C 1
ATOM 2440 O O . ILE A 1 311 ? -1.612 4.406 21.246 1.00 91.06 311 ILE A O 1
ATOM 2444 N N . ASP A 1 312 ? -1.312 3.853 19.104 1.00 88.75 312 ASP A N 1
ATOM 2445 C CA . ASP A 1 312 ? 0.146 4.003 19.074 1.00 88.75 312 ASP A CA 1
ATOM 2446 C C . ASP A 1 312 ? 0.654 5.423 19.385 1.00 88.75 312 ASP A C 1
ATOM 2448 O O . ASP A 1 312 ? 1.821 5.573 19.763 1.00 88.75 312 ASP A O 1
ATOM 2452 N N . ALA A 1 313 ? -0.201 6.451 19.353 1.00 86.38 313 ALA A N 1
ATOM 2453 C CA . ALA A 1 313 ? 0.113 7.803 19.822 1.00 86.38 313 ALA A CA 1
ATOM 2454 C C . ALA A 1 313 ? 0.333 7.869 21.345 1.00 86.38 313 ALA A C 1
ATOM 2456 O O . ALA A 1 313 ? 1.217 8.588 21.810 1.00 86.38 313 ALA A O 1
ATOM 2457 N N . VAL A 1 314 ? -0.362 7.035 22.131 1.00 83.56 314 VAL A N 1
ATOM 2458 C CA . VAL A 1 314 ? -0.212 6.952 23.604 1.00 83.56 314 VAL A CA 1
ATOM 2459 C C . VAL A 1 314 ? 0.513 5.688 24.062 1.00 83.56 314 VAL A C 1
ATOM 2461 O O . VAL A 1 314 ? 1.189 5.706 25.084 1.00 83.56 314 VAL A O 1
ATOM 2464 N N . ALA A 1 315 ? 0.498 4.635 23.248 1.00 78.56 315 ALA A N 1
ATOM 2465 C CA . ALA A 1 315 ? 0.874 3.276 23.632 1.00 78.56 315 ALA A CA 1
ATOM 2466 C C . ALA A 1 315 ? 2.271 2.781 23.204 1.00 78.56 315 ALA A C 1
ATOM 2468 O O . ALA A 1 315 ? 2.510 1.579 23.202 1.00 78.56 315 ALA A O 1
ATOM 2469 N N . LYS A 1 316 ? 3.193 3.653 22.795 1.00 79.69 316 LYS A N 1
ATOM 2470 C CA . LYS A 1 316 ? 4.522 3.254 22.304 1.00 79.69 316 LYS A CA 1
ATOM 2471 C C . LYS A 1 316 ? 5.367 2.635 23.415 1.00 79.69 316 LYS A C 1
ATOM 2473 O O . LYS A 1 316 ? 5.408 3.168 24.525 1.00 79.69 316 LYS A O 1
ATOM 2478 N N . SER A 1 317 ? 6.067 1.550 23.087 1.00 66.12 317 SER A N 1
ATOM 2479 C CA . SER A 1 317 ? 7.013 0.888 23.985 1.00 66.12 317 SER A CA 1
ATOM 2480 C C . SER A 1 317 ? 8.142 1.829 24.431 1.00 66.12 317 SER A C 1
ATOM 2482 O O . SER A 1 317 ? 8.488 2.817 23.778 1.00 66.12 317 SER A O 1
ATOM 2484 N N . ARG A 1 318 ? 8.701 1.530 25.604 1.00 64.25 318 ARG A N 1
ATOM 2485 C CA . ARG A 1 318 ? 9.597 2.397 26.389 1.00 64.25 318 ARG A CA 1
ATOM 2486 C C . ARG A 1 318 ? 11.064 2.396 25.924 1.00 64.25 318 ARG A C 1
ATOM 2488 O O . ARG A 1 318 ? 11.947 2.691 26.725 1.00 64.25 318 ARG A O 1
ATOM 2495 N N . ASP A 1 319 ? 11.360 2.090 24.665 1.00 52.97 319 ASP A N 1
ATOM 2496 C CA . ASP A 1 319 ? 12.705 1.615 24.286 1.00 52.97 319 ASP A CA 1
ATOM 2497 C C . ASP A 1 319 ? 13.791 2.691 24.065 1.00 52.97 319 ASP A C 1
ATOM 2499 O O . ASP A 1 319 ? 14.946 2.382 23.790 1.00 52.97 319 ASP A O 1
ATOM 2503 N N . GLY A 1 320 ? 13.518 3.968 24.346 1.00 53.97 320 GLY A N 1
ATOM 2504 C CA . GLY A 1 320 ? 14.544 5.011 24.289 1.00 53.97 320 GLY A CA 1
ATOM 2505 C C . GLY A 1 320 ? 15.422 5.093 25.548 1.00 53.97 320 GLY A C 1
ATOM 2506 O O . GLY A 1 320 ? 15.022 5.692 26.546 1.00 53.97 320 GLY A O 1
ATOM 2507 N N . LYS A 1 321 ? 16.693 4.658 25.477 1.00 46.66 321 LYS A N 1
ATOM 2508 C CA . LYS A 1 321 ? 17.762 4.958 26.476 1.00 46.66 321 LYS A CA 1
ATOM 2509 C C . LYS A 1 321 ? 17.988 6.460 26.740 1.00 46.66 321 LYS A C 1
ATOM 2511 O O . LYS A 1 321 ? 18.740 6.824 27.645 1.00 46.66 321 LYS A O 1
ATOM 2516 N N . PHE A 1 322 ? 17.347 7.337 25.973 1.00 48.09 322 PHE A N 1
ATOM 2517 C CA . PHE A 1 322 ? 17.384 8.783 26.132 1.00 48.09 322 PHE A CA 1
ATOM 2518 C C . PHE A 1 322 ? 16.120 9.257 26.869 1.00 48.09 322 PHE A C 1
ATOM 2520 O O . PHE A 1 322 ? 15.161 9.735 26.267 1.00 48.09 322 PHE A O 1
ATOM 2527 N N . ARG A 1 323 ? 16.116 9.107 28.202 1.00 52.28 323 ARG A N 1
ATOM 2528 C CA . ARG A 1 323 ? 15.097 9.685 29.096 1.00 52.28 323 ARG A CA 1
ATOM 2529 C C . ARG A 1 323 ? 15.142 11.216 29.028 1.00 52.28 323 ARG A C 1
ATOM 2531 O O . ARG A 1 323 ? 15.769 11.867 29.863 1.00 52.28 323 ARG A O 1
ATOM 2538 N N . ILE A 1 324 ? 14.479 11.796 28.035 1.00 54.53 324 ILE A N 1
ATOM 2539 C CA . ILE A 1 324 ? 14.067 13.199 28.070 1.00 54.53 324 ILE A CA 1
ATOM 2540 C C . ILE A 1 324 ? 12.724 13.246 28.800 1.00 54.53 324 ILE A C 1
ATOM 2542 O O . ILE A 1 324 ? 11.822 12.469 28.504 1.00 54.53 324 ILE A O 1
ATOM 2546 N N . VAL A 1 325 ? 12.602 14.193 29.730 1.00 55.19 325 VAL A N 1
ATOM 2547 C CA . VAL A 1 325 ? 11.476 14.491 30.646 1.00 55.19 325 VAL A CA 1
ATOM 2548 C C . VAL A 1 325 ? 10.102 14.683 29.951 1.00 55.19 325 VAL A C 1
ATOM 2550 O O . VAL A 1 325 ? 9.095 14.921 30.600 1.00 55.19 325 VAL A O 1
ATOM 2553 N N . SER A 1 326 ? 10.022 14.546 28.625 1.00 57.38 326 SER A N 1
ATOM 2554 C CA . SER A 1 326 ? 8.791 14.675 27.836 1.00 57.38 326 SER A CA 1
ATOM 2555 C C . SER A 1 326 ? 7.922 13.408 27.796 1.00 57.38 326 SER A C 1
ATOM 2557 O O . SER A 1 326 ? 6.807 13.486 27.289 1.00 57.38 326 SER A O 1
ATOM 2559 N N . ASN A 1 327 ? 8.405 12.249 28.266 1.00 67.31 327 ASN A N 1
ATOM 2560 C CA . ASN A 1 327 ? 7.666 10.979 28.148 1.00 67.31 327 ASN A CA 1
ATOM 2561 C C . ASN A 1 327 ? 6.759 10.665 29.357 1.00 67.31 327 ASN A C 1
ATOM 2563 O O . ASN A 1 327 ? 5.955 9.739 29.298 1.00 67.31 327 ASN A O 1
ATOM 2567 N N . ASP A 1 328 ? 6.866 11.439 30.441 1.00 75.62 328 ASP A N 1
ATOM 2568 C CA . ASP A 1 328 ? 6.194 11.138 31.713 1.00 75.62 328 ASP A CA 1
ATOM 2569 C C . ASP A 1 328 ? 4.663 11.313 31.635 1.00 75.62 328 ASP A C 1
ATOM 2571 O O . ASP A 1 328 ? 3.920 10.536 32.234 1.00 75.62 328 ASP A O 1
ATOM 2575 N N . GLU A 1 329 ? 4.171 12.292 30.864 1.00 81.62 329 GLU A N 1
ATOM 2576 C CA . GLU A 1 329 ? 2.728 12.534 30.674 1.00 81.62 329 GLU A CA 1
ATOM 2577 C C . GLU A 1 329 ? 2.068 11.377 29.922 1.00 81.62 329 GLU A C 1
ATOM 2579 O O . GLU A 1 329 ? 1.091 10.792 30.392 1.00 81.62 329 GLU A O 1
ATOM 2584 N N . ARG A 1 330 ? 2.672 10.981 28.804 1.00 82.38 330 ARG A N 1
ATOM 2585 C CA . ARG A 1 330 ? 2.213 9.865 27.988 1.00 82.38 330 ARG A CA 1
ATOM 2586 C C . ARG A 1 330 ? 2.165 8.563 28.784 1.00 82.38 330 ARG A C 1
ATOM 2588 O O . ARG A 1 330 ? 1.184 7.826 28.703 1.00 82.38 330 ARG A O 1
ATOM 2595 N N . GLU A 1 331 ? 3.205 8.280 29.568 1.00 83.00 331 GLU A N 1
ATOM 2596 C CA . GLU A 1 331 ? 3.242 7.093 30.426 1.00 83.00 331 GLU A CA 1
ATOM 2597 C C . GLU A 1 331 ? 2.159 7.125 31.507 1.00 83.00 331 GLU A C 1
ATOM 2599 O O . GLU A 1 331 ? 1.539 6.098 31.792 1.00 83.00 331 GLU A O 1
ATOM 2604 N N . GLN A 1 332 ? 1.907 8.289 32.105 1.00 86.50 332 GLN A N 1
ATOM 2605 C CA . GLN A 1 332 ? 0.840 8.455 33.087 1.00 86.50 332 GLN A CA 1
ATOM 2606 C C . GLN A 1 332 ? -0.537 8.202 32.460 1.00 86.50 332 GLN A C 1
ATOM 2608 O O . GLN A 1 332 ? -1.354 7.478 33.034 1.00 86.50 332 GLN A O 1
ATOM 2613 N N . THR A 1 333 ? -0.780 8.765 31.279 1.00 89.12 333 THR A N 1
ATOM 2614 C CA . THR A 1 333 ? -2.009 8.587 30.502 1.00 89.12 333 THR A CA 1
ATOM 2615 C C . THR A 1 333 ? -2.206 7.119 30.098 1.00 89.12 333 THR A C 1
ATOM 2617 O O . THR A 1 333 ? -3.290 6.569 30.303 1.00 89.12 333 THR A O 1
ATOM 2620 N N . LEU A 1 334 ? -1.153 6.438 29.628 1.00 88.81 334 LEU A N 1
ATOM 2621 C CA . LEU A 1 334 ? -1.185 5.008 29.305 1.00 88.81 334 LEU A CA 1
ATOM 2622 C C . LEU A 1 334 ? -1.497 4.151 30.539 1.00 88.81 334 LEU A C 1
ATOM 2624 O O . LEU A 1 334 ? -2.393 3.313 30.497 1.00 88.81 334 LEU A O 1
ATOM 2628 N N . ASN A 1 335 ? -0.807 4.374 31.658 1.00 89.75 335 ASN A N 1
ATOM 2629 C CA . ASN A 1 335 ? -1.059 3.627 32.892 1.00 89.75 335 ASN A CA 1
ATOM 2630 C C . ASN A 1 335 ? -2.487 3.835 33.411 1.00 89.75 335 ASN A C 1
ATOM 2632 O O . ASN A 1 335 ? -3.091 2.900 33.941 1.00 89.75 335 ASN A O 1
ATOM 2636 N N . GLN A 1 336 ? -3.050 5.034 33.236 1.00 91.31 336 GLN A N 1
ATOM 2637 C CA . GLN A 1 336 ? -4.446 5.288 33.573 1.00 91.31 336 GLN A CA 1
ATOM 2638 C C . GLN A 1 336 ? -5.398 4.494 32.673 1.00 91.31 336 GLN A C 1
ATOM 2640 O O . GLN A 1 336 ? -6.334 3.894 33.195 1.00 91.31 336 GLN A O 1
ATOM 2645 N N . LEU A 1 337 ? -5.144 4.437 31.361 1.00 91.12 337 LEU A N 1
ATOM 2646 C CA . LEU A 1 337 ? -5.925 3.615 30.429 1.00 91.12 337 LEU A CA 1
ATOM 2647 C C . LEU A 1 337 ? -5.896 2.139 30.836 1.00 91.12 337 LEU A C 1
ATOM 2649 O O . LEU A 1 337 ? -6.943 1.509 30.946 1.00 91.12 337 LEU A O 1
ATOM 2653 N N . LEU A 1 338 ? -4.710 1.617 31.151 1.00 89.94 338 LEU A N 1
ATOM 2654 C CA . LEU A 1 338 ? -4.537 0.246 31.635 1.00 89.94 338 LEU A CA 1
ATOM 2655 C C . LEU A 1 338 ? -5.316 -0.016 32.930 1.00 89.94 338 LEU A C 1
ATOM 2657 O O . LEU A 1 338 ? -5.964 -1.049 33.061 1.00 89.94 338 LEU A O 1
ATOM 2661 N N . THR A 1 339 ? -5.284 0.934 33.866 1.00 90.31 339 THR A N 1
ATOM 2662 C CA . THR A 1 339 ? -6.001 0.828 35.144 1.00 90.31 339 THR A CA 1
ATOM 2663 C C . THR A 1 339 ? -7.518 0.823 34.940 1.00 90.31 339 THR A C 1
ATOM 2665 O O . THR A 1 339 ? -8.213 0.051 35.594 1.00 90.31 339 THR A O 1
ATOM 2668 N N . GLU A 1 340 ? -8.045 1.645 34.027 1.00 89.69 340 GLU A N 1
ATOM 2669 C CA . GLU A 1 340 ? -9.480 1.651 33.710 1.00 89.69 340 GLU A CA 1
ATOM 2670 C C . GLU A 1 340 ? -9.926 0.372 32.983 1.00 89.69 340 GLU A C 1
ATOM 2672 O O . GLU A 1 340 ? -11.014 -0.130 33.265 1.00 89.69 340 GLU A O 1
ATOM 2677 N N . MET A 1 341 ? -9.087 -0.193 32.105 1.00 87.56 341 MET A N 1
ATOM 2678 C CA . MET A 1 341 ? -9.358 -1.474 31.432 1.00 87.56 341 MET A CA 1
ATOM 2679 C C . MET A 1 341 ? -9.334 -2.665 32.406 1.00 87.56 341 MET A C 1
ATOM 2681 O O . MET A 1 341 ? -10.203 -3.541 32.351 1.00 87.56 341 MET A O 1
ATOM 2685 N N . ASP A 1 342 ? -8.379 -2.692 33.337 1.00 82.88 342 ASP A N 1
ATOM 2686 C CA . ASP A 1 342 ? -8.299 -3.730 34.372 1.00 82.88 342 ASP A CA 1
ATOM 2687 C C . ASP A 1 342 ? -9.444 -3.574 35.401 1.00 82.88 342 ASP A C 1
ATOM 2689 O O . ASP A 1 342 ? -9.968 -4.565 35.917 1.00 82.88 342 ASP A O 1
ATOM 2693 N N . GLY A 1 343 ? -9.882 -2.335 35.648 1.00 73.12 343 GLY A N 1
ATOM 2694 C CA . GLY A 1 343 ? -10.913 -1.963 36.620 1.00 73.12 343 GLY A CA 1
ATOM 2695 C C . GLY A 1 343 ? -12.367 -2.205 36.199 1.00 73.12 343 GLY A C 1
ATOM 2696 O O . GLY A 1 343 ? -13.268 -1.813 36.941 1.00 73.12 343 GLY A O 1
ATOM 2697 N N . PHE A 1 344 ? -12.636 -2.812 35.037 1.00 69.00 344 PHE A N 1
ATOM 2698 C CA . PHE A 1 344 ? -13.998 -3.216 34.680 1.00 69.00 344 PHE A CA 1
ATOM 2699 C C . PHE A 1 344 ? -14.483 -4.380 35.549 1.00 69.00 344 PHE A C 1
ATOM 2701 O O . PHE A 1 344 ? -13.837 -5.431 35.631 1.00 69.00 344 PHE A O 1
ATOM 2708 N N . ASP A 1 345 ? -15.665 -4.222 36.140 1.00 64.94 345 ASP A N 1
ATOM 2709 C CA . ASP A 1 345 ? -16.414 -5.349 36.682 1.00 64.94 345 ASP A CA 1
ATOM 2710 C C . ASP A 1 345 ? -16.849 -6.245 35.520 1.00 64.94 345 ASP A C 1
ATOM 2712 O O . ASP A 1 345 ? -17.280 -5.763 34.473 1.00 64.94 345 ASP A O 1
ATOM 2716 N N . SER A 1 346 ? -16.807 -7.566 35.702 1.00 61.09 346 SER A N 1
ATOM 2717 C CA . SER A 1 346 ? -17.252 -8.535 34.685 1.00 61.09 346 SER A CA 1
ATOM 2718 C C . SER A 1 346 ? -18.725 -8.386 34.273 1.00 61.09 346 SER A C 1
ATOM 2720 O O . SER A 1 346 ? -19.170 -9.088 33.373 1.00 61.09 346 SER A O 1
ATOM 2722 N N . ASN A 1 347 ? -19.470 -7.496 34.936 1.00 60.28 347 ASN A N 1
ATOM 2723 C CA . ASN A 1 347 ? -20.887 -7.238 34.718 1.00 60.28 347 ASN A CA 1
ATOM 2724 C C . ASN A 1 347 ? -21.176 -5.938 33.940 1.00 60.28 347 ASN A C 1
ATOM 2726 O O . ASN A 1 347 ? -22.324 -5.703 33.576 1.00 60.28 347 ASN A O 1
ATOM 2730 N N . SER A 1 348 ? -20.182 -5.071 33.698 1.00 68.31 348 SER A N 1
ATOM 2731 C CA . SER A 1 348 ? -20.374 -3.882 32.854 1.00 68.31 348 SER A CA 1
ATOM 2732 C C . SER A 1 348 ? -20.147 -4.243 31.386 1.00 68.31 348 SER A C 1
ATOM 2734 O O . SER A 1 348 ? -19.022 -4.559 31.007 1.00 68.31 348 SER A O 1
ATOM 2736 N N . ALA A 1 349 ? -21.197 -4.184 30.562 1.00 79.25 349 ALA A N 1
ATOM 2737 C CA . ALA A 1 349 ? -21.158 -4.477 29.124 1.00 79.25 349 ALA A CA 1
ATOM 2738 C C . ALA A 1 349 ? -20.530 -3.324 28.308 1.00 79.25 349 ALA A C 1
ATOM 2740 O O . ALA A 1 349 ? -21.172 -2.728 27.447 1.00 79.25 349 ALA A O 1
ATOM 2741 N N . VAL A 1 350 ? -19.286 -2.963 28.626 1.00 87.88 350 VAL A N 1
ATOM 2742 C CA . VAL A 1 350 ? -18.510 -1.942 27.908 1.00 87.88 350 VAL A CA 1
ATOM 2743 C C . VAL A 1 350 ? -17.349 -2.627 27.202 1.00 87.88 350 VAL A C 1
ATOM 2745 O O . VAL A 1 350 ? -16.589 -3.352 27.844 1.00 87.88 350 VAL A O 1
ATOM 2748 N N . ILE A 1 351 ? -17.203 -2.384 25.900 1.00 90.75 351 ILE A N 1
ATOM 2749 C CA . ILE A 1 351 ? -16.140 -2.977 25.077 1.00 90.75 351 ILE A CA 1
ATOM 2750 C C . ILE A 1 351 ? -15.255 -1.869 24.509 1.00 90.75 351 ILE A C 1
ATOM 2752 O O . ILE A 1 351 ? -15.752 -0.864 23.995 1.00 90.75 351 ILE A O 1
ATOM 2756 N N . VAL A 1 352 ? -13.936 -2.049 24.606 1.00 93.69 352 VAL A N 1
ATOM 2757 C CA . VAL A 1 352 ? -12.944 -1.093 24.095 1.00 93.69 352 VAL A CA 1
ATOM 2758 C C . VAL A 1 352 ? -12.371 -1.578 22.764 1.00 93.69 352 VAL A C 1
ATOM 2760 O O . VAL A 1 352 ? -11.629 -2.553 22.713 1.00 93.69 352 VAL A O 1
ATOM 2763 N N . LEU A 1 353 ? -12.664 -0.876 21.677 1.00 95.25 353 LEU A N 1
ATOM 2764 C CA . LEU A 1 353 ? -12.048 -1.082 20.371 1.00 95.25 353 LEU A CA 1
ATOM 2765 C C . LEU A 1 353 ? -10.867 -0.117 20.205 1.00 95.25 353 LEU A C 1
ATOM 2767 O O . LEU A 1 353 ? -11.032 1.096 20.306 1.00 95.25 353 LEU A O 1
ATOM 2771 N N . GLY A 1 354 ? -9.672 -0.639 19.947 1.00 95.19 354 GLY A N 1
ATOM 2772 C CA . GLY A 1 354 ? -8.488 0.157 19.620 1.00 95.19 354 GLY A CA 1
ATOM 2773 C C . GLY A 1 354 ? -8.097 -0.050 18.164 1.00 95.19 354 GLY A C 1
ATOM 2774 O O . GLY A 1 354 ? -8.141 -1.180 17.695 1.00 95.19 354 GLY A O 1
ATOM 2775 N N . ALA A 1 355 ? -7.685 0.992 17.448 1.00 95.44 355 ALA A N 1
ATOM 2776 C CA . ALA A 1 355 ? -7.123 0.857 16.105 1.00 95.44 355 ALA A CA 1
ATOM 2777 C C . ALA A 1 355 ? -5.658 1.301 16.073 1.00 95.44 355 ALA A C 1
ATOM 2779 O O . ALA A 1 355 ? -5.280 2.304 16.678 1.00 95.44 355 ALA A O 1
ATOM 2780 N N . THR A 1 356 ? -4.821 0.554 15.352 1.00 93.75 356 THR A N 1
ATOM 2781 C CA . THR A 1 356 ? -3.438 0.950 15.070 1.00 93.75 356 THR A CA 1
ATOM 2782 C C . THR A 1 356 ? -3.014 0.538 13.665 1.00 93.75 356 THR A C 1
ATOM 2784 O O . THR A 1 356 ? -3.517 -0.433 13.095 1.00 93.75 356 THR A O 1
ATOM 2787 N N . ASN A 1 357 ? -2.040 1.264 13.121 1.00 92.88 357 ASN A N 1
ATOM 2788 C CA . ASN A 1 357 ? -1.319 0.853 11.919 1.00 92.88 357 ASN A CA 1
ATOM 2789 C C . ASN A 1 357 ? -0.058 0.036 12.242 1.00 92.88 357 ASN A C 1
ATOM 2791 O O . ASN A 1 357 ? 0.545 -0.540 11.341 1.00 92.88 357 ASN A O 1
ATOM 2795 N N . ARG A 1 358 ? 0.371 0.023 13.511 1.00 87.81 358 ARG A N 1
ATOM 2796 C CA . ARG A 1 358 ? 1.699 -0.436 13.928 1.00 87.81 358 ARG A CA 1
ATOM 2797 C C . ARG A 1 358 ? 1.651 -1.213 15.240 1.00 87.81 358 ARG A C 1
ATOM 2799 O O . ARG A 1 358 ? 1.925 -0.676 16.312 1.00 87.81 358 ARG A O 1
ATOM 2806 N N . SER A 1 359 ? 1.327 -2.502 15.166 1.00 87.31 359 SER A N 1
ATOM 2807 C CA . SER A 1 359 ? 1.305 -3.381 16.345 1.00 87.31 359 SER A CA 1
ATOM 2808 C C . SER A 1 359 ? 2.694 -3.699 16.910 1.00 87.31 359 SER A C 1
ATOM 2810 O O . SER A 1 359 ? 2.803 -4.124 18.061 1.00 87.31 359 SER A O 1
ATOM 2812 N N . ASP A 1 360 ? 3.747 -3.514 16.112 1.00 84.19 360 ASP A N 1
ATOM 2813 C CA . ASP A 1 360 ? 5.153 -3.714 16.476 1.00 84.19 360 ASP A CA 1
ATOM 2814 C C . ASP A 1 360 ? 5.599 -2.761 17.590 1.00 84.19 360 ASP A C 1
ATOM 2816 O O . ASP A 1 360 ? 6.272 -3.184 18.526 1.00 84.19 360 ASP A O 1
ATOM 2820 N N . VAL A 1 361 ? 5.167 -1.499 17.532 1.00 85.31 361 VAL A N 1
ATOM 2821 C CA . VAL A 1 361 ? 5.621 -0.448 18.458 1.00 85.31 361 VAL A CA 1
ATOM 2822 C C . VAL A 1 361 ? 4.769 -0.353 19.726 1.00 85.31 361 VAL A C 1
ATOM 2824 O O . VAL A 1 361 ? 5.094 0.409 20.637 1.00 85.31 361 VAL A O 1
ATOM 2827 N N . LEU A 1 362 ? 3.653 -1.081 19.794 1.00 86.06 362 LEU A N 1
ATOM 2828 C CA . LEU A 1 362 ? 2.751 -1.036 20.941 1.00 86.06 362 LEU A CA 1
ATOM 2829 C C . LEU A 1 362 ? 3.346 -1.738 22.162 1.00 86.06 362 LEU A C 1
ATOM 2831 O O . LEU A 1 362 ? 3.847 -2.864 22.059 1.00 86.06 362 LEU A O 1
ATOM 2835 N N . ASP A 1 363 ? 3.178 -1.117 23.333 1.00 86.69 363 ASP A N 1
ATOM 2836 C CA . ASP A 1 363 ? 3.530 -1.684 24.631 1.00 86.69 363 ASP A CA 1
ATOM 2837 C C . ASP A 1 363 ? 2.904 -3.088 24.768 1.00 86.69 363 ASP A C 1
ATOM 2839 O O . ASP A 1 363 ? 1.674 -3.235 24.709 1.00 86.69 363 ASP A O 1
ATOM 2843 N N . PRO A 1 364 ? 3.718 -4.144 24.959 1.00 86.00 364 PRO A N 1
ATOM 2844 C CA . PRO A 1 364 ? 3.225 -5.502 25.162 1.00 86.00 364 PRO A CA 1
ATOM 2845 C C . PRO A 1 364 ? 2.224 -5.626 26.316 1.00 86.00 364 PRO A C 1
ATOM 2847 O O . PRO A 1 364 ? 1.422 -6.558 26.328 1.00 86.00 364 PRO A O 1
ATOM 2850 N N . ALA A 1 365 ? 2.240 -4.702 27.283 1.00 86.94 365 ALA A N 1
ATOM 2851 C CA . ALA A 1 365 ? 1.298 -4.667 28.392 1.00 86.94 365 ALA A CA 1
ATOM 2852 C C . ALA A 1 365 ? -0.158 -4.474 27.936 1.00 86.94 365 ALA A C 1
ATOM 2854 O O . ALA A 1 365 ? -1.057 -4.955 28.623 1.00 86.94 365 ALA A O 1
ATOM 2855 N N . LEU A 1 366 ? -0.409 -3.813 26.804 1.00 86.69 366 LEU A N 1
ATOM 2856 C CA . LEU A 1 366 ? -1.761 -3.619 26.263 1.00 86.69 366 LEU A CA 1
ATOM 2857 C C . LEU A 1 366 ? -2.356 -4.902 25.681 1.00 86.69 366 LEU A C 1
ATOM 2859 O O . LEU A 1 366 ? -3.559 -5.106 25.781 1.00 86.69 366 LEU A O 1
ATOM 2863 N N . ARG A 1 367 ? -1.509 -5.777 25.130 1.00 87.12 367 ARG A N 1
ATOM 2864 C CA . ARG A 1 367 ? -1.889 -7.055 24.500 1.00 87.12 367 ARG A CA 1
ATOM 2865 C C . ARG A 1 367 ? -2.044 -8.208 25.501 1.00 87.12 367 ARG A C 1
ATOM 2867 O O . ARG A 1 367 ? -2.163 -9.364 25.106 1.00 87.12 367 ARG A O 1
ATOM 2874 N N . ARG A 1 368 ? -1.951 -7.928 26.805 1.00 89.69 368 ARG A N 1
ATOM 2875 C CA . ARG A 1 368 ? -2.103 -8.952 27.845 1.00 89.69 368 ARG A CA 1
ATOM 2876 C C . ARG A 1 368 ? -3.585 -9.270 28.073 1.00 89.69 368 ARG A C 1
ATOM 2878 O O . ARG A 1 368 ? -4.390 -8.344 28.015 1.00 89.69 368 ARG A O 1
ATOM 2885 N N . PRO A 1 369 ? -3.921 -10.527 28.426 1.00 83.62 369 PRO A N 1
ATOM 2886 C CA . PRO A 1 369 ? -5.278 -10.897 28.812 1.00 83.62 369 PRO A CA 1
ATOM 2887 C C . PRO A 1 369 ? -5.829 -10.011 29.944 1.00 83.62 369 PRO A C 1
ATOM 2889 O O . PRO A 1 369 ? -5.121 -9.742 30.917 1.00 83.62 369 PRO A O 1
ATOM 2892 N N . GLY A 1 370 ? -7.090 -9.601 29.832 1.00 82.44 370 GLY A N 1
ATOM 2893 C CA . GLY A 1 370 ? -7.755 -8.575 30.634 1.00 82.44 370 GLY A CA 1
ATOM 2894 C C . GLY A 1 370 ? -7.789 -7.172 30.002 1.00 82.44 370 GLY A C 1
ATOM 2895 O O . GLY A 1 370 ? -8.381 -6.273 30.600 1.00 82.44 370 GLY A O 1
ATOM 2896 N N . ARG A 1 371 ? -7.175 -6.959 28.830 1.00 90.38 371 ARG A N 1
ATOM 2897 C CA . ARG A 1 371 ? -7.042 -5.647 28.165 1.00 90.38 371 ARG A CA 1
ATOM 2898 C C . ARG A 1 371 ? -7.444 -5.764 26.697 1.00 90.38 371 ARG A C 1
ATOM 2900 O O . ARG A 1 371 ? -8.627 -5.921 26.421 1.00 90.38 371 ARG A O 1
ATOM 2907 N N . PHE A 1 372 ? -6.498 -5.686 25.758 1.00 91.19 372 PHE A N 1
ATOM 2908 C CA . PHE A 1 372 ? -6.743 -6.054 24.365 1.00 91.19 372 PHE A CA 1
ATOM 2909 C C . PHE A 1 372 ? -6.520 -7.553 24.200 1.00 91.19 372 PHE A C 1
ATOM 2911 O O . PHE A 1 372 ? -5.437 -8.007 23.836 1.00 91.19 372 PHE A O 1
ATOM 2918 N N . ASP A 1 373 ? -7.569 -8.302 24.524 1.00 86.06 373 ASP A N 1
ATOM 2919 C CA . ASP A 1 373 ? -7.571 -9.766 24.568 1.00 86.06 373 ASP A CA 1
ATOM 2920 C C . ASP A 1 373 ? -7.653 -10.374 23.172 1.00 86.06 373 ASP A C 1
ATOM 2922 O O . ASP A 1 373 ? -7.160 -11.477 22.931 1.00 86.06 373 ASP A O 1
ATOM 2926 N N . ARG A 1 374 ? -8.290 -9.646 22.253 1.00 89.75 374 ARG A N 1
ATOM 2927 C CA . ARG A 1 374 ? -8.436 -10.025 20.852 1.00 89.75 374 ARG A CA 1
ATOM 2928 C C . ARG A 1 374 ? -7.670 -9.051 19.978 1.00 89.75 374 ARG A C 1
ATOM 2930 O O . ARG A 1 374 ? -7.748 -7.836 20.162 1.00 89.75 374 ARG A O 1
ATOM 2937 N N . VAL A 1 375 ? -6.949 -9.596 19.010 1.00 92.06 375 VAL A N 1
ATOM 2938 C CA . VAL A 1 375 ? -6.279 -8.828 17.965 1.00 92.06 375 VAL A CA 1
ATOM 2939 C C . VAL A 1 375 ? -6.868 -9.286 16.645 1.00 92.06 375 VAL A C 1
ATOM 2941 O O . VAL A 1 375 ? -6.716 -10.449 16.284 1.00 92.06 375 VAL A O 1
ATOM 2944 N N . VAL A 1 376 ? -7.560 -8.381 15.962 1.00 93.88 376 VAL A N 1
ATOM 2945 C CA . VAL A 1 376 ? -8.185 -8.642 14.666 1.00 93.88 376 VAL A CA 1
ATOM 2946 C C . VAL A 1 376 ? -7.349 -7.942 13.605 1.00 93.88 376 VAL A C 1
ATOM 2948 O O . VAL A 1 376 ? -7.153 -6.722 13.648 1.00 93.88 376 VAL A O 1
ATOM 2951 N N . MET A 1 377 ? -6.826 -8.729 12.672 1.00 93.12 377 MET A N 1
ATOM 2952 C CA . MET A 1 377 ? -6.054 -8.224 11.544 1.00 93.12 377 MET A CA 1
ATOM 2953 C C . MET A 1 377 ? -7.019 -7.753 10.454 1.00 93.12 377 MET A C 1
ATOM 2955 O O . MET A 1 377 ? -7.882 -8.498 10.006 1.00 93.12 377 MET A O 1
ATOM 2959 N N . VAL A 1 378 ? -6.884 -6.495 10.050 1.00 93.50 378 VAL A N 1
ATOM 2960 C CA . VAL A 1 378 ? -7.653 -5.857 8.981 1.00 93.50 378 VAL A CA 1
ATOM 2961 C C . VAL A 1 378 ? -6.715 -5.670 7.798 1.00 93.50 378 VAL A C 1
ATOM 2963 O O . VAL A 1 378 ? -6.002 -4.663 7.692 1.00 93.50 378 VAL A O 1
ATOM 2966 N N . GLU A 1 379 ? -6.682 -6.681 6.941 1.00 90.06 379 GLU A N 1
ATOM 2967 C CA . GLU A 1 379 ? -5.796 -6.727 5.783 1.00 90.06 379 GLU A CA 1
ATOM 2968 C C . GLU A 1 379 ? -6.296 -5.840 4.633 1.00 90.06 379 GLU A C 1
ATOM 2970 O O . GLU A 1 379 ? -7.375 -5.240 4.681 1.00 90.06 379 GLU A O 1
ATOM 2975 N N . ALA A 1 380 ? -5.452 -5.675 3.614 1.00 90.31 380 ALA A N 1
ATOM 2976 C CA . ALA A 1 380 ? -5.875 -5.032 2.379 1.00 90.31 380 ALA A CA 1
ATOM 2977 C C . ALA A 1 380 ? -6.814 -5.977 1.606 1.00 90.31 380 ALA A C 1
ATOM 2979 O O . ALA A 1 380 ? -6.592 -7.183 1.623 1.00 90.31 380 ALA A O 1
ATOM 2980 N N . PRO A 1 381 ? -7.833 -5.448 0.913 1.00 91.44 381 PRO A N 1
ATOM 2981 C CA . PRO A 1 381 ? -8.823 -6.277 0.238 1.00 91.44 381 PRO A CA 1
ATOM 2982 C C . PRO A 1 381 ? -8.250 -7.026 -0.974 1.00 91.44 381 PRO A C 1
ATOM 2984 O O . PRO A 1 381 ? -7.568 -6.448 -1.833 1.00 91.44 381 PRO A O 1
ATOM 2987 N N . ASP A 1 382 ? -8.652 -8.286 -1.107 1.00 90.25 382 ASP A N 1
ATOM 2988 C CA . ASP A 1 382 ? -8.428 -9.117 -2.294 1.00 90.25 382 ASP A CA 1
ATOM 2989 C C . ASP A 1 382 ? -9.208 -8.606 -3.508 1.00 90.25 382 ASP A C 1
ATOM 2991 O O . ASP A 1 382 ? -10.120 -7.791 -3.378 1.00 90.25 382 ASP A O 1
ATOM 2995 N N . ARG A 1 383 ? -8.924 -9.121 -4.710 1.00 89.94 383 ARG A N 1
ATOM 2996 C CA . ARG A 1 383 ? -9.637 -8.753 -5.952 1.00 89.94 383 ARG A CA 1
ATOM 2997 C C . ARG A 1 383 ? -11.166 -8.731 -5.810 1.00 89.94 383 ARG A C 1
ATOM 2999 O O . ARG A 1 383 ? -11.798 -7.760 -6.223 1.00 89.94 383 ARG A O 1
ATOM 3006 N N . ILE A 1 384 ? -11.755 -9.777 -5.221 1.00 91.44 384 ILE A N 1
ATOM 3007 C CA . ILE A 1 384 ? -13.214 -9.875 -5.013 1.00 91.44 384 ILE A CA 1
ATOM 3008 C C . ILE A 1 384 ? -13.679 -8.809 -4.011 1.00 91.44 384 ILE A C 1
ATOM 3010 O O . ILE A 1 384 ? -14.676 -8.125 -4.247 1.00 91.44 384 ILE A O 1
ATOM 3014 N N . GLY A 1 385 ? -12.912 -8.609 -2.936 1.00 92.62 385 GLY A N 1
ATOM 3015 C CA . GLY A 1 385 ? -13.154 -7.555 -1.957 1.00 92.62 385 GLY A CA 1
ATOM 3016 C C . GLY A 1 385 ? -13.100 -6.157 -2.573 1.00 92.62 385 GLY A C 1
ATOM 3017 O O . GLY A 1 385 ? -13.995 -5.350 -2.336 1.00 92.62 385 GLY A O 1
ATOM 3018 N N . ARG A 1 386 ? -12.116 -5.877 -3.436 1.00 94.12 386 ARG A N 1
ATOM 3019 C CA . ARG A 1 386 ? -11.993 -4.604 -4.162 1.00 94.12 386 ARG A CA 1
ATOM 3020 C C . ARG A 1 386 ? -13.185 -4.358 -5.076 1.00 94.12 386 ARG A C 1
ATOM 3022 O O . ARG A 1 386 ? -13.723 -3.254 -5.073 1.00 94.12 386 ARG A O 1
ATOM 3029 N N . GLU A 1 387 ? -13.635 -5.371 -5.816 1.00 93.88 387 GLU A N 1
ATOM 3030 C CA . GLU A 1 387 ? -14.839 -5.270 -6.650 1.00 93.88 387 GLU A CA 1
ATOM 3031 C C . GLU A 1 387 ? -16.077 -4.931 -5.803 1.00 93.88 387 GLU A C 1
ATOM 3033 O O . GLU A 1 387 ? -16.860 -4.048 -6.164 1.00 93.88 387 GLU A O 1
ATOM 3038 N N . ALA A 1 388 ? -16.239 -5.584 -4.651 1.00 94.12 388 ALA A N 1
ATOM 3039 C CA . ALA A 1 388 ? -17.342 -5.317 -3.735 1.00 94.12 388 ALA A CA 1
ATOM 3040 C C . ALA A 1 388 ? -17.266 -3.901 -3.127 1.00 94.12 388 ALA A C 1
ATOM 3042 O O . ALA A 1 388 ? -18.267 -3.184 -3.118 1.00 94.12 388 ALA A O 1
ATOM 3043 N N . ILE A 1 389 ? -16.080 -3.445 -2.716 1.00 94.06 389 ILE A N 1
ATOM 3044 C CA . ILE A 1 389 ? -15.851 -2.077 -2.219 1.00 94.06 389 ILE A CA 1
ATOM 3045 C C . ILE A 1 389 ? -16.175 -1.037 -3.302 1.00 94.06 389 ILE A C 1
ATOM 3047 O O . ILE A 1 389 ? -16.849 -0.039 -3.030 1.00 94.06 389 ILE A O 1
ATOM 3051 N N . LEU A 1 390 ? -15.754 -1.274 -4.549 1.00 94.62 390 LEU A N 1
ATOM 3052 C CA . LEU A 1 390 ? -16.093 -0.410 -5.682 1.00 94.62 390 LEU A CA 1
ATOM 3053 C C . LEU A 1 390 ? -17.612 -0.333 -5.885 1.00 94.62 390 LEU A C 1
ATOM 3055 O O . LEU A 1 390 ? -18.139 0.768 -6.049 1.00 94.62 390 LEU A O 1
ATOM 3059 N N . LYS A 1 391 ? -18.330 -1.463 -5.809 1.00 93.62 391 LYS A N 1
ATOM 3060 C CA . LYS A 1 391 ? -19.803 -1.495 -5.905 1.00 93.62 391 LYS A CA 1
ATOM 3061 C C . LYS A 1 391 ? -20.470 -0.670 -4.806 1.00 93.62 391 LYS A C 1
ATOM 3063 O O . LYS A 1 391 ? -21.385 0.099 -5.109 1.00 93.62 391 LYS A O 1
ATOM 3068 N N . VAL A 1 392 ? -19.999 -0.783 -3.562 1.00 91.94 392 VAL A N 1
ATOM 3069 C CA . VAL A 1 392 ? -20.521 -0.002 -2.427 1.00 91.94 392 VAL A CA 1
ATOM 3070 C C . VAL A 1 392 ? -20.323 1.493 -2.670 1.00 91.94 392 VAL A C 1
ATOM 3072 O O . VAL A 1 392 ? -21.272 2.267 -2.563 1.00 91.94 392 VAL A O 1
ATOM 3075 N N . HIS A 1 393 ? -19.123 1.922 -3.067 1.00 91.69 393 HIS A N 1
ATOM 3076 C CA . HIS A 1 393 ? -18.844 3.343 -3.292 1.00 91.69 393 HIS A CA 1
ATOM 3077 C C . HIS A 1 393 ? -19.549 3.928 -4.516 1.00 91.69 393 HIS A C 1
ATOM 3079 O O . HIS A 1 393 ? -19.944 5.094 -4.478 1.00 91.69 393 HIS A O 1
ATOM 3085 N N . VAL A 1 394 ? -19.725 3.146 -5.583 1.00 92.25 394 VAL A N 1
ATOM 3086 C CA . VAL A 1 394 ? -20.525 3.547 -6.749 1.00 92.25 394 VAL A CA 1
ATOM 3087 C C . VAL A 1 394 ? -21.988 3.731 -6.352 1.00 92.25 394 VAL A C 1
ATOM 3089 O O . VAL A 1 394 ? -22.580 4.751 -6.701 1.00 92.25 394 VAL A O 1
ATOM 3092 N N . SER A 1 395 ? -22.545 2.781 -5.596 1.00 88.94 395 SER A N 1
ATOM 3093 C CA . SER A 1 395 ? -23.948 2.810 -5.165 1.00 88.94 395 SER A CA 1
ATOM 3094 C C . SER A 1 395 ? -24.207 3.955 -4.189 1.00 88.94 395 SER A C 1
ATOM 3096 O O . SER A 1 395 ? -25.120 4.743 -4.403 1.00 88.94 395 SER A O 1
ATOM 3098 N N . LYS A 1 396 ? -23.350 4.119 -3.172 1.00 84.69 396 LYS A N 1
ATOM 3099 C CA . LYS A 1 396 ? -23.482 5.171 -2.151 1.00 84.69 396 LYS A CA 1
ATOM 3100 C C . LYS A 1 396 ? -23.393 6.587 -2.725 1.00 84.69 396 LYS A C 1
ATOM 3102 O O . LYS A 1 396 ? -24.005 7.506 -2.196 1.00 84.69 396 LYS A O 1
ATOM 3107 N N . LYS A 1 397 ? -22.608 6.781 -3.787 1.00 82.19 397 LYS A N 1
ATOM 3108 C CA . LYS A 1 397 ? -22.477 8.078 -4.466 1.00 82.19 397 LYS A CA 1
ATOM 3109 C C . LYS A 1 397 ? -23.462 8.257 -5.628 1.00 82.19 397 LYS A C 1
ATOM 3111 O O . LYS A 1 397 ? -23.384 9.284 -6.296 1.00 82.19 397 LYS A O 1
ATOM 3116 N N . GLU A 1 398 ? -24.315 7.266 -5.897 1.00 84.62 398 GLU A N 1
ATOM 3117 C CA . GLU A 1 398 ? -25.242 7.233 -7.037 1.00 84.62 398 GLU A CA 1
ATOM 3118 C C . GLU A 1 398 ? -24.559 7.606 -8.368 1.00 84.62 398 GLU A C 1
ATOM 3120 O O . GLU A 1 398 ? -25.074 8.388 -9.169 1.00 84.62 398 GLU A O 1
ATOM 3125 N N . LEU A 1 399 ? -23.349 7.075 -8.601 1.00 86.62 399 LEU A N 1
ATOM 3126 C CA . LEU A 1 399 ? -22.564 7.435 -9.783 1.00 86.62 399 LEU A CA 1
ATOM 3127 C C . LEU A 1 399 ? -23.258 6.942 -11.067 1.00 86.62 399 LEU A C 1
ATOM 3129 O O . LEU A 1 399 ? -23.464 5.733 -11.217 1.00 86.62 399 LEU A O 1
ATOM 3133 N N . PRO A 1 400 ? -23.536 7.821 -12.048 1.00 90.00 400 PRO A N 1
ATOM 3134 C CA . PRO A 1 400 ? -24.081 7.399 -13.329 1.00 90.00 400 PRO A CA 1
ATOM 3135 C C . PRO A 1 400 ? -22.988 6.702 -14.150 1.00 90.00 400 PRO A C 1
ATOM 3137 O O . PRO A 1 400 ? -22.152 7.352 -14.779 1.00 90.00 400 PRO A O 1
ATOM 3140 N N . LEU A 1 401 ? -22.978 5.370 -14.140 1.00 90.75 401 LEU A N 1
ATOM 3141 C CA . LEU A 1 401 ? -22.030 4.564 -14.910 1.00 90.75 401 LEU A CA 1
ATOM 3142 C C . LEU A 1 401 ? -22.529 4.295 -16.334 1.00 90.75 401 LEU A C 1
ATOM 3144 O O . LEU A 1 401 ? -23.705 4.003 -16.564 1.00 90.75 401 LEU A O 1
ATOM 3148 N N . ALA A 1 402 ? -21.616 4.333 -17.303 1.00 91.44 402 ALA A N 1
ATOM 3149 C CA . ALA A 1 402 ? -21.883 3.822 -18.642 1.00 91.44 402 ALA A CA 1
ATOM 3150 C C . ALA A 1 402 ? -22.020 2.285 -18.630 1.00 91.44 402 ALA A C 1
ATOM 3152 O O . ALA A 1 402 ? -21.353 1.595 -17.862 1.00 91.44 402 ALA A O 1
ATOM 3153 N N . LYS A 1 403 ? -22.822 1.723 -19.548 1.00 86.50 403 LYS A N 1
ATOM 3154 C CA . LYS A 1 403 ? -23.077 0.265 -19.641 1.00 86.50 403 LYS A CA 1
ATOM 3155 C C . LYS A 1 403 ? -21.824 -0.594 -19.873 1.00 86.50 403 LYS A C 1
ATOM 3157 O O . LYS A 1 403 ? -21.861 -1.789 -19.625 1.00 86.50 403 LYS A O 1
ATOM 3162 N N . ASN A 1 404 ? -20.741 0.011 -20.361 1.00 83.94 404 ASN A N 1
ATOM 3163 C CA . ASN A 1 404 ? -19.489 -0.671 -20.700 1.00 83.94 404 ASN A CA 1
ATOM 3164 C C . ASN A 1 404 ? -18.483 -0.711 -19.532 1.00 83.94 404 ASN A C 1
ATOM 3166 O O . ASN A 1 404 ? -17.325 -1.073 -19.743 1.00 83.94 404 ASN A O 1
ATOM 3170 N N . VAL A 1 405 ? -18.872 -0.265 -18.334 1.00 88.69 405 VAL A N 1
ATOM 3171 C CA . VAL A 1 405 ? -18.002 -0.280 -17.153 1.00 88.69 405 VAL A CA 1
ATOM 3172 C C . VAL A 1 405 ? -18.173 -1.604 -16.424 1.00 88.69 405 VAL A C 1
ATOM 3174 O O . VAL A 1 405 ? -19.190 -1.827 -15.772 1.00 88.69 405 VAL A O 1
ATOM 3177 N N . ASP A 1 406 ? -17.156 -2.456 -16.517 1.00 90.50 406 ASP A N 1
ATOM 3178 C CA . ASP A 1 406 ? -17.014 -3.613 -15.641 1.00 90.50 406 ASP A CA 1
ATOM 3179 C C . ASP A 1 406 ? -16.101 -3.248 -14.461 1.00 90.50 406 ASP A C 1
ATOM 3181 O O . ASP A 1 406 ? -14.956 -2.826 -14.646 1.00 90.50 406 ASP A O 1
ATOM 3185 N N . LEU A 1 407 ? -16.626 -3.375 -13.241 1.00 92.19 407 LEU A N 1
ATOM 3186 C CA . LEU A 1 407 ? -15.876 -3.100 -12.014 1.00 92.19 407 LEU A CA 1
ATOM 3187 C C . LEU A 1 407 ? -14.857 -4.202 -11.706 1.00 92.19 407 LEU A C 1
ATOM 3189 O O . LEU A 1 407 ? -13.882 -3.926 -11.008 1.00 92.19 407 LEU A O 1
ATOM 3193 N N . SER A 1 408 ? -15.044 -5.412 -12.242 1.00 90.62 408 SER A N 1
ATOM 3194 C CA . SER A 1 408 ? -14.100 -6.518 -12.062 1.00 90.62 408 SER A CA 1
ATOM 3195 C C . SER A 1 408 ? -12.768 -6.228 -12.764 1.00 90.62 408 SER A C 1
ATOM 3197 O O . SER A 1 408 ? -11.697 -6.381 -12.172 1.00 90.62 408 SER A O 1
ATOM 3199 N N . ASP A 1 409 ? -12.828 -5.672 -13.980 1.00 88.56 409 ASP A N 1
ATOM 3200 C CA . ASP A 1 409 ? -11.648 -5.202 -14.717 1.00 88.56 409 ASP A CA 1
ATOM 3201 C C . ASP A 1 409 ? -10.885 -4.123 -13.932 1.00 88.56 409 ASP A C 1
ATOM 3203 O O . ASP A 1 409 ? -9.659 -4.149 -13.847 1.00 88.56 409 ASP A O 1
ATOM 3207 N N . ILE A 1 410 ? -11.605 -3.176 -13.320 1.00 91.25 410 ILE A N 1
ATOM 3208 C CA . ILE A 1 410 ? -10.990 -2.095 -12.535 1.00 91.25 410 ILE A CA 1
ATOM 3209 C C . ILE A 1 410 ? -10.346 -2.660 -11.264 1.00 91.25 410 ILE A C 1
ATOM 3211 O O . ILE A 1 410 ? -9.217 -2.292 -10.946 1.00 91.25 410 ILE A O 1
ATOM 3215 N N . ALA A 1 411 ? -11.012 -3.592 -10.575 1.00 91.25 411 ALA A N 1
ATOM 3216 C CA . ALA A 1 411 ? -10.474 -4.265 -9.393 1.00 91.25 411 ALA A CA 1
ATOM 3217 C C . ALA A 1 411 ? -9.183 -5.049 -9.694 1.00 91.25 411 ALA A C 1
ATOM 3219 O O . ALA A 1 411 ? -8.301 -5.147 -8.830 1.00 91.25 411 ALA A O 1
ATOM 3220 N N . CYS A 1 412 ? -9.054 -5.576 -10.916 1.00 87.62 412 CYS A N 1
ATOM 3221 C CA . CYS A 1 412 ? -7.828 -6.198 -11.405 1.00 87.62 412 CYS A CA 1
ATOM 3222 C C . CYS A 1 412 ? -6.691 -5.178 -11.543 1.00 87.62 412 CYS A C 1
ATOM 3224 O O . CYS A 1 412 ? -5.571 -5.469 -11.156 1.00 87.62 412 CYS A O 1
ATOM 3226 N N . MET A 1 413 ? -6.962 -3.969 -12.040 1.00 86.75 413 MET A N 1
ATOM 3227 C CA . MET A 1 413 ? -5.937 -2.932 -12.241 1.00 86.75 413 MET A CA 1
ATOM 3228 C C . MET A 1 413 ? -5.451 -2.277 -10.937 1.00 86.75 413 MET A C 1
ATOM 3230 O O . MET A 1 413 ? -4.417 -1.608 -10.937 1.00 86.75 413 MET A O 1
ATOM 3234 N N . THR A 1 414 ? -6.188 -2.442 -9.836 1.00 90.06 414 THR A N 1
ATOM 3235 C CA . THR A 1 414 ? -5.948 -1.784 -8.541 1.00 90.06 414 THR A CA 1
ATOM 3236 C C . THR A 1 414 ? -5.375 -2.740 -7.491 1.00 90.06 414 THR A C 1
ATOM 3238 O O . THR A 1 414 ? -5.766 -2.690 -6.323 1.00 90.06 414 THR A O 1
ATOM 3241 N N . THR A 1 415 ? -4.494 -3.662 -7.882 1.00 87.69 415 THR A N 1
ATOM 3242 C CA . THR A 1 415 ? -3.832 -4.572 -6.933 1.00 87.69 415 THR A CA 1
ATOM 3243 C C . THR A 1 415 ? -3.091 -3.788 -5.847 1.00 87.69 415 THR A C 1
ATOM 3245 O O . THR A 1 415 ? -2.362 -2.839 -6.136 1.00 87.69 415 THR A O 1
ATOM 3248 N N . GLY A 1 416 ? -3.293 -4.179 -4.586 1.00 86.75 416 GLY A N 1
ATOM 3249 C CA . GLY A 1 416 ? -2.685 -3.532 -3.418 1.00 86.75 416 GLY A CA 1
ATOM 3250 C C . GLY A 1 416 ? -3.362 -2.236 -2.954 1.00 86.75 416 GLY A C 1
ATOM 3251 O O . GLY A 1 416 ? -2.905 -1.644 -1.981 1.00 86.75 416 GLY A O 1
ATOM 3252 N N . PHE A 1 417 ? -4.439 -1.789 -3.610 1.00 91.81 417 PHE A N 1
ATOM 3253 C CA . PHE A 1 417 ? -5.184 -0.604 -3.173 1.00 91.81 417 PHE A CA 1
ATOM 3254 C C . PHE A 1 417 ? -5.990 -0.912 -1.910 1.00 91.81 417 PHE A C 1
ATOM 3256 O O . PHE A 1 417 ? -6.641 -1.954 -1.811 1.00 91.81 417 PHE A O 1
ATOM 3263 N N . THR A 1 418 ? -5.996 0.026 -0.965 1.00 94.12 418 THR A N 1
ATOM 3264 C CA . THR A 1 418 ? -6.833 -0.056 0.237 1.00 94.12 418 THR A CA 1
ATOM 3265 C C . THR A 1 418 ? -8.262 0.422 -0.044 1.00 94.12 418 THR A C 1
ATOM 3267 O O . THR A 1 418 ? -8.537 1.041 -1.074 1.00 94.12 418 THR A O 1
ATOM 3270 N N . GLY A 1 419 ? -9.198 0.178 0.879 1.00 92.50 419 GLY A N 1
ATOM 3271 C CA . GLY A 1 419 ? -10.581 0.651 0.734 1.00 92.50 419 GLY A CA 1
ATOM 3272 C C . GLY A 1 419 ? -10.680 2.172 0.548 1.00 92.50 419 GLY A C 1
ATOM 3273 O O . GLY A 1 419 ? -11.444 2.650 -0.291 1.00 92.50 419 GLY A O 1
ATOM 3274 N N . ALA A 1 420 ? -9.848 2.940 1.256 1.00 92.94 420 ALA A N 1
ATOM 3275 C CA . ALA A 1 420 ? -9.761 4.390 1.090 1.00 92.94 420 ALA A CA 1
ATOM 3276 C C . ALA A 1 420 ? -9.215 4.795 -0.290 1.00 92.94 420 ALA A C 1
ATOM 3278 O O . ALA A 1 420 ? -9.724 5.741 -0.895 1.00 92.94 420 ALA A O 1
ATOM 3279 N N . ASP A 1 421 ? -8.227 4.067 -0.818 1.00 94.38 421 ASP A N 1
ATOM 3280 C CA . ASP A 1 421 ? -7.688 4.325 -2.158 1.00 94.38 421 ASP A CA 1
ATOM 3281 C C . ASP A 1 421 ? -8.743 4.062 -3.236 1.00 94.38 421 ASP A C 1
ATOM 3283 O O . ASP A 1 421 ? -8.887 4.857 -4.164 1.00 94.38 421 ASP A O 1
ATOM 3287 N N . LEU A 1 422 ? -9.550 3.008 -3.086 1.00 94.94 422 LEU A N 1
ATOM 3288 C CA . LEU A 1 422 ? -10.673 2.716 -3.984 1.00 94.94 422 LEU A CA 1
ATOM 3289 C C . LEU A 1 422 ? -11.777 3.780 -3.894 1.00 94.94 422 LEU A C 1
ATOM 3291 O O . LEU A 1 422 ? -12.312 4.208 -4.920 1.00 94.94 422 LEU A O 1
ATOM 3295 N N . ALA A 1 423 ? -12.094 4.268 -2.693 1.00 93.31 423 ALA A N 1
ATOM 3296 C CA . ALA A 1 423 ? -13.049 5.362 -2.510 1.00 93.31 423 ALA A CA 1
ATOM 3297 C C . ALA A 1 423 ? -12.585 6.653 -3.213 1.00 93.31 423 ALA A C 1
ATOM 3299 O O . ALA A 1 423 ? -13.390 7.358 -3.846 1.00 93.31 423 ALA A O 1
ATOM 3300 N N . ASN A 1 424 ? -11.283 6.941 -3.124 1.00 94.31 424 ASN A N 1
ATOM 3301 C CA . ASN A 1 424 ? -10.631 8.054 -3.807 1.00 94.31 424 ASN A CA 1
ATOM 3302 C C . ASN A 1 424 ? -10.596 7.843 -5.323 1.00 94.31 424 ASN A C 1
ATOM 3304 O O . ASN A 1 424 ? -10.882 8.780 -6.065 1.00 94.31 424 ASN A O 1
ATOM 3308 N N . LEU A 1 425 ? -10.339 6.622 -5.791 1.00 94.94 425 LEU A N 1
ATOM 3309 C CA . LEU A 1 425 ? -10.340 6.265 -7.208 1.00 94.94 425 LEU A CA 1
ATOM 3310 C C . LEU A 1 425 ? -11.700 6.541 -7.860 1.00 94.94 425 LEU A C 1
ATOM 3312 O O . LEU A 1 425 ? -11.764 7.214 -8.889 1.00 94.94 425 LEU A O 1
ATOM 3316 N N . VAL A 1 426 ? -12.790 6.080 -7.238 1.00 94.88 426 VAL A N 1
ATOM 3317 C CA . VAL A 1 426 ? -14.163 6.345 -7.709 1.00 94.88 426 VAL A CA 1
ATOM 3318 C C . VAL A 1 426 ? -14.437 7.851 -7.742 1.00 94.88 426 VAL A C 1
ATOM 3320 O O . VAL A 1 426 ? -15.068 8.357 -8.669 1.00 94.88 426 VAL A O 1
ATOM 3323 N N . ASN A 1 427 ? -13.938 8.590 -6.745 1.00 94.00 427 ASN A N 1
ATOM 3324 C CA . ASN A 1 427 ? -14.066 10.045 -6.708 1.00 94.00 427 ASN A CA 1
ATOM 3325 C C . ASN A 1 427 ? -13.319 10.728 -7.861 1.00 94.00 427 ASN A C 1
ATOM 3327 O O . ASN A 1 427 ? -13.866 11.604 -8.525 1.00 94.00 427 ASN A O 1
ATOM 3331 N N . GLU A 1 428 ? -12.074 10.330 -8.107 1.00 93.38 428 GLU A N 1
ATOM 3332 C CA . GLU A 1 428 ? -11.252 10.886 -9.179 1.00 93.38 428 GLU A CA 1
ATOM 3333 C C . GLU A 1 428 ? -11.834 10.564 -10.556 1.00 93.38 428 GLU A C 1
ATOM 3335 O O . GLU A 1 428 ? -11.865 11.452 -11.406 1.00 93.38 428 GLU A O 1
ATOM 3340 N N . ALA A 1 429 ? -12.374 9.360 -10.769 1.00 94.19 429 ALA A N 1
ATOM 3341 C CA . ALA A 1 429 ? -13.068 9.011 -12.009 1.00 94.19 429 ALA A CA 1
ATOM 3342 C C . ALA A 1 429 ? -14.271 9.941 -12.264 1.00 94.19 429 ALA A C 1
ATOM 3344 O O . ALA A 1 429 ? -14.407 10.493 -13.359 1.00 94.19 429 ALA A O 1
ATOM 3345 N N . ALA A 1 430 ? -15.091 10.206 -11.239 1.00 93.56 430 ALA A N 1
ATOM 3346 C CA . ALA A 1 430 ? -16.201 11.157 -11.338 1.00 93.56 430 ALA A CA 1
ATOM 3347 C C . ALA A 1 430 ? -15.725 12.591 -11.628 1.00 93.56 430 ALA A C 1
ATOM 3349 O O . ALA A 1 430 ? -16.292 13.279 -12.478 1.00 93.56 430 ALA A O 1
ATOM 3350 N N . LEU A 1 431 ? -14.657 13.046 -10.964 1.00 93.00 431 LEU A N 1
ATOM 3351 C CA . LEU A 1 431 ? -14.080 14.373 -11.198 1.00 93.00 431 LEU A CA 1
ATOM 3352 C C . LEU A 1 431 ? -13.489 14.507 -12.609 1.00 93.00 431 LEU A C 1
ATOM 3354 O O . LEU A 1 431 ? -13.591 15.577 -13.212 1.00 93.00 431 LEU A O 1
ATOM 3358 N N . LEU A 1 432 ? -12.873 13.454 -13.151 1.00 92.50 432 LEU A N 1
ATOM 3359 C CA . LEU A 1 432 ? -12.346 13.432 -14.518 1.00 92.50 432 LEU A CA 1
ATOM 3360 C C . LEU A 1 432 ? -13.470 13.502 -15.556 1.00 92.50 432 LEU A C 1
ATOM 3362 O O . LEU A 1 432 ? -13.385 14.326 -16.470 1.00 92.50 432 LEU A O 1
ATOM 3366 N N . ALA A 1 433 ? -14.537 12.722 -15.370 1.00 93.19 433 ALA A N 1
ATOM 3367 C CA . ALA A 1 433 ? -15.729 12.781 -16.212 1.00 93.19 433 ALA A CA 1
ATOM 3368 C C . ALA A 1 433 ? -16.386 14.174 -16.155 1.00 93.19 433 ALA A C 1
ATOM 3370 O O . ALA A 1 433 ? -16.663 14.781 -17.193 1.00 93.19 433 ALA A O 1
ATOM 3371 N N . GLY A 1 434 ? -16.533 14.738 -14.950 1.00 93.06 434 GLY A N 1
ATOM 3372 C CA . GLY A 1 434 ? -17.085 16.078 -14.736 1.00 93.06 434 GLY A CA 1
ATOM 3373 C C . GLY A 1 434 ? -16.249 17.189 -15.379 1.00 93.06 434 GLY A C 1
ATOM 3374 O O . GLY A 1 434 ? -16.800 18.095 -15.999 1.00 93.06 434 GLY A O 1
ATOM 3375 N N . ARG A 1 435 ? -14.912 17.100 -15.333 1.00 92.25 435 ARG A N 1
ATOM 3376 C CA . ARG A 1 435 ? -14.011 18.044 -16.031 1.00 92.25 435 ARG A CA 1
ATOM 3377 C C . ARG A 1 435 ? -14.180 18.028 -17.548 1.00 92.25 435 ARG A C 1
ATOM 3379 O O . ARG A 1 435 ? -13.915 19.038 -18.193 1.00 92.25 435 ARG A O 1
ATOM 3386 N N . GLN A 1 436 ? -14.583 16.893 -18.109 1.00 92.06 436 GLN A N 1
ATOM 3387 C CA . GLN A 1 436 ? -14.876 16.741 -19.534 1.00 92.06 436 GLN A CA 1
ATOM 3388 C C . GLN A 1 436 ? -16.344 17.062 -19.865 1.00 92.06 436 GLN A C 1
ATOM 3390 O O . GLN A 1 436 ? -16.754 16.903 -21.011 1.00 92.06 436 GLN A O 1
ATOM 3395 N N . ASN A 1 437 ? -17.128 17.538 -18.887 1.00 92.81 437 ASN A 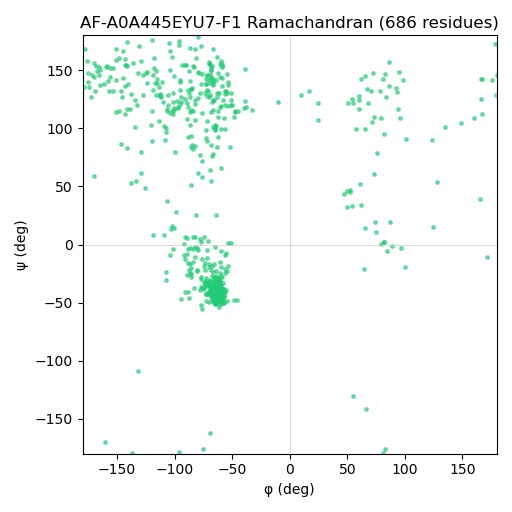N 1
ATOM 3396 C CA . ASN A 1 437 ? -18.569 17.773 -18.991 1.00 92.81 437 ASN A CA 1
ATOM 3397 C C . ASN A 1 437 ? -19.355 16.531 -19.458 1.00 92.81 437 ASN A C 1
ATOM 3399 O O . ASN A 1 437 ? -20.360 16.657 -20.159 1.00 92.81 437 ASN A O 1
ATOM 3403 N N . LYS A 1 438 ? -18.902 15.326 -19.088 1.00 92.69 438 LYS A N 1
ATOM 3404 C CA . LYS A 1 438 ? -19.644 14.088 -19.351 1.00 92.69 438 LYS A CA 1
ATOM 3405 C C . LYS A 1 438 ? -20.815 13.953 -18.378 1.00 92.69 438 LYS A C 1
ATOM 3407 O O . LYS A 1 438 ? -20.715 14.336 -17.216 1.00 92.69 438 LYS A O 1
ATOM 3412 N N . VAL A 1 439 ? -21.908 13.359 -18.854 1.00 91.62 439 VAL A N 1
ATOM 3413 C CA . VAL A 1 439 ? -23.093 13.040 -18.033 1.00 91.62 439 VAL A CA 1
ATOM 3414 C C . VAL A 1 439 ? -22.944 11.686 -17.330 1.00 91.62 439 VAL A C 1
ATOM 3416 O O . VAL A 1 439 ? -23.504 11.479 -16.260 1.00 91.62 439 VAL A O 1
ATOM 3419 N N . VAL A 1 440 ? -22.175 10.771 -17.926 1.00 94.19 440 VAL A N 1
ATOM 3420 C CA . VAL A 1 440 ? -21.915 9.421 -17.413 1.00 94.19 440 VAL A CA 1
ATOM 3421 C C . VAL A 1 440 ? -20.413 9.188 -17.286 1.00 94.19 440 VAL A C 1
ATOM 3423 O O . VAL A 1 440 ? -19.633 9.716 -18.080 1.00 94.19 440 VAL A O 1
ATOM 3426 N N . VAL A 1 441 ? -20.013 8.393 -16.297 1.00 94.19 441 VAL A N 1
ATOM 3427 C CA . VAL A 1 441 ? -18.622 7.978 -16.086 1.00 94.19 441 VAL A CA 1
ATOM 3428 C C . VAL A 1 441 ? -18.342 6.731 -16.922 1.00 94.19 441 VAL A C 1
ATOM 3430 O O . VAL A 1 441 ? -19.071 5.737 -16.845 1.00 94.19 441 VAL A O 1
ATOM 3433 N N . GLU A 1 442 ? -17.289 6.780 -17.733 1.00 93.62 442 GLU A N 1
ATOM 3434 C CA . GLU A 1 442 ? -16.903 5.702 -18.646 1.00 93.62 442 GLU A CA 1
ATOM 3435 C C . GLU A 1 442 ? -15.696 4.912 -18.125 1.00 93.62 442 GLU A C 1
ATOM 3437 O O . GLU A 1 442 ? -14.958 5.358 -17.246 1.00 93.62 442 GLU A O 1
ATOM 3442 N N . LYS A 1 443 ? -15.430 3.746 -18.732 1.00 91.19 443 LYS A N 1
ATOM 3443 C CA . LYS A 1 443 ? -14.274 2.898 -18.387 1.00 91.19 443 LYS A CA 1
ATOM 3444 C C . LYS A 1 443 ? -12.952 3.665 -18.497 1.00 91.19 443 LYS A C 1
ATOM 3446 O O . LYS A 1 443 ? -12.081 3.517 -17.648 1.00 91.19 443 LYS A O 1
ATOM 3451 N N . LEU A 1 444 ? -12.823 4.521 -19.511 1.00 89.81 444 LEU A N 1
ATOM 3452 C CA . LEU A 1 444 ? -11.629 5.341 -19.724 1.00 89.81 444 LEU A CA 1
ATOM 3453 C C . LEU A 1 444 ? -11.357 6.304 -18.561 1.00 89.81 444 LEU A C 1
ATOM 3455 O O . LEU A 1 444 ? -10.195 6.541 -18.240 1.00 89.81 444 LEU A O 1
ATOM 3459 N N . ASP A 1 445 ? -12.398 6.825 -17.907 1.00 93.19 445 ASP A N 1
ATOM 3460 C CA . ASP A 1 445 ? -12.236 7.746 -16.778 1.00 93.19 445 ASP A CA 1
ATOM 3461 C C . ASP A 1 445 ? -11.688 7.007 -15.545 1.00 93.19 445 ASP A C 1
ATOM 3463 O O . ASP A 1 445 ? -10.829 7.537 -14.839 1.00 93.19 445 ASP A O 1
ATOM 3467 N N . PHE A 1 446 ? -12.096 5.749 -15.336 1.00 92.94 446 PHE A N 1
ATOM 3468 C CA . PHE A 1 446 ? -11.512 4.876 -14.312 1.00 92.94 446 PHE A CA 1
ATOM 3469 C C . PHE A 1 446 ? -10.065 4.503 -14.619 1.00 92.94 446 PHE A C 1
ATOM 3471 O O . PHE A 1 446 ? -9.219 4.627 -13.740 1.00 92.94 446 PHE A O 1
ATOM 3478 N N . VAL A 1 447 ? -9.754 4.106 -15.857 1.00 89.81 447 VAL A N 1
ATOM 3479 C CA . VAL A 1 447 ? -8.372 3.794 -16.268 1.00 89.81 447 VAL A CA 1
ATOM 3480 C C . VAL A 1 447 ? -7.458 4.999 -16.028 1.00 89.81 447 VAL A C 1
ATOM 3482 O O . VAL A 1 447 ? -6.400 4.867 -15.415 1.00 89.81 447 VAL A O 1
ATOM 3485 N N . GLN A 1 448 ? -7.895 6.201 -16.413 1.00 88.94 448 GLN A N 1
ATOM 3486 C CA . GLN A 1 448 ? -7.148 7.434 -16.151 1.00 88.94 448 GLN A CA 1
ATOM 3487 C C . GLN A 1 448 ? -7.017 7.744 -14.655 1.00 88.94 448 GLN A C 1
ATOM 3489 O O . GLN A 1 448 ? -5.974 8.245 -14.227 1.00 88.94 448 GLN A O 1
ATOM 3494 N N . ALA A 1 449 ? -8.044 7.456 -13.853 1.00 92.50 449 ALA A N 1
ATOM 3495 C CA . ALA A 1 449 ? -7.981 7.610 -12.404 1.00 92.50 449 ALA A CA 1
ATOM 3496 C C . ALA A 1 449 ? -6.968 6.636 -11.775 1.00 92.50 449 ALA A C 1
ATOM 3498 O O . ALA A 1 449 ? -6.180 7.063 -10.931 1.00 92.50 449 AL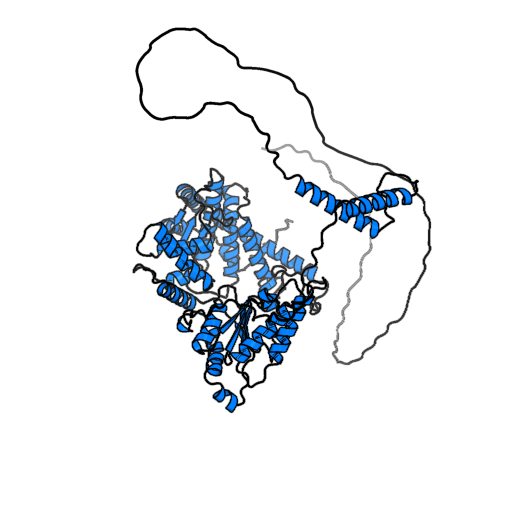A A O 1
ATOM 3499 N N . VAL A 1 450 ? -6.917 5.376 -12.230 1.00 90.56 450 VAL A N 1
ATOM 3500 C CA . VAL A 1 450 ? -5.933 4.376 -11.774 1.00 90.56 450 VAL A CA 1
ATOM 3501 C C . VAL A 1 450 ? -4.523 4.838 -12.126 1.00 90.56 450 VAL A C 1
ATOM 3503 O O . VAL A 1 450 ? -3.668 4.931 -11.246 1.00 90.56 450 VAL A O 1
ATOM 3506 N N . GLU A 1 451 ? -4.287 5.223 -13.383 1.00 86.31 451 GLU A N 1
ATOM 3507 C CA . GLU A 1 451 ? -2.991 5.750 -13.824 1.00 86.31 451 GLU A CA 1
ATOM 3508 C C . GLU A 1 451 ? -2.555 6.966 -13.002 1.00 86.31 451 GLU A C 1
ATOM 3510 O O . GLU A 1 451 ? -1.381 7.117 -12.666 1.00 86.31 451 GLU A O 1
ATOM 3515 N N . ARG A 1 452 ? -3.495 7.860 -12.689 1.00 87.31 452 ARG A N 1
ATOM 3516 C CA . ARG A 1 452 ? -3.221 9.052 -11.889 1.00 87.31 452 ARG A CA 1
ATOM 3517 C C . ARG A 1 452 ? -2.937 8.716 -10.427 1.00 87.31 452 ARG A C 1
ATOM 3519 O O . ARG A 1 452 ? -2.135 9.418 -9.818 1.00 87.31 452 ARG A O 1
ATOM 3526 N N . SER A 1 453 ? -3.568 7.680 -9.881 1.00 88.19 453 SER A N 1
ATOM 3527 C CA . SER A 1 453 ? -3.319 7.205 -8.518 1.00 88.19 453 SER A CA 1
ATOM 3528 C C . SER A 1 453 ? -1.940 6.557 -8.390 1.00 88.19 453 SER A C 1
ATOM 3530 O O . SER A 1 453 ? -1.235 6.824 -7.425 1.00 88.19 453 SER A O 1
ATOM 3532 N N . ILE A 1 454 ? -1.531 5.752 -9.379 1.00 84.31 454 ILE A N 1
ATOM 3533 C CA . ILE A 1 454 ? -0.242 5.040 -9.369 1.00 84.31 454 ILE A CA 1
ATOM 3534 C C . ILE A 1 454 ? 0.915 5.981 -9.722 1.00 84.31 454 ILE A C 1
ATOM 3536 O O . ILE A 1 454 ? 1.907 6.053 -9.004 1.00 84.31 454 ILE A O 1
ATOM 3540 N N . ALA A 1 455 ? 0.802 6.703 -10.838 1.00 80.38 455 ALA A N 1
ATOM 3541 C CA . ALA A 1 455 ? 1.915 7.456 -11.416 1.00 80.38 455 ALA A CA 1
ATOM 3542 C C . ALA A 1 455 ? 1.858 8.965 -11.112 1.00 80.38 455 ALA A C 1
ATOM 3544 O O . ALA A 1 455 ? 2.753 9.718 -11.499 1.00 80.38 455 ALA A O 1
ATOM 3545 N N . GLY A 1 456 ? 0.802 9.436 -10.449 1.00 84.69 456 GLY A N 1
ATOM 3546 C CA . GLY A 1 456 ? 0.609 10.844 -10.120 1.00 84.69 456 GLY A CA 1
ATOM 3547 C C . GLY A 1 456 ? 0.044 11.692 -11.267 1.00 84.69 456 GLY A C 1
ATOM 3548 O O . GLY A 1 456 ? -0.266 11.230 -12.371 1.00 84.69 456 GLY A O 1
ATOM 3549 N N . ILE A 1 457 ? -0.119 12.987 -10.979 1.00 83.44 457 ILE A N 1
ATOM 3550 C CA . ILE A 1 457 ? -0.743 13.967 -11.883 1.00 83.44 457 ILE A CA 1
ATOM 3551 C C . ILE A 1 457 ? 0.186 14.289 -13.056 1.00 83.44 457 ILE A C 1
ATOM 3553 O O . ILE A 1 457 ? 1.322 14.705 -12.849 1.00 83.44 457 ILE A O 1
ATOM 3557 N N . GLU A 1 458 ? -0.318 14.188 -14.282 1.00 82.75 458 GLU A N 1
ATOM 3558 C CA . GLU A 1 458 ? 0.402 14.592 -15.493 1.00 82.75 458 GLU A CA 1
ATOM 3559 C C . GLU A 1 458 ? 0.624 16.117 -15.549 1.00 82.75 458 GLU A C 1
ATOM 3561 O O . GLU A 1 458 ? -0.325 16.910 -15.485 1.00 82.75 458 GLU A O 1
ATOM 3566 N N . LYS A 1 459 ? 1.884 16.550 -15.689 1.00 82.25 459 LYS A N 1
ATOM 3567 C CA . LYS A 1 459 ? 2.250 17.971 -15.764 1.00 82.25 459 LYS A CA 1
ATOM 3568 C C . LYS A 1 459 ? 2.209 18.465 -17.209 1.00 82.25 459 LYS A C 1
ATOM 3570 O O . LYS A 1 459 ? 3.214 18.457 -17.908 1.00 82.25 459 LYS A O 1
ATOM 3575 N N . LYS A 1 460 ? 1.064 19.011 -17.631 1.00 74.31 460 LYS A N 1
ATOM 3576 C CA . LYS A 1 460 ? 0.878 19.558 -18.995 1.00 74.31 460 LYS A CA 1
ATOM 3577 C C . LYS A 1 460 ? 1.857 20.684 -19.371 1.00 74.31 460 LYS A C 1
ATOM 3579 O O . LYS A 1 460 ? 2.135 20.886 -20.550 1.00 74.31 460 LYS A O 1
ATOM 3584 N N . THR A 1 461 ? 2.340 21.446 -18.388 1.00 75.88 461 THR A N 1
ATOM 3585 C CA . THR A 1 461 ? 3.227 22.605 -18.597 1.00 75.88 461 THR A CA 1
ATOM 3586 C C . THR A 1 461 ? 4.709 22.244 -18.605 1.00 75.88 461 THR A C 1
ATOM 3588 O O . THR A 1 461 ? 5.500 22.939 -19.240 1.00 75.88 461 THR A O 1
ATOM 3591 N N . ALA A 1 462 ? 5.096 21.161 -17.931 1.00 75.12 462 ALA A N 1
ATOM 3592 C CA . ALA A 1 462 ? 6.470 20.684 -17.914 1.00 75.12 462 ALA A CA 1
ATOM 3593 C C . ALA A 1 462 ? 6.685 19.796 -19.143 1.00 75.12 462 ALA A C 1
ATOM 3595 O O . ALA A 1 462 ? 6.502 18.591 -19.081 1.00 75.12 462 ALA A O 1
ATOM 3596 N N . LYS A 1 463 ? 7.014 20.388 -20.292 1.00 75.56 463 LYS A N 1
ATOM 3597 C CA . LYS A 1 463 ? 7.377 19.612 -21.485 1.00 75.56 463 LYS A CA 1
ATOM 3598 C C . LYS A 1 463 ? 8.889 19.456 -21.563 1.00 75.56 463 LYS A C 1
ATOM 3600 O O . LYS A 1 463 ? 9.602 20.460 -21.540 1.00 75.56 463 LYS A O 1
ATOM 3605 N N . LEU A 1 464 ? 9.355 18.217 -21.692 1.00 80.56 464 LEU A N 1
ATOM 3606 C CA . LEU A 1 464 ? 10.748 17.911 -22.015 1.00 80.56 464 LEU A CA 1
ATOM 3607 C C . LEU A 1 464 ? 11.078 18.453 -23.411 1.00 80.56 464 LEU A C 1
ATOM 3609 O O . LEU A 1 464 ? 10.237 18.408 -24.314 1.00 80.56 464 LEU A O 1
ATOM 3613 N N . ARG A 1 465 ? 12.285 18.994 -23.598 1.00 82.56 465 ARG A N 1
ATOM 3614 C CA . ARG A 1 465 ? 12.712 19.594 -24.873 1.00 82.56 465 ARG A CA 1
ATOM 3615 C C . ARG A 1 465 ? 13.994 18.954 -25.390 1.00 82.56 465 ARG A C 1
ATOM 3617 O O . ARG A 1 465 ? 14.866 18.570 -24.616 1.00 82.56 465 ARG A O 1
ATOM 3624 N N . GLY A 1 466 ? 14.118 18.909 -26.716 1.00 85.19 466 GLY A N 1
ATOM 3625 C CA . GLY A 1 466 ? 15.341 18.504 -27.406 1.00 85.19 466 GLY A CA 1
ATOM 3626 C C . GLY A 1 466 ? 15.841 17.124 -26.979 1.00 85.19 466 GLY A C 1
ATOM 3627 O O . GLY A 1 466 ? 15.077 16.164 -26.914 1.00 85.19 466 GLY A O 1
ATOM 3628 N N . SER A 1 467 ? 17.130 17.046 -26.650 1.00 86.38 467 SER A N 1
ATOM 3629 C CA . SER A 1 467 ? 17.817 15.801 -26.302 1.00 86.38 467 SER A CA 1
ATOM 3630 C C . SER A 1 467 ? 17.262 15.093 -25.066 1.00 86.38 467 SER A C 1
ATOM 3632 O O . SER A 1 467 ? 17.349 13.875 -24.994 1.00 86.38 467 SER A O 1
ATOM 3634 N N . GLU A 1 468 ? 16.696 15.814 -24.093 1.00 88.06 468 GLU A N 1
ATOM 3635 C CA . GLU A 1 468 ? 16.142 15.186 -22.882 1.00 88.06 468 GLU A CA 1
ATOM 3636 C C . GLU A 1 468 ? 14.913 14.338 -23.212 1.00 88.06 468 GLU A C 1
ATOM 3638 O O . GLU A 1 468 ? 14.779 13.220 -22.721 1.00 88.06 468 GLU A O 1
ATOM 3643 N N . LYS A 1 469 ? 14.056 14.837 -24.112 1.00 90.81 469 LYS A N 1
ATOM 3644 C CA . LYS A 1 469 ? 12.884 14.106 -24.604 1.00 90.81 469 LYS A CA 1
ATOM 3645 C C . LYS A 1 469 ? 13.306 12.809 -25.302 1.00 90.81 469 LYS A C 1
ATOM 3647 O O . LYS A 1 469 ? 12.750 11.752 -25.022 1.00 90.81 469 LYS A O 1
ATOM 3652 N N . ALA A 1 470 ? 14.334 12.890 -26.148 1.00 91.25 470 ALA A N 1
ATOM 3653 C CA . ALA A 1 470 ? 14.898 11.748 -26.860 1.00 91.25 470 ALA A CA 1
ATOM 3654 C C . ALA A 1 470 ? 15.510 10.694 -25.917 1.00 91.25 470 ALA A C 1
ATOM 3656 O O . ALA A 1 470 ? 15.368 9.497 -26.1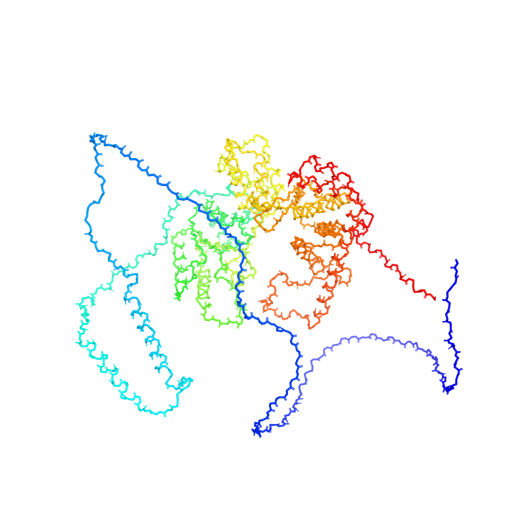74 1.00 91.25 470 ALA A O 1
ATOM 3657 N N . VAL A 1 471 ? 16.179 11.128 -24.838 1.00 92.06 471 VAL A N 1
ATOM 3658 C CA . VAL A 1 471 ? 16.743 10.239 -23.806 1.00 92.06 471 VAL A CA 1
ATOM 3659 C C . VAL A 1 471 ? 15.627 9.506 -23.067 1.00 92.06 471 VAL A C 1
ATOM 3661 O O . VAL A 1 471 ? 15.652 8.281 -23.017 1.00 92.06 471 VAL A O 1
ATOM 3664 N N . VAL A 1 472 ? 14.616 10.228 -22.574 1.00 92.75 472 VAL A N 1
ATOM 3665 C CA . VAL A 1 472 ? 13.488 9.627 -21.840 1.00 92.75 472 VAL A CA 1
ATOM 3666 C C . VAL A 1 472 ? 12.683 8.677 -22.732 1.00 92.75 472 VAL A C 1
ATOM 3668 O O . VAL A 1 472 ? 12.333 7.587 -22.297 1.00 92.75 472 VAL A O 1
ATOM 3671 N N . ALA A 1 473 ? 12.456 9.012 -24.005 1.00 93.62 473 ALA A N 1
ATOM 3672 C CA . ALA A 1 473 ? 11.761 8.119 -24.937 1.00 93.62 473 ALA A CA 1
ATOM 3673 C C . ALA A 1 473 ? 12.472 6.772 -25.122 1.00 93.62 473 ALA A C 1
ATOM 3675 O O . ALA A 1 473 ? 11.830 5.723 -25.096 1.00 93.62 473 ALA A O 1
ATOM 3676 N N . ARG A 1 474 ? 13.801 6.788 -25.254 1.00 93.88 474 ARG A N 1
ATOM 3677 C CA . ARG A 1 474 ? 14.609 5.563 -25.376 1.00 93.88 474 ARG A CA 1
ATOM 3678 C C . ARG A 1 474 ? 14.712 4.807 -24.056 1.00 93.88 474 ARG A C 1
ATOM 3680 O O . ARG A 1 474 ? 14.740 3.581 -24.073 1.00 93.88 474 ARG A O 1
ATOM 3687 N N . HIS A 1 475 ? 14.711 5.521 -22.935 1.00 94.12 475 HIS A N 1
ATOM 3688 C CA . HIS A 1 475 ? 14.659 4.938 -21.600 1.00 94.12 475 HIS A CA 1
ATOM 3689 C C . HIS A 1 475 ? 13.367 4.127 -21.392 1.00 94.12 475 HIS A C 1
ATOM 3691 O O . HIS A 1 475 ? 13.424 2.930 -21.111 1.00 94.12 475 HIS A O 1
ATOM 3697 N N . GLU A 1 476 ? 12.199 4.730 -21.637 1.00 93.94 476 GLU A N 1
ATOM 3698 C CA . GLU A 1 476 ? 10.901 4.046 -21.517 1.00 93.94 476 GLU A CA 1
ATOM 3699 C C . GLU A 1 476 ? 10.748 2.909 -22.536 1.00 93.94 476 GLU A C 1
ATOM 3701 O O . GLU A 1 476 ? 10.286 1.815 -22.201 1.00 93.94 476 GLU A O 1
ATOM 3706 N N . ALA A 1 477 ? 11.203 3.116 -23.778 1.00 94.94 477 ALA A N 1
ATOM 3707 C CA . ALA A 1 477 ? 11.246 2.050 -24.777 1.00 94.94 477 ALA A CA 1
ATOM 3708 C C . ALA A 1 477 ? 12.129 0.873 -24.318 1.00 94.94 477 ALA A C 1
ATOM 3710 O O . ALA A 1 477 ? 11.795 -0.283 -24.579 1.00 94.94 477 ALA A O 1
ATOM 3711 N N . GLY A 1 478 ? 13.215 1.148 -23.587 1.00 95.00 478 GLY A N 1
ATOM 3712 C CA . GLY A 1 478 ? 14.084 0.143 -22.980 1.00 95.00 478 GLY A CA 1
ATOM 3713 C C . GLY A 1 478 ? 13.345 -0.771 -22.007 1.00 95.00 478 GLY A C 1
ATOM 3714 O O . GLY A 1 478 ? 13.399 -1.995 -22.159 1.00 95.00 478 GLY A O 1
ATOM 3715 N N . HIS A 1 479 ? 12.593 -0.201 -21.060 1.00 94.12 479 HIS A N 1
ATOM 3716 C CA . HIS A 1 479 ? 11.736 -0.985 -20.162 1.00 94.12 479 HIS A CA 1
ATOM 3717 C C . HIS A 1 479 ? 10.705 -1.808 -20.935 1.00 94.12 479 HIS A C 1
ATOM 3719 O O . HIS A 1 479 ? 10.505 -2.986 -20.634 1.00 94.12 479 HIS A O 1
ATOM 3725 N N . ALA A 1 480 ? 10.092 -1.223 -21.967 1.00 94.62 480 ALA A N 1
ATOM 3726 C CA . ALA A 1 480 ? 9.071 -1.892 -22.761 1.00 94.62 480 ALA A CA 1
ATOM 3727 C C . ALA A 1 480 ? 9.608 -3.116 -23.519 1.00 94.62 480 ALA A C 1
ATOM 3729 O O . ALA A 1 480 ? 9.010 -4.198 -23.489 1.00 94.62 480 ALA A O 1
ATOM 3730 N N . VAL A 1 481 ? 10.747 -2.948 -24.197 1.00 95.31 481 VAL A N 1
ATOM 3731 C CA . VAL A 1 481 ? 11.408 -3.997 -24.984 1.00 95.31 481 VAL A CA 1
ATOM 3732 C C . VAL A 1 481 ? 11.886 -5.115 -24.067 1.00 95.31 481 VAL A C 1
ATOM 3734 O O . VAL A 1 481 ? 11.585 -6.284 -24.315 1.00 95.31 481 VAL A O 1
ATOM 3737 N N . VAL A 1 482 ? 12.580 -4.770 -22.981 1.00 94.81 482 VAL A N 1
ATOM 3738 C CA . VAL A 1 482 ? 13.116 -5.759 -22.041 1.00 94.81 482 VAL A CA 1
ATOM 3739 C C . VAL A 1 482 ? 11.994 -6.492 -21.307 1.00 94.81 482 VAL A C 1
ATOM 3741 O O . VAL A 1 482 ? 11.993 -7.723 -21.285 1.00 94.81 482 VAL A O 1
ATOM 3744 N N . GLY A 1 483 ? 10.994 -5.771 -20.797 1.00 92.56 483 GLY A N 1
ATOM 3745 C CA . GLY A 1 483 ? 9.830 -6.370 -20.141 1.00 92.56 483 GLY A CA 1
ATOM 3746 C C . GLY A 1 483 ? 9.066 -7.316 -21.067 1.00 92.56 483 GLY A C 1
ATOM 3747 O O . GLY A 1 483 ? 8.675 -8.410 -20.665 1.00 92.56 483 GLY A O 1
ATOM 3748 N N . THR A 1 484 ? 8.942 -6.968 -22.350 1.00 93.25 484 THR A N 1
ATOM 3749 C CA . THR A 1 484 ? 8.331 -7.852 -23.354 1.00 93.25 484 THR A CA 1
ATOM 3750 C C . THR A 1 484 ? 9.176 -9.094 -23.629 1.00 93.25 484 THR A C 1
ATOM 3752 O O . THR A 1 484 ? 8.621 -10.185 -23.777 1.00 93.25 484 THR A O 1
ATOM 3755 N N . ALA A 1 485 ? 10.504 -8.967 -23.701 1.00 92.81 485 ALA A N 1
ATOM 3756 C CA . ALA A 1 485 ? 11.394 -10.114 -23.875 1.00 92.81 485 ALA A CA 1
ATOM 3757 C C . ALA A 1 485 ? 11.275 -11.099 -22.699 1.00 92.81 485 ALA A C 1
ATOM 3759 O O . ALA A 1 485 ? 11.173 -12.307 -22.920 1.00 92.81 485 ALA A O 1
ATOM 3760 N N . VAL A 1 486 ? 11.205 -10.582 -21.468 1.00 91.56 486 VAL A N 1
ATOM 3761 C CA . VAL A 1 486 ? 10.970 -11.375 -20.251 1.00 91.56 486 VAL A CA 1
ATOM 3762 C C . VAL A 1 486 ? 9.592 -12.042 -20.290 1.00 91.56 486 VAL A C 1
ATOM 3764 O O . VAL A 1 486 ? 9.496 -13.251 -20.084 1.00 91.56 486 VAL A O 1
ATOM 3767 N N . ALA A 1 487 ? 8.535 -11.301 -20.632 1.00 89.75 487 ALA A N 1
ATOM 3768 C CA . ALA A 1 487 ? 7.169 -11.827 -20.690 1.00 89.75 487 ALA A CA 1
ATOM 3769 C C . ALA A 1 487 ? 6.944 -12.870 -21.802 1.00 89.75 487 ALA A C 1
ATOM 3771 O O . ALA A 1 487 ? 6.038 -13.695 -21.706 1.00 89.75 487 ALA A O 1
ATOM 3772 N N . LYS A 1 488 ? 7.756 -12.861 -22.869 1.00 89.88 488 LYS A N 1
ATOM 3773 C CA . LYS A 1 488 ? 7.755 -13.924 -23.891 1.00 89.88 488 LYS A CA 1
ATOM 3774 C C . LYS A 1 488 ? 8.377 -15.224 -23.383 1.00 89.88 488 LYS A C 1
ATOM 3776 O O . LYS A 1 488 ? 8.021 -16.290 -23.879 1.00 89.88 488 LYS A O 1
ATOM 3781 N N . LEU A 1 489 ? 9.314 -15.136 -22.441 1.00 88.31 489 LEU A N 1
ATOM 3782 C CA . LEU A 1 489 ? 10.040 -16.285 -21.911 1.00 88.31 489 LEU A CA 1
ATOM 3783 C C . LEU A 1 489 ? 9.323 -16.932 -20.723 1.00 88.31 489 LEU A C 1
ATOM 3785 O O . LEU A 1 489 ? 9.278 -18.158 -20.630 1.00 88.31 489 LEU A O 1
ATOM 3789 N N . LEU A 1 490 ? 8.771 -16.111 -19.830 1.00 85.19 490 LEU A N 1
ATOM 3790 C CA . LEU A 1 490 ? 8.081 -16.555 -18.625 1.00 85.19 490 LEU A CA 1
ATOM 3791 C C . LEU A 1 490 ? 6.558 -16.519 -18.826 1.00 85.19 490 LEU A C 1
ATOM 3793 O O . LEU A 1 490 ? 5.997 -15.438 -19.033 1.00 85.19 490 LEU A O 1
ATOM 3797 N N . PRO A 1 491 ? 5.859 -17.668 -18.756 1.00 77.19 491 PRO A N 1
ATOM 3798 C CA . PRO A 1 491 ? 4.408 -17.692 -18.877 1.00 77.19 491 PRO A CA 1
ATOM 3799 C C . PRO A 1 491 ? 3.755 -16.985 -17.681 1.00 77.19 491 PRO A C 1
ATOM 3801 O O . PRO A 1 491 ? 4.212 -17.105 -16.550 1.00 77.19 491 PRO A O 1
ATOM 3804 N N . GLY A 1 492 ? 2.667 -16.250 -17.925 1.00 75.62 492 GLY A N 1
ATOM 3805 C CA . GLY A 1 492 ? 1.893 -15.584 -16.866 1.00 75.62 492 GLY A CA 1
ATOM 3806 C C . GLY A 1 492 ? 2.443 -14.234 -16.389 1.00 75.62 492 GLY A C 1
ATOM 3807 O O . GLY A 1 492 ? 1.845 -13.622 -15.501 1.00 75.62 492 GLY A O 1
ATOM 3808 N N . GLN A 1 493 ? 3.538 -13.741 -16.979 1.00 80.31 493 GLN A N 1
ATOM 3809 C CA . GLN A 1 493 ? 4.021 -12.384 -16.724 1.00 80.31 493 GLN A CA 1
ATOM 3810 C C . GLN A 1 493 ? 3.125 -11.332 -17.396 1.00 80.31 493 GLN A C 1
ATOM 3812 O O . GLN A 1 493 ? 2.658 -11.545 -18.525 1.00 80.31 493 GLN A O 1
ATOM 3817 N N . PRO A 1 494 ? 2.900 -10.188 -16.732 1.00 79.38 494 PRO A N 1
ATOM 3818 C CA . PRO A 1 494 ? 2.097 -9.118 -17.289 1.00 79.38 494 PRO A CA 1
ATOM 3819 C C . PRO A 1 494 ? 2.791 -8.465 -18.488 1.00 79.38 494 PRO A C 1
ATOM 3821 O O . PRO A 1 494 ? 4.020 -8.440 -18.599 1.00 79.38 494 PRO A O 1
ATOM 3824 N N . ARG A 1 495 ? 1.986 -7.948 -19.416 1.00 85.94 495 ARG A N 1
ATOM 3825 C CA . ARG A 1 495 ? 2.468 -7.332 -20.658 1.00 85.94 495 ARG A CA 1
ATOM 3826 C C . ARG A 1 495 ? 2.382 -5.823 -20.570 1.00 85.94 495 ARG A C 1
ATOM 3828 O O . ARG A 1 495 ? 1.499 -5.287 -19.923 1.00 85.94 495 ARG A O 1
ATOM 3835 N N . VAL A 1 496 ? 3.278 -5.149 -21.275 1.00 89.38 496 VAL A N 1
ATOM 3836 C CA . VAL A 1 496 ? 3.260 -3.690 -21.379 1.00 89.38 496 VAL A CA 1
ATOM 3837 C C . VAL A 1 496 ? 2.055 -3.262 -22.216 1.00 89.38 496 VAL A C 1
ATOM 3839 O O . VAL A 1 496 ? 1.890 -3.735 -23.344 1.00 89.38 496 VAL A O 1
ATOM 3842 N N . GLU A 1 497 ? 1.229 -2.366 -21.679 1.00 87.69 497 GLU A N 1
ATOM 3843 C CA . GLU A 1 497 ? 0.033 -1.859 -22.368 1.00 87.69 497 GLU A CA 1
ATOM 3844 C C . GLU A 1 497 ? 0.178 -0.421 -22.856 1.00 87.69 497 GLU A C 1
ATOM 3846 O O . GLU A 1 497 ? -0.406 -0.056 -23.883 1.00 87.69 497 GLU A O 1
ATOM 3851 N N . LYS A 1 498 ? 0.964 0.393 -22.144 1.00 89.50 498 LYS A N 1
ATOM 3852 C CA . LYS A 1 498 ? 1.083 1.822 -22.427 1.00 89.50 498 LYS A CA 1
ATOM 3853 C C . LYS A 1 498 ? 2.437 2.384 -22.032 1.00 89.50 498 LYS A C 1
ATOM 3855 O O . LYS A 1 498 ? 2.978 2.056 -20.979 1.00 89.50 498 LYS A O 1
ATOM 3860 N N . LEU A 1 499 ? 2.934 3.287 -22.867 1.00 91.44 499 LEU A N 1
ATOM 3861 C CA . LEU A 1 499 ? 4.154 4.058 -22.656 1.00 91.44 499 LEU A CA 1
ATOM 3862 C C . LEU A 1 499 ? 3.842 5.549 -22.749 1.00 91.44 499 LEU A C 1
ATOM 3864 O O . LEU A 1 499 ? 3.078 5.978 -23.616 1.00 91.44 499 LEU A O 1
ATOM 3868 N N . SER A 1 500 ? 4.431 6.344 -21.859 1.00 90.25 500 SER A N 1
ATOM 3869 C CA . SER A 1 500 ? 4.258 7.797 -21.830 1.00 90.25 500 SER A CA 1
ATOM 3870 C C . SER A 1 500 ? 5.537 8.483 -21.369 1.00 90.25 500 SER A C 1
ATOM 3872 O O . SER A 1 500 ? 6.064 8.144 -20.318 1.00 90.25 500 SER A O 1
ATOM 3874 N N . ILE A 1 501 ? 5.971 9.519 -22.084 1.00 89.12 501 ILE A N 1
ATOM 3875 C CA . ILE A 1 501 ? 7.133 10.357 -21.715 1.00 89.12 501 ILE A CA 1
ATOM 3876 C C . ILE A 1 501 ? 6.728 11.714 -21.124 1.00 89.12 501 ILE A C 1
ATOM 3878 O O . ILE A 1 501 ? 7.521 12.653 -21.056 1.00 89.12 501 ILE A O 1
ATOM 3882 N N . LEU A 1 502 ? 5.450 11.856 -20.766 1.00 87.50 502 LEU A N 1
ATOM 3883 C CA . LEU A 1 502 ? 4.961 13.056 -20.104 1.00 87.50 502 LEU A CA 1
ATOM 3884 C C . LEU A 1 502 ? 5.299 13.010 -18.613 1.00 87.50 502 LEU A C 1
ATOM 3886 O O . LEU A 1 502 ? 4.891 12.061 -17.934 1.00 87.50 502 LEU A O 1
ATOM 3890 N N . PRO A 1 503 ? 5.972 14.044 -18.080 1.00 84.75 503 PRO A N 1
ATOM 3891 C CA . PRO A 1 503 ? 6.400 14.040 -16.695 1.00 84.75 503 PRO A CA 1
ATOM 3892 C C . PRO A 1 503 ? 5.204 14.136 -15.755 1.00 84.75 503 PRO A C 1
ATOM 3894 O O . PRO A 1 503 ? 4.225 14.856 -16.002 1.00 84.75 503 PRO A O 1
ATOM 3897 N N . ARG A 1 504 ? 5.311 13.438 -14.626 1.00 83.12 504 ARG A N 1
ATOM 3898 C CA . ARG A 1 504 ? 4.248 13.366 -13.623 1.00 83.12 504 ARG A CA 1
ATOM 3899 C C . ARG A 1 504 ? 4.684 13.942 -12.276 1.00 83.12 504 ARG A C 1
ATOM 3901 O O . ARG A 1 504 ? 5.863 14.154 -11.978 1.00 83.12 504 ARG A O 1
ATOM 3908 N N . SER A 1 505 ? 3.700 14.288 -11.455 1.00 68.62 505 SER A N 1
ATOM 3909 C CA . SER A 1 505 ? 3.889 14.724 -10.072 1.00 68.62 505 SER A CA 1
ATOM 3910 C C . SER A 1 505 ? 4.296 13.523 -9.222 1.00 68.62 505 SER A C 1
ATOM 3912 O O . SER A 1 505 ? 3.445 12.818 -8.702 1.00 68.62 505 SER A O 1
ATOM 3914 N N . GLY A 1 506 ? 5.605 13.294 -9.145 1.00 64.12 506 GLY A N 1
ATOM 3915 C CA . GLY A 1 506 ? 6.221 12.159 -8.449 1.00 64.12 506 GLY A CA 1
ATOM 3916 C C . GLY A 1 506 ? 7.728 12.029 -8.696 1.00 64.12 506 GLY A C 1
ATOM 3917 O O . GLY A 1 506 ? 8.389 11.280 -7.999 1.00 64.12 506 GLY A O 1
ATOM 3918 N N . GLY A 1 507 ? 8.283 12.787 -9.652 1.00 67.12 507 GLY A N 1
ATOM 3919 C CA . GLY A 1 507 ? 9.706 12.719 -10.016 1.00 67.12 507 GLY A CA 1
ATOM 3920 C C . GLY A 1 507 ? 9.959 11.894 -11.279 1.00 67.12 507 GLY A C 1
ATOM 3921 O O . GLY A 1 507 ? 10.958 12.125 -11.951 1.00 67.12 507 GLY A O 1
ATOM 3922 N N . ALA A 1 508 ? 9.005 11.042 -11.664 1.00 73.56 508 ALA A N 1
ATOM 3923 C CA . ALA A 1 508 ? 9.039 10.277 -12.905 1.00 73.56 508 ALA A CA 1
ATOM 3924 C C . ALA A 1 508 ? 8.908 11.187 -14.145 1.00 73.56 508 ALA A C 1
ATOM 3926 O O . ALA A 1 508 ? 7.939 11.950 -14.285 1.00 73.56 508 ALA A O 1
ATOM 3927 N N . LEU A 1 509 ? 9.904 11.116 -15.034 1.00 77.94 509 LEU A N 1
ATOM 3928 C CA . LEU A 1 509 ? 9.947 11.848 -16.308 1.00 77.94 509 LEU A CA 1
ATOM 3929 C C . LEU A 1 509 ? 9.231 11.099 -17.441 1.00 77.94 509 LEU A C 1
ATOM 3931 O O . LEU A 1 509 ? 8.743 11.738 -18.370 1.00 77.94 509 LEU A O 1
ATOM 3935 N N . GLY A 1 510 ? 9.125 9.779 -17.325 1.00 80.81 510 GLY A N 1
ATOM 3936 C CA . GLY A 1 510 ? 8.311 8.898 -18.150 1.00 80.81 510 GLY A CA 1
ATOM 3937 C C . GLY A 1 510 ? 7.683 7.803 -17.286 1.00 80.81 510 GLY A C 1
ATOM 3938 O O . GLY A 1 510 ? 7.884 7.765 -16.071 1.00 80.81 510 GLY A O 1
ATOM 3939 N N . PHE A 1 511 ? 6.820 6.990 -17.886 1.00 84.56 511 PHE A N 1
ATOM 3940 C CA . PHE A 1 511 ? 6.173 5.874 -17.213 1.00 84.56 511 PHE A CA 1
ATOM 3941 C C . PHE A 1 511 ? 5.794 4.773 -18.203 1.00 84.56 511 PHE A C 1
ATOM 3943 O O . PHE A 1 511 ? 5.118 5.022 -19.211 1.00 84.56 511 PHE A O 1
ATOM 3950 N N . THR A 1 512 ? 6.154 3.548 -17.835 1.00 86.12 512 THR A N 1
ATOM 3951 C CA . THR A 1 512 ? 5.769 2.312 -18.509 1.00 86.12 512 THR A CA 1
ATOM 3952 C C . THR A 1 512 ? 4.684 1.603 -17.701 1.00 86.12 512 THR A C 1
ATOM 3954 O O . THR A 1 512 ? 4.930 1.134 -16.591 1.00 86.12 512 THR A O 1
ATOM 3957 N N . TYR A 1 513 ? 3.470 1.521 -18.251 1.00 85.88 513 TYR A N 1
ATOM 3958 C CA . TYR A 1 513 ? 2.349 0.854 -17.594 1.00 85.88 513 TYR A CA 1
ATOM 3959 C C . TYR A 1 513 ? 2.312 -0.633 -17.945 1.00 85.88 513 TYR A C 1
ATOM 3961 O O . TYR A 1 513 ? 2.132 -1.024 -19.106 1.00 85.88 513 TYR A O 1
ATOM 3969 N N . ILE A 1 514 ? 2.448 -1.448 -16.905 1.00 85.88 514 ILE A N 1
ATOM 3970 C CA . ILE A 1 514 ? 2.306 -2.897 -16.941 1.00 85.88 514 ILE A CA 1
ATOM 3971 C C . ILE A 1 514 ? 1.176 -3.227 -15.958 1.00 85.88 514 ILE A C 1
ATOM 3973 O O . ILE A 1 514 ? 1.408 -3.146 -14.748 1.00 85.88 514 ILE A O 1
ATOM 3977 N N . PRO A 1 515 ? -0.052 -3.522 -16.423 1.00 79.19 515 PRO A N 1
ATOM 3978 C CA . PRO A 1 515 ? -1.126 -3.925 -15.527 1.00 79.19 515 PRO A CA 1
ATOM 3979 C C . PRO A 1 515 ? -0.736 -5.209 -14.788 1.00 79.19 515 PRO A C 1
ATOM 3981 O O . PRO A 1 515 ? -0.087 -6.080 -15.370 1.00 79.19 515 PRO A O 1
ATOM 3984 N N . PRO A 1 516 ? -1.121 -5.359 -13.516 1.00 76.69 516 PRO A N 1
ATOM 3985 C CA . PRO A 1 516 ? -0.941 -6.619 -12.807 1.00 76.69 516 PRO A CA 1
ATOM 3986 C C . PRO A 1 516 ? -1.714 -7.758 -13.495 1.00 76.69 516 PRO A C 1
ATOM 3988 O O . PRO A 1 516 ? -2.691 -7.540 -14.214 1.00 76.69 516 PRO A O 1
ATOM 3991 N N . THR A 1 517 ? -1.252 -8.994 -13.285 1.00 70.81 517 THR A N 1
ATOM 3992 C CA . THR A 1 517 ? -1.931 -10.201 -13.775 1.00 70.81 517 THR A CA 1
ATOM 3993 C C . THR A 1 517 ? -3.319 -10.335 -13.133 1.00 70.81 517 THR A C 1
ATOM 3995 O O . THR A 1 517 ? -3.598 -9.749 -12.093 1.00 70.81 517 THR A O 1
ATOM 3998 N N . THR A 1 518 ? -4.191 -11.143 -13.739 1.00 65.50 518 THR A N 1
ATOM 3999 C CA . THR A 1 518 ? -5.591 -11.347 -13.330 1.00 65.50 518 THR A CA 1
ATOM 4000 C C . THR A 1 518 ? -5.771 -11.815 -11.881 1.00 65.50 518 THR A C 1
ATOM 4002 O O . THR A 1 518 ? -6.853 -11.653 -11.319 1.00 65.50 518 THR A O 1
ATOM 4005 N N . GLU A 1 519 ? -4.736 -12.401 -11.280 1.00 68.56 519 GLU A N 1
ATOM 4006 C CA . GLU A 1 519 ? -4.733 -12.914 -9.910 1.00 68.56 519 GLU A CA 1
ATOM 4007 C C . GLU A 1 519 ? -3.713 -12.159 -9.053 1.00 68.56 519 GLU A C 1
ATOM 4009 O O . GLU A 1 519 ? -2.588 -11.896 -9.491 1.00 68.56 519 GLU A O 1
ATOM 4014 N N . ASP A 1 520 ? -4.102 -11.854 -7.813 1.00 71.88 520 ASP A N 1
ATOM 4015 C CA . ASP A 1 520 ? -3.201 -11.289 -6.813 1.00 71.88 520 ASP A CA 1
ATOM 4016 C C . ASP A 1 520 ? -2.230 -12.395 -6.365 1.00 71.88 520 ASP A C 1
ATOM 4018 O O . ASP A 1 520 ? -2.598 -13.351 -5.683 1.00 71.88 520 ASP A O 1
ATOM 4022 N N . ARG A 1 521 ? -0.976 -12.309 -6.817 1.00 75.69 521 ARG A N 1
ATOM 4023 C CA . ARG A 1 521 ? 0.052 -13.319 -6.535 1.00 75.69 521 ARG A CA 1
ATOM 4024 C C . ARG A 1 521 ? 0.915 -12.898 -5.350 1.00 75.69 521 ARG A C 1
ATOM 4026 O O . ARG A 1 521 ? 1.656 -11.923 -5.444 1.00 75.69 521 ARG A O 1
ATOM 4033 N N . TYR A 1 522 ? 0.884 -13.692 -4.281 1.00 77.44 522 TYR A N 1
ATOM 4034 C CA . TYR A 1 522 ? 1.723 -13.489 -3.090 1.00 77.44 522 TYR A CA 1
ATOM 4035 C C . TYR A 1 522 ? 3.115 -14.121 -3.214 1.00 77.44 522 TYR A C 1
ATOM 4037 O O . TYR A 1 522 ? 4.061 -13.677 -2.568 1.00 77.44 522 TYR A O 1
ATOM 4045 N N . LEU A 1 523 ? 3.253 -15.158 -4.047 1.00 83.94 523 LEU A N 1
ATOM 4046 C CA . LEU A 1 523 ? 4.497 -15.905 -4.220 1.00 83.94 523 LEU A CA 1
ATOM 4047 C C . LEU A 1 523 ? 5.164 -15.558 -5.552 1.00 83.94 523 LEU A C 1
ATOM 4049 O O . LEU A 1 523 ? 4.539 -15.640 -6.616 1.00 83.94 523 LEU A O 1
ATOM 4053 N N . LEU A 1 524 ? 6.451 -15.216 -5.474 1.00 84.81 524 LEU A N 1
ATOM 4054 C CA . LEU A 1 524 ? 7.323 -14.966 -6.618 1.00 84.81 524 LEU A CA 1
ATOM 4055 C C . LEU A 1 524 ? 8.389 -16.050 -6.687 1.00 84.81 524 LEU A C 1
ATOM 4057 O O . LEU A 1 524 ? 9.077 -16.319 -5.700 1.00 84.81 524 LEU A O 1
ATOM 4061 N N . PHE A 1 525 ? 8.540 -16.651 -7.861 1.00 88.94 525 PHE A N 1
ATOM 4062 C CA . PHE A 1 525 ? 9.642 -17.569 -8.116 1.00 88.94 525 PHE A CA 1
ATOM 4063 C C . PHE A 1 525 ? 10.928 -16.797 -8.462 1.00 88.94 525 PHE A C 1
ATOM 4065 O O . PHE A 1 525 ? 10.903 -15.619 -8.829 1.00 88.94 525 PHE A O 1
ATOM 4072 N N . VAL A 1 526 ? 12.079 -17.462 -8.317 1.00 89.31 526 VAL A N 1
ATOM 4073 C CA . VAL A 1 526 ? 13.410 -16.855 -8.524 1.00 89.31 526 VAL A CA 1
ATOM 4074 C C . VAL A 1 526 ? 13.578 -16.329 -9.950 1.00 89.31 526 VAL A C 1
ATOM 4076 O O . VAL A 1 526 ? 14.126 -15.250 -10.164 1.00 89.31 526 VAL A O 1
ATOM 4079 N N . ASP A 1 527 ? 13.071 -17.078 -10.921 1.00 90.25 527 ASP A N 1
ATOM 4080 C CA . ASP A 1 527 ? 13.071 -16.737 -12.338 1.00 90.25 527 ASP A CA 1
ATOM 4081 C C . ASP A 1 527 ? 12.265 -15.459 -12.621 1.00 90.25 527 ASP A C 1
ATOM 4083 O O . ASP A 1 527 ? 12.730 -14.570 -13.340 1.00 90.25 527 ASP A O 1
ATOM 4087 N N . GLU A 1 528 ? 11.105 -15.305 -11.986 1.00 89.31 528 GLU A N 1
ATOM 4088 C CA . GLU A 1 528 ? 10.287 -14.091 -12.068 1.00 89.31 528 GLU A CA 1
ATOM 4089 C C . GLU A 1 528 ? 10.972 -12.887 -11.416 1.00 89.31 528 GLU A C 1
ATOM 4091 O O . GLU A 1 528 ? 10.940 -11.783 -11.966 1.00 89.31 528 GLU A O 1
ATOM 4096 N N . LEU A 1 529 ? 11.632 -13.092 -10.272 1.00 90.75 529 LEU A N 1
ATOM 4097 C CA . LEU A 1 529 ? 12.405 -12.052 -9.592 1.00 90.75 529 LEU A CA 1
ATOM 4098 C C . LEU A 1 529 ? 13.566 -11.577 -10.477 1.00 90.75 529 LEU A C 1
ATOM 4100 O O . LEU A 1 529 ? 13.737 -10.374 -10.684 1.00 90.75 529 LEU A O 1
ATOM 4104 N N . HIS A 1 530 ? 14.315 -12.506 -11.073 1.00 92.19 530 HIS A N 1
ATOM 4105 C CA . HIS A 1 530 ? 15.368 -12.191 -12.039 1.00 92.19 530 HIS A CA 1
ATOM 4106 C C . HIS A 1 530 ? 14.821 -11.430 -13.253 1.00 92.19 530 HIS A C 1
ATOM 4108 O O . HIS A 1 530 ? 15.411 -10.431 -13.668 1.00 92.19 530 HIS A O 1
ATOM 4114 N N . GLY A 1 531 ? 13.672 -11.845 -13.793 1.00 92.00 531 GLY A N 1
ATOM 4115 C CA . GLY A 1 531 ? 12.997 -11.143 -14.884 1.00 92.00 531 GLY A CA 1
ATOM 4116 C C . GLY A 1 531 ? 12.620 -9.697 -14.532 1.00 92.00 531 GLY A C 1
ATOM 4117 O O . GLY A 1 531 ? 12.822 -8.785 -15.341 1.00 92.00 531 GLY A O 1
ATOM 4118 N N . ARG A 1 532 ? 12.138 -9.458 -13.305 1.00 91.94 532 ARG A N 1
ATOM 4119 C CA . ARG A 1 532 ? 11.832 -8.107 -12.800 1.00 91.94 532 ARG A CA 1
ATOM 4120 C C . ARG A 1 532 ? 13.085 -7.245 -12.660 1.00 91.94 532 ARG A C 1
ATOM 4122 O O . ARG A 1 532 ? 13.071 -6.105 -13.118 1.00 91.94 532 ARG A O 1
ATOM 4129 N N . LEU A 1 533 ? 14.178 -7.788 -12.114 1.00 94.12 533 LEU A N 1
ATOM 4130 C CA . LEU A 1 533 ? 15.462 -7.077 -12.015 1.00 94.12 533 LEU A CA 1
ATOM 4131 C C . LEU A 1 533 ? 15.986 -6.644 -13.390 1.00 94.12 533 LEU A C 1
ATOM 4133 O O . LEU A 1 533 ? 16.406 -5.501 -13.563 1.00 94.12 533 LEU A O 1
ATOM 4137 N N . VAL A 1 534 ? 15.925 -7.539 -14.379 1.00 95.31 534 VAL A N 1
ATOM 4138 C CA . VAL A 1 534 ? 16.344 -7.243 -15.758 1.00 95.31 534 VAL A CA 1
ATOM 4139 C C . VAL A 1 534 ? 15.468 -6.144 -16.370 1.00 95.31 534 VAL A C 1
ATOM 4141 O O . VAL A 1 534 ? 15.992 -5.229 -17.001 1.00 95.31 534 VAL A O 1
ATOM 4144 N N . THR A 1 535 ? 14.154 -6.176 -16.128 1.00 94.00 535 THR A N 1
ATOM 4145 C CA . THR A 1 535 ? 13.209 -5.154 -16.618 1.00 94.00 535 THR A CA 1
ATOM 4146 C C . THR A 1 535 ? 13.461 -3.776 -16.001 1.00 94.00 535 THR A C 1
ATOM 4148 O O . THR A 1 535 ? 13.471 -2.783 -16.730 1.00 94.00 535 THR A O 1
ATOM 4151 N N . LEU A 1 536 ? 13.731 -3.703 -14.692 1.00 94.38 536 LEU A N 1
ATOM 4152 C CA . LEU A 1 536 ? 14.089 -2.452 -14.004 1.00 94.38 536 LEU A CA 1
ATOM 4153 C C . LEU A 1 536 ? 15.387 -1.850 -14.563 1.00 94.38 536 LEU A C 1
ATOM 4155 O O . LEU A 1 536 ? 15.496 -0.647 -14.745 1.00 94.38 536 LEU A O 1
ATOM 4159 N N . LEU A 1 537 ? 16.370 -2.675 -14.918 1.00 95.81 537 LEU A N 1
ATOM 4160 C CA . LEU A 1 537 ? 17.631 -2.190 -15.490 1.00 95.81 537 LEU A CA 1
ATOM 4161 C C . LEU A 1 537 ? 17.555 -1.911 -17.005 1.00 95.81 537 LEU A C 1
ATOM 4163 O O . LEU A 1 537 ? 18.532 -1.435 -17.589 1.00 95.81 537 LEU A O 1
ATOM 4167 N N . GLY A 1 538 ? 16.404 -2.165 -17.636 1.00 95.25 538 GLY A N 1
ATOM 4168 C CA . GLY A 1 538 ? 16.190 -2.021 -19.076 1.00 95.25 538 GLY A CA 1
ATOM 4169 C C . GLY A 1 538 ? 16.315 -0.585 -19.589 1.00 95.25 538 GLY A C 1
ATOM 4170 O O . GLY A 1 538 ? 16.955 -0.371 -20.619 1.00 95.25 538 GLY A O 1
ATOM 4171 N N . GLY A 1 539 ? 15.779 0.401 -18.863 1.00 94.19 539 GLY A N 1
ATOM 4172 C CA . GLY A 1 539 ? 15.866 1.812 -19.256 1.00 94.19 539 GLY A CA 1
ATOM 4173 C C . GLY A 1 539 ? 17.304 2.329 -19.278 1.00 94.19 539 GLY A C 1
ATOM 4174 O O . GLY A 1 539 ? 17.765 2.879 -20.280 1.00 94.19 539 GLY A O 1
ATOM 4175 N N . ARG A 1 540 ? 18.077 2.033 -18.225 1.00 94.56 540 ARG A N 1
ATOM 4176 C CA . ARG A 1 540 ? 19.517 2.342 -18.175 1.00 94.56 540 ARG A CA 1
ATOM 4177 C C . ARG A 1 540 ? 20.303 1.641 -19.287 1.00 94.56 540 ARG A C 1
ATOM 4179 O O . ARG A 1 540 ? 21.177 2.261 -19.890 1.00 94.56 540 ARG A O 1
ATOM 4186 N N . ALA A 1 541 ? 20.010 0.368 -19.556 1.00 96.12 541 ALA A N 1
ATOM 4187 C CA . ALA A 1 541 ? 20.672 -0.385 -20.620 1.00 96.12 541 ALA A CA 1
ATOM 4188 C C . ALA A 1 541 ? 20.406 0.225 -22.009 1.00 96.12 541 ALA A C 1
ATOM 4190 O O . ALA A 1 541 ? 21.317 0.300 -22.834 1.00 96.12 541 ALA A O 1
ATOM 4191 N N . ALA A 1 542 ? 19.185 0.707 -22.258 1.00 95.81 542 ALA A N 1
ATOM 4192 C CA . ALA A 1 542 ? 18.840 1.403 -23.495 1.00 95.81 542 ALA A CA 1
ATOM 4193 C C . ALA A 1 542 ? 19.626 2.708 -23.668 1.00 95.81 542 ALA A C 1
ATOM 4195 O O . ALA A 1 542 ? 20.171 2.953 -24.747 1.00 95.81 542 ALA A O 1
ATOM 4196 N N . GLU A 1 543 ? 19.750 3.514 -22.611 1.00 94.25 543 GLU A N 1
ATOM 4197 C CA . GLU A 1 543 ? 20.566 4.732 -22.658 1.00 94.25 543 GLU A CA 1
ATOM 4198 C C . GLU A 1 543 ? 22.032 4.428 -22.982 1.00 94.25 543 GLU A C 1
ATOM 4200 O O . GLU A 1 543 ? 22.619 5.061 -23.862 1.00 94.25 543 GLU A O 1
ATOM 4205 N N . GLU A 1 544 ? 22.609 3.429 -22.311 1.00 94.56 544 GLU A N 1
ATOM 4206 C CA . GLU A 1 544 ? 24.011 3.056 -22.487 1.00 94.56 544 GLU A CA 1
ATOM 4207 C C . GLU A 1 544 ? 24.309 2.614 -23.928 1.00 94.56 544 GLU A C 1
ATOM 4209 O O . GLU A 1 544 ? 25.338 2.994 -24.492 1.00 94.56 544 GLU A O 1
ATOM 4214 N N . VAL A 1 545 ? 23.403 1.856 -24.553 1.00 94.50 545 VAL A N 1
ATOM 4215 C CA . VAL A 1 545 ? 23.573 1.389 -25.938 1.00 94.50 545 VAL A CA 1
ATOM 4216 C C . VAL A 1 545 ? 23.387 2.526 -26.939 1.00 94.50 545 VAL A C 1
ATOM 4218 O O . VAL A 1 545 ? 24.233 2.701 -27.816 1.00 94.50 545 VAL A O 1
ATOM 4221 N N . VAL A 1 546 ? 22.319 3.319 -26.814 1.00 93.38 546 VAL A N 1
ATOM 4222 C CA . VAL A 1 546 ? 21.999 4.346 -27.819 1.00 93.38 546 VAL A CA 1
ATOM 4223 C C . VAL A 1 546 ? 22.942 5.546 -27.728 1.00 93.38 546 VAL A C 1
ATOM 4225 O O . VAL A 1 546 ? 23.369 6.084 -28.749 1.00 93.38 546 VAL A O 1
ATOM 4228 N N . PHE A 1 547 ? 23.331 5.957 -26.520 1.00 92.19 547 PHE A N 1
ATOM 4229 C CA . PHE A 1 547 ? 24.172 7.139 -26.306 1.00 92.19 547 PHE A CA 1
ATOM 4230 C C . PHE A 1 547 ? 25.654 6.806 -26.097 1.00 92.19 547 PHE A C 1
ATOM 4232 O O . PHE A 1 547 ? 26.377 7.578 -25.463 1.00 92.19 547 PHE A O 1
ATOM 4239 N N . SER A 1 548 ? 26.124 5.686 -26.662 1.00 89.75 548 SER A N 1
ATOM 4240 C CA . SER A 1 548 ? 27.546 5.303 -26.696 1.00 89.75 548 SER A CA 1
ATOM 4241 C C . SER A 1 548 ? 28.215 5.315 -25.312 1.00 89.75 548 SER A C 1
ATOM 4243 O O . SER A 1 548 ? 29.289 5.886 -25.128 1.00 89.75 548 SER A O 1
ATOM 4245 N N . GLY A 1 549 ? 27.558 4.716 -24.318 1.00 87.25 549 GLY A N 1
ATOM 4246 C CA . GLY A 1 549 ? 28.057 4.600 -22.945 1.00 87.25 549 GLY A CA 1
ATOM 4247 C C . GLY A 1 549 ? 27.690 5.761 -22.016 1.00 87.25 549 GLY A C 1
ATOM 4248 O O . GLY A 1 549 ? 28.033 5.729 -20.835 1.00 87.25 549 GLY A O 1
ATOM 4249 N N . ARG A 1 550 ? 26.989 6.791 -22.503 1.00 90.31 550 ARG A N 1
ATOM 4250 C CA . ARG A 1 550 ? 26.453 7.849 -21.637 1.00 90.31 550 ARG A CA 1
ATOM 4251 C C . ARG A 1 550 ? 25.195 7.367 -20.918 1.00 90.31 550 ARG A C 1
ATOM 4253 O O . ARG A 1 550 ? 24.256 6.916 -21.559 1.00 90.31 550 ARG A O 1
ATOM 4260 N N . VAL A 1 551 ? 25.157 7.571 -19.605 1.00 91.50 551 VAL A N 1
ATOM 4261 C CA . VAL A 1 551 ? 24.001 7.271 -18.749 1.00 91.50 551 VAL A CA 1
ATOM 4262 C C . VAL A 1 551 ? 23.491 8.543 -18.076 1.00 91.50 551 VAL A C 1
ATOM 4264 O O . VAL A 1 551 ? 24.275 9.444 -17.762 1.00 91.50 551 VAL A O 1
ATOM 4267 N N . SER A 1 552 ? 22.181 8.633 -17.885 1.00 90.50 552 SER A N 1
ATOM 4268 C CA . SER A 1 552 ? 21.503 9.765 -17.261 1.00 90.50 552 SER A CA 1
ATOM 4269 C C . SER A 1 552 ? 21.247 9.526 -15.767 1.00 90.50 552 SER A C 1
ATOM 4271 O O . SER A 1 552 ? 21.429 8.430 -15.237 1.00 90.50 552 SER A O 1
ATOM 4273 N N . THR A 1 553 ? 20.796 10.568 -15.065 1.00 89.56 553 THR A N 1
ATOM 4274 C CA . THR A 1 553 ? 20.297 10.455 -13.684 1.00 89.56 553 THR A CA 1
ATOM 4275 C C . THR A 1 553 ? 18.852 9.950 -13.608 1.00 89.56 553 THR A C 1
ATOM 4277 O O . THR A 1 553 ? 18.337 9.789 -12.504 1.00 89.56 553 THR A O 1
ATOM 4280 N N . GLY A 1 554 ? 18.187 9.723 -14.748 1.00 84.81 554 GLY A N 1
ATOM 4281 C CA . GLY A 1 554 ? 16.790 9.282 -14.817 1.00 84.81 554 GLY A CA 1
ATOM 4282 C C . GLY A 1 554 ? 16.561 7.885 -14.237 1.00 84.81 554 GLY A C 1
ATOM 4283 O O . GLY A 1 554 ? 15.532 7.655 -13.623 1.00 84.81 554 GLY A O 1
ATOM 4284 N N . ALA A 1 555 ? 17.565 7.004 -14.309 1.00 88.69 555 ALA A N 1
ATOM 4285 C CA . ALA A 1 555 ? 17.495 5.622 -13.817 1.00 88.69 555 ALA A CA 1
ATOM 4286 C C . ALA A 1 555 ? 17.554 5.470 -12.278 1.00 88.69 555 ALA A C 1
ATOM 4288 O O . ALA A 1 555 ? 17.723 4.359 -11.772 1.00 88.69 555 ALA A O 1
ATOM 4289 N N . LEU A 1 556 ? 17.527 6.567 -11.508 1.00 90.00 556 LEU A N 1
ATOM 4290 C CA . LEU A 1 556 ? 17.745 6.537 -10.056 1.00 90.00 556 LEU A CA 1
ATOM 4291 C C . LEU A 1 556 ? 16.722 5.652 -9.331 1.00 90.00 556 LEU A C 1
ATOM 4293 O O . LEU A 1 556 ? 17.107 4.843 -8.48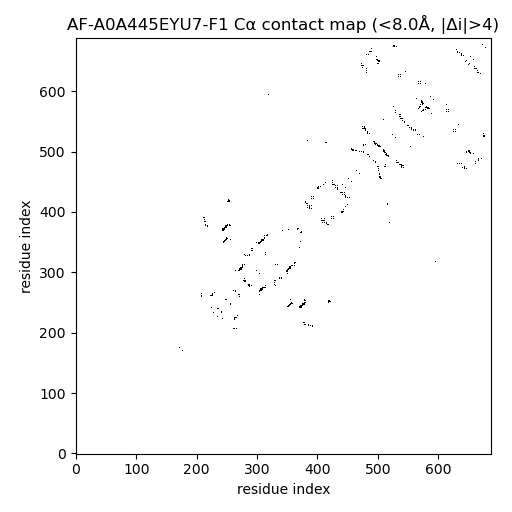3 1.00 90.00 556 LEU A O 1
ATOM 4297 N N . ASP A 1 557 ? 15.439 5.813 -9.646 1.00 88.25 557 ASP A N 1
ATOM 4298 C CA . ASP A 1 557 ? 14.372 5.090 -8.955 1.00 88.25 557 ASP A CA 1
ATOM 4299 C C . ASP A 1 557 ? 14.330 3.613 -9.365 1.00 88.25 557 ASP A C 1
ATOM 4301 O O . ASP A 1 557 ? 14.104 2.756 -8.508 1.00 88.25 557 ASP A O 1
ATOM 4305 N N . ASP A 1 558 ? 14.666 3.282 -10.614 1.00 92.44 558 ASP A N 1
ATOM 4306 C CA . ASP A 1 558 ? 14.800 1.889 -11.053 1.00 92.44 558 ASP A CA 1
ATOM 4307 C C . ASP A 1 558 ? 15.961 1.184 -10.358 1.00 92.44 558 ASP A C 1
ATOM 4309 O O . ASP A 1 558 ? 15.825 0.050 -9.899 1.00 92.44 558 ASP A O 1
ATOM 4313 N N . ILE A 1 559 ? 17.102 1.868 -10.215 1.00 92.62 559 ILE A N 1
ATOM 4314 C CA . ILE A 1 559 ? 18.262 1.332 -9.496 1.00 92.62 559 ILE A CA 1
ATOM 4315 C C . ILE A 1 559 ? 17.917 1.112 -8.025 1.00 92.62 559 ILE A C 1
ATOM 4317 O O . ILE A 1 559 ? 18.287 0.078 -7.470 1.00 92.62 559 ILE A O 1
ATOM 4321 N N . ARG A 1 560 ? 17.206 2.046 -7.383 1.00 92.19 560 ARG A N 1
ATOM 4322 C CA . ARG A 1 560 ? 16.764 1.890 -5.987 1.00 92.19 560 ARG A CA 1
ATOM 4323 C C . ARG A 1 560 ? 15.859 0.675 -5.819 1.00 92.19 560 ARG A C 1
ATOM 4325 O O . ARG A 1 560 ? 16.119 -0.139 -4.937 1.00 92.19 560 ARG A O 1
ATOM 4332 N N . GLN A 1 561 ? 14.854 0.528 -6.680 1.00 91.31 561 GLN A N 1
ATOM 4333 C CA . GLN A 1 561 ? 13.931 -0.609 -6.648 1.00 91.31 561 GLN A CA 1
ATOM 4334 C C . GLN A 1 561 ? 14.644 -1.936 -6.928 1.00 91.31 561 GLN A C 1
ATOM 4336 O O . GLN A 1 561 ? 14.445 -2.907 -6.201 1.00 91.31 561 GLN A O 1
ATOM 4341 N N . ALA A 1 562 ? 15.520 -1.976 -7.936 1.00 94.75 562 ALA A N 1
ATOM 4342 C CA . ALA A 1 562 ? 16.300 -3.167 -8.256 1.00 94.75 562 ALA A CA 1
ATOM 4343 C C . ALA A 1 562 ? 17.233 -3.545 -7.099 1.00 94.75 562 ALA A C 1
ATOM 4345 O O . ALA A 1 562 ? 17.369 -4.720 -6.770 1.00 94.75 562 ALA A O 1
ATOM 4346 N N . THR A 1 563 ? 17.839 -2.549 -6.450 1.00 93.62 563 THR A N 1
ATOM 4347 C CA . THR A 1 563 ? 18.718 -2.756 -5.296 1.00 93.62 563 THR A CA 1
ATOM 4348 C C . THR A 1 563 ? 17.946 -3.331 -4.115 1.00 93.62 563 THR A C 1
ATOM 4350 O O . THR A 1 563 ? 18.361 -4.354 -3.580 1.00 93.62 563 THR A O 1
ATOM 4353 N N . ASP A 1 564 ? 16.810 -2.739 -3.740 1.00 91.62 564 ASP A N 1
ATOM 4354 C CA . ASP A 1 564 ? 15.965 -3.251 -2.650 1.00 91.62 564 ASP A CA 1
ATOM 4355 C C . ASP A 1 564 ? 15.491 -4.686 -2.925 1.00 91.62 564 ASP A C 1
ATOM 4357 O O . ASP A 1 564 ? 15.612 -5.564 -2.071 1.00 91.62 564 ASP A O 1
ATOM 4361 N N . MET A 1 565 ? 15.047 -4.961 -4.155 1.00 92.19 565 MET A N 1
ATOM 4362 C CA . MET A 1 565 ? 14.628 -6.301 -4.570 1.00 92.19 565 MET A CA 1
ATOM 4363 C C . MET A 1 565 ? 15.779 -7.315 -4.514 1.00 92.19 565 MET A C 1
ATOM 4365 O O . MET A 1 565 ? 15.584 -8.434 -4.043 1.00 92.19 565 MET A O 1
ATOM 4369 N N . ALA A 1 566 ? 16.980 -6.935 -4.956 1.00 92.62 566 ALA A N 1
ATOM 4370 C CA . ALA A 1 566 ? 18.161 -7.792 -4.897 1.00 92.62 566 ALA A CA 1
ATOM 4371 C C . ALA A 1 566 ? 18.607 -8.065 -3.450 1.00 92.62 566 ALA A C 1
ATOM 4373 O O . ALA A 1 566 ? 18.964 -9.198 -3.126 1.00 92.62 566 ALA A O 1
ATOM 4374 N N . TYR A 1 567 ? 18.539 -7.063 -2.566 1.00 90.94 567 TYR A N 1
ATOM 4375 C CA . TYR A 1 567 ? 18.804 -7.255 -1.139 1.00 90.94 567 TYR A CA 1
ATOM 4376 C C . TYR A 1 567 ? 17.807 -8.221 -0.509 1.00 90.94 567 TYR A C 1
ATOM 4378 O O . TYR A 1 567 ? 18.236 -9.173 0.135 1.00 90.94 567 TYR A O 1
ATOM 4386 N N . LYS A 1 568 ? 16.503 -8.040 -0.739 1.00 90.50 568 LYS A N 1
ATOM 4387 C CA . LYS A 1 568 ? 15.471 -8.957 -0.230 1.00 90.50 568 LYS A CA 1
ATOM 4388 C C . LYS A 1 568 ? 15.672 -10.379 -0.744 1.00 90.50 568 LYS A C 1
ATOM 4390 O O . LYS A 1 568 ? 15.627 -11.321 0.039 1.00 90.50 568 LYS A O 1
ATOM 4395 N N . ALA A 1 569 ? 15.987 -10.539 -2.031 1.00 90.44 569 ALA A N 1
ATOM 4396 C CA . ALA A 1 569 ? 16.260 -11.845 -2.629 1.00 90.44 569 ALA A CA 1
ATOM 4397 C C . ALA A 1 569 ? 17.412 -12.590 -1.940 1.00 90.44 569 ALA A C 1
ATOM 4399 O O . ALA A 1 569 ? 17.320 -13.793 -1.694 1.00 90.44 569 ALA A O 1
ATOM 4400 N N . ILE A 1 570 ? 18.499 -11.881 -1.636 1.00 90.12 570 ILE A N 1
ATOM 4401 C CA . ILE A 1 570 ? 19.730 -12.484 -1.118 1.00 90.12 570 ILE A CA 1
ATOM 4402 C C . ILE A 1 570 ? 19.693 -12.615 0.406 1.00 90.12 570 ILE A C 1
ATOM 4404 O O . ILE A 1 570 ? 20.050 -13.668 0.925 1.00 90.12 570 ILE A O 1
ATOM 4408 N N . ALA A 1 571 ? 19.277 -11.566 1.113 1.00 86.75 571 ALA A N 1
ATOM 4409 C CA . ALA A 1 571 ? 19.358 -11.488 2.565 1.00 86.75 571 ALA A CA 1
ATOM 4410 C C . ALA A 1 571 ? 18.104 -12.008 3.275 1.00 86.75 571 ALA A C 1
ATOM 4412 O O . ALA A 1 571 ? 18.238 -12.698 4.276 1.00 86.75 571 ALA A O 1
ATOM 4413 N N . GLU A 1 572 ? 16.900 -11.712 2.780 1.00 86.00 572 GLU A N 1
ATOM 4414 C CA . GLU A 1 572 ? 15.652 -12.077 3.472 1.00 86.00 572 GLU A CA 1
ATOM 4415 C C . GLU A 1 572 ? 15.098 -13.414 2.969 1.00 86.00 572 GLU A C 1
ATOM 4417 O O . GLU A 1 572 ? 14.762 -14.293 3.759 1.00 86.00 572 GLU A O 1
ATOM 4422 N N . TYR A 1 573 ? 15.044 -13.599 1.648 1.00 89.12 573 TYR A N 1
ATOM 4423 C CA . TYR A 1 573 ? 14.494 -14.805 1.024 1.00 89.12 573 TYR A CA 1
ATOM 4424 C C . TYR A 1 573 ? 15.505 -15.955 0.927 1.00 89.12 573 TYR A C 1
ATOM 4426 O O . TYR A 1 573 ? 15.109 -17.090 0.671 1.00 89.12 573 TYR A O 1
ATOM 4434 N N . GLY A 1 574 ? 16.802 -15.682 1.116 1.00 87.81 574 GLY A N 1
ATOM 4435 C CA . GLY A 1 574 ? 17.852 -16.704 1.080 1.00 87.81 574 GLY A CA 1
ATOM 4436 C C . GLY A 1 574 ? 17.983 -17.407 -0.277 1.00 87.81 574 GLY A C 1
ATOM 4437 O O . GLY A 1 574 ? 18.282 -18.599 -0.331 1.00 87.81 574 GLY A O 1
ATOM 4438 N N . LEU A 1 575 ? 17.737 -16.696 -1.386 1.00 86.81 575 LEU A N 1
ATOM 4439 C CA . LEU A 1 575 ? 17.737 -17.265 -2.744 1.00 86.81 575 LEU A CA 1
ATOM 4440 C C . LEU A 1 575 ? 19.144 -17.448 -3.334 1.00 86.81 575 LEU A C 1
ATOM 4442 O O . LEU A 1 575 ? 19.294 -17.979 -4.435 1.00 86.81 575 LEU A O 1
ATOM 4446 N N . ASN A 1 576 ? 20.186 -17.006 -2.627 1.00 86.81 576 ASN A N 1
ATOM 4447 C CA . ASN A 1 576 ? 21.563 -17.135 -3.086 1.00 86.81 576 ASN A CA 1
ATOM 4448 C C . ASN A 1 576 ? 22.169 -18.483 -2.663 1.00 86.81 576 ASN A C 1
ATOM 4450 O O . ASN A 1 576 ? 22.151 -18.844 -1.489 1.00 86.81 576 ASN A O 1
ATOM 4454 N N . GLN A 1 577 ? 22.783 -19.193 -3.610 1.00 84.69 577 GLN A N 1
ATOM 4455 C CA . GLN A 1 577 ? 23.445 -20.478 -3.367 1.00 84.69 577 GLN A CA 1
ATOM 4456 C C . GLN A 1 577 ? 24.694 -20.365 -2.476 1.00 84.69 577 GLN A C 1
ATOM 4458 O O . GLN A 1 577 ? 24.991 -21.297 -1.733 1.00 84.69 577 GLN A O 1
ATOM 4463 N N . THR A 1 578 ? 25.415 -19.241 -2.529 1.00 84.75 578 THR A N 1
ATOM 4464 C CA . THR A 1 578 ? 26.646 -19.008 -1.754 1.00 84.75 578 THR A CA 1
ATOM 4465 C C . THR A 1 578 ? 26.354 -18.814 -0.267 1.00 84.75 578 THR A C 1
ATOM 4467 O O . THR A 1 578 ? 27.084 -19.323 0.581 1.00 84.75 578 THR A O 1
ATOM 4470 N N . ILE A 1 579 ? 25.292 -18.070 0.053 1.00 85.25 579 ILE A N 1
ATOM 4471 C CA . ILE A 1 579 ? 24.863 -17.799 1.436 1.00 85.25 579 ILE A CA 1
ATOM 4472 C C . ILE A 1 579 ? 24.019 -18.957 1.968 1.00 85.25 579 ILE A C 1
ATOM 4474 O O . ILE A 1 579 ? 24.134 -19.337 3.133 1.00 85.25 579 ILE A O 1
ATOM 4478 N N . GLY A 1 580 ? 23.194 -19.535 1.096 1.00 83.44 580 GLY A N 1
ATOM 4479 C CA . GLY A 1 580 ? 22.201 -20.531 1.447 1.00 83.44 580 GLY A CA 1
ATOM 4480 C C . GLY A 1 580 ? 20.899 -19.913 1.975 1.00 83.44 580 GLY A C 1
ATOM 4481 O O . GLY A 1 580 ? 20.744 -18.690 2.010 1.00 83.44 580 GLY A O 1
ATOM 4482 N N . PRO A 1 581 ? 19.951 -20.764 2.402 1.00 88.50 581 PRO A N 1
ATOM 4483 C CA . PRO A 1 581 ? 18.611 -20.366 2.832 1.00 88.50 581 PRO A CA 1
ATOM 4484 C C . PRO A 1 581 ? 18.619 -19.817 4.269 1.00 88.50 581 PRO A C 1
ATOM 4486 O O . PRO A 1 581 ? 18.014 -20.388 5.177 1.00 88.50 581 PRO A O 1
ATOM 4489 N N . VAL A 1 582 ? 19.355 -18.729 4.496 1.00 82.56 582 VAL A N 1
ATOM 4490 C CA . VAL A 1 582 ? 19.436 -18.032 5.786 1.00 82.56 582 VAL A CA 1
ATOM 4491 C C . VAL A 1 582 ? 18.777 -16.666 5.647 1.00 82.56 582 VAL A C 1
ATOM 4493 O O . VAL A 1 582 ? 19.153 -15.890 4.777 1.00 82.56 582 VAL A O 1
ATOM 4496 N N . SER A 1 583 ? 17.825 -16.367 6.534 1.00 83.19 583 SER A N 1
ATOM 4497 C CA . SER A 1 583 ? 17.228 -15.034 6.640 1.00 83.19 583 SER A CA 1
ATOM 4498 C C . SER A 1 583 ? 18.084 -14.155 7.548 1.00 83.19 583 SER A C 1
ATOM 4500 O O . SER A 1 583 ? 18.211 -14.406 8.749 1.00 83.19 583 SER A O 1
ATOM 4502 N N . ILE A 1 584 ? 18.649 -13.102 6.975 1.00 78.94 584 ILE A N 1
ATOM 4503 C CA . ILE A 1 584 ? 19.460 -12.085 7.631 1.00 78.94 584 ILE A CA 1
ATOM 4504 C C . ILE A 1 584 ? 18.594 -10.833 7.718 1.00 78.94 584 ILE A C 1
ATOM 4506 O O . ILE A 1 584 ? 18.210 -10.272 6.696 1.00 78.94 584 ILE A O 1
ATOM 4510 N N . ALA A 1 585 ? 18.271 -10.392 8.934 1.00 64.31 585 ALA A N 1
ATOM 4511 C CA . ALA A 1 585 ? 17.500 -9.169 9.126 1.00 64.31 585 ALA A CA 1
ATOM 4512 C C . ALA A 1 585 ? 18.286 -7.968 8.569 1.00 64.31 585 ALA A C 1
ATOM 4514 O O . ALA A 1 585 ? 19.333 -7.601 9.104 1.00 64.31 585 ALA A O 1
ATOM 4515 N N . THR A 1 586 ? 17.811 -7.392 7.465 1.00 55.16 586 THR A N 1
ATOM 4516 C CA . THR A 1 586 ? 18.481 -6.295 6.760 1.00 55.16 586 THR A CA 1
ATOM 4517 C C . THR A 1 586 ? 18.046 -4.904 7.222 1.00 55.16 586 THR A C 1
ATOM 4519 O O . THR A 1 586 ? 16.928 -4.677 7.679 1.00 55.16 586 THR A O 1
ATOM 4522 N N . LEU A 1 587 ? 18.956 -3.941 7.026 1.00 48.78 587 LEU A N 1
ATOM 4523 C CA . LEU A 1 587 ? 18.859 -2.508 7.351 1.00 48.78 587 LEU A CA 1
ATOM 4524 C C . LEU A 1 587 ? 17.620 -1.779 6.779 1.00 48.78 587 LEU A C 1
ATOM 4526 O O . LEU A 1 587 ? 17.280 -0.702 7.269 1.00 48.78 587 LEU A O 1
ATOM 4530 N N . SER A 1 588 ? 16.939 -2.332 5.765 1.00 41.91 588 SER A N 1
ATOM 4531 C CA . SER A 1 588 ? 15.802 -1.682 5.084 1.00 41.91 588 SER A CA 1
ATOM 4532 C C . SER A 1 588 ? 14.548 -1.545 5.954 1.00 41.91 588 SER A C 1
ATOM 4534 O O . SER A 1 588 ? 13.740 -0.650 5.712 1.00 41.91 588 SER A O 1
ATOM 4536 N N . SER A 1 589 ? 14.397 -2.349 7.012 1.00 42.09 589 SER A N 1
ATOM 4537 C CA . SER A 1 589 ? 13.313 -2.183 7.989 1.00 42.09 589 SER A CA 1
ATOM 4538 C C . SER A 1 589 ? 13.692 -1.183 9.088 1.00 42.09 589 SER A C 1
ATOM 4540 O O . SER A 1 589 ? 13.620 -1.512 10.266 1.00 42.09 589 SER A O 1
ATOM 4542 N N . GLY A 1 590 ? 14.158 0.021 8.729 1.00 35.69 590 GLY A N 1
ATOM 4543 C CA . GLY A 1 590 ? 14.423 1.098 9.699 1.00 35.69 590 GLY A CA 1
ATOM 4544 C C . GLY A 1 590 ? 15.268 0.669 10.906 1.00 35.69 590 GLY A C 1
ATOM 4545 O O . GLY A 1 590 ? 15.051 1.167 12.010 1.00 35.69 590 GLY A O 1
ATOM 4546 N N . GLY A 1 591 ? 16.187 -0.278 10.699 1.00 36.06 591 GLY A N 1
ATOM 4547 C CA . GLY A 1 591 ? 16.976 -0.921 11.741 1.00 36.06 591 GLY A CA 1
ATOM 4548 C C . GLY A 1 591 ? 18.094 -0.011 12.226 1.00 36.06 591 GLY A C 1
ATOM 4549 O O . GLY A 1 591 ? 19.258 -0.239 11.923 1.00 36.06 591 GLY A O 1
ATOM 4550 N N . ILE A 1 592 ? 17.728 1.035 12.964 1.00 33.75 592 ILE A N 1
ATOM 4551 C CA . ILE A 1 592 ? 18.415 1.272 14.226 1.00 33.75 592 ILE A CA 1
ATOM 4552 C C . ILE A 1 592 ? 17.809 0.235 15.161 1.00 33.75 592 ILE A C 1
ATOM 4554 O O . ILE A 1 592 ? 16.610 0.248 15.427 1.00 33.75 592 ILE A O 1
ATOM 4558 N N . ASP A 1 593 ? 18.639 -0.703 15.568 1.00 39.25 593 ASP A N 1
ATOM 4559 C CA . ASP A 1 593 ? 18.396 -1.764 16.529 1.00 39.25 593 ASP A CA 1
ATOM 4560 C C . ASP A 1 593 ? 17.838 -1.177 17.842 1.00 39.25 593 ASP A C 1
ATOM 4562 O O . ASP A 1 593 ? 18.566 -0.897 18.790 1.00 39.25 593 ASP A O 1
ATOM 4566 N N . ASP A 1 594 ? 16.519 -0.964 17.879 1.00 41.44 594 ASP A N 1
ATOM 4567 C CA . ASP A 1 594 ? 15.761 -0.493 19.051 1.00 41.44 594 ASP A CA 1
ATOM 4568 C C . ASP A 1 594 ? 14.879 -1.610 19.643 1.00 41.44 594 ASP A C 1
ATOM 4570 O O . ASP A 1 594 ? 14.102 -1.405 20.569 1.00 41.44 594 ASP A O 1
ATOM 4574 N N . SER A 1 595 ? 15.035 -2.845 19.152 1.00 38.62 595 SER A N 1
ATOM 4575 C CA . SER A 1 595 ? 14.563 -4.047 19.846 1.00 38.62 595 SER A CA 1
ATOM 4576 C C . SER A 1 595 ? 15.592 -4.448 20.902 1.00 38.62 595 SER A C 1
ATOM 4578 O O . SER A 1 595 ? 16.466 -5.283 20.670 1.00 38.62 595 SER A O 1
ATOM 4580 N N . GLY A 1 596 ? 15.498 -3.831 22.079 1.00 41.22 596 GLY A N 1
ATOM 4581 C CA . GLY A 1 596 ? 16.298 -4.130 23.270 1.00 41.22 596 GLY A CA 1
ATOM 4582 C C . GLY A 1 596 ? 16.000 -5.496 23.904 1.00 41.22 596 GLY A C 1
ATOM 4583 O O . GLY A 1 596 ? 15.723 -5.577 25.098 1.00 41.22 596 GLY A O 1
ATOM 4584 N N . GLY A 1 597 ? 16.086 -6.580 23.133 1.00 33.22 597 GLY A N 1
ATOM 4585 C CA . GLY A 1 597 ? 15.831 -7.947 23.579 1.00 33.22 597 GLY A CA 1
ATOM 4586 C C . GLY A 1 597 ? 16.971 -8.875 23.196 1.00 33.22 597 GLY A C 1
ATOM 4587 O O . GLY A 1 597 ? 16.849 -9.622 22.237 1.00 33.22 597 GLY A O 1
ATOM 4588 N N . ALA A 1 598 ? 18.046 -8.832 23.988 1.00 32.41 598 ALA A N 1
ATOM 4589 C CA . ALA A 1 598 ? 19.286 -9.574 23.792 1.00 32.41 598 ALA A CA 1
ATOM 4590 C C . ALA A 1 598 ? 20.010 -9.217 22.486 1.00 32.41 598 ALA A C 1
ATOM 4592 O O . ALA A 1 598 ? 19.429 -9.036 21.423 1.00 32.41 598 ALA A O 1
ATOM 4593 N N . ALA A 1 599 ? 21.338 -9.187 22.551 1.00 35.12 599 ALA A N 1
ATOM 4594 C CA . ALA A 1 599 ? 22.085 -9.615 21.388 1.00 35.12 599 ALA A CA 1
ATOM 4595 C C . ALA A 1 599 ? 21.419 -10.911 20.907 1.00 35.12 599 ALA A C 1
ATOM 4597 O O . ALA A 1 599 ? 21.422 -11.911 21.631 1.00 35.12 599 ALA A O 1
ATOM 4598 N N . VAL A 1 600 ? 20.834 -10.888 19.708 1.00 38.94 600 VAL A N 1
ATOM 4599 C CA . VAL A 1 600 ? 20.771 -12.089 18.882 1.00 38.94 600 VAL A CA 1
ATOM 4600 C C . VAL A 1 600 ? 22.139 -12.759 19.103 1.00 38.94 600 VAL A C 1
ATOM 4602 O O . VAL A 1 600 ? 23.140 -12.050 18.980 1.00 38.94 600 VAL A O 1
ATOM 4605 N N . PRO A 1 601 ? 22.240 -14.027 19.559 1.00 37.50 601 PRO A N 1
ATOM 4606 C CA . PRO A 1 601 ? 23.513 -14.647 19.968 1.00 37.50 601 PRO A CA 1
ATOM 4607 C C . PRO A 1 601 ? 24.547 -14.817 18.839 1.00 37.50 601 PRO A C 1
ATOM 4609 O O . PRO A 1 601 ? 25.386 -15.710 18.880 1.00 37.50 601 PRO A O 1
ATOM 4612 N N . TRP A 1 602 ? 24.475 -13.993 17.806 1.00 40.75 602 TRP A N 1
ATOM 4613 C CA . TRP A 1 602 ? 25.272 -14.002 16.607 1.00 40.75 602 TRP A CA 1
ATOM 4614 C C . TRP A 1 602 ? 26.215 -12.808 16.731 1.00 40.75 602 TRP A C 1
ATOM 4616 O O . TRP A 1 602 ? 25.817 -11.652 16.624 1.00 40.75 602 TRP A O 1
ATOM 4626 N N . GLY A 1 603 ? 27.447 -13.125 17.132 1.00 40.78 603 GLY A N 1
ATOM 4627 C CA . GLY A 1 603 ? 28.458 -12.183 17.590 1.00 40.78 603 GLY A CA 1
ATOM 4628 C C . GLY A 1 603 ? 29.025 -11.268 16.504 1.00 40.78 603 GLY A C 1
ATOM 4629 O O . GLY A 1 603 ? 28.483 -11.119 15.415 1.00 40.78 603 GLY A O 1
ATOM 4630 N N . ARG A 1 604 ? 30.181 -10.676 16.823 1.00 46.28 604 ARG A N 1
ATOM 4631 C CA . ARG A 1 604 ? 30.988 -9.733 16.019 1.00 46.28 604 ARG A CA 1
ATOM 4632 C C . ARG A 1 604 ? 31.315 -10.169 14.572 1.00 46.28 604 ARG A C 1
ATOM 4634 O O . ARG A 1 604 ? 31.970 -9.411 13.867 1.00 46.28 604 ARG A O 1
ATOM 4641 N N . ASP A 1 605 ? 30.848 -11.332 14.127 1.00 50.69 605 ASP A N 1
ATOM 4642 C CA . ASP A 1 605 ? 31.107 -11.948 12.823 1.00 50.69 605 ASP A CA 1
ATOM 4643 C C . ASP A 1 605 ? 30.111 -11.531 11.720 1.00 50.69 605 ASP A C 1
ATOM 4645 O O . ASP A 1 605 ? 30.302 -11.891 10.559 1.00 50.69 605 ASP A O 1
ATOM 4649 N N . GLN A 1 606 ? 29.075 -10.733 12.025 1.00 60.84 606 GLN A N 1
ATOM 4650 C CA . GLN A 1 606 ? 28.131 -10.252 11.001 1.00 60.84 606 GLN A CA 1
ATOM 4651 C C . GLN A 1 606 ? 28.770 -9.332 9.949 1.00 60.84 606 GLN A C 1
ATOM 4653 O O . GLN A 1 606 ? 28.256 -9.265 8.839 1.00 60.84 606 GLN A O 1
ATOM 4658 N N . GLY A 1 607 ? 29.896 -8.670 10.245 1.00 66.25 607 GLY A N 1
ATOM 4659 C CA . GLY A 1 607 ? 30.563 -7.785 9.279 1.00 66.25 607 GLY A CA 1
ATOM 4660 C C . GLY A 1 607 ? 30.929 -8.505 7.977 1.00 66.25 607 GLY A C 1
ATOM 4661 O O . GLY A 1 607 ? 30.532 -8.075 6.902 1.00 66.25 607 GLY A O 1
ATOM 4662 N N . HIS A 1 608 ? 31.572 -9.673 8.079 1.00 78.06 608 HIS A N 1
ATOM 4663 C CA . HIS A 1 608 ? 31.975 -10.454 6.905 1.00 78.06 608 HIS A CA 1
ATOM 4664 C C . HIS A 1 608 ? 30.773 -10.954 6.089 1.00 78.06 608 HIS A C 1
ATOM 4666 O O . HIS A 1 608 ? 30.833 -11.052 4.866 1.00 78.06 608 HIS A O 1
ATOM 4672 N N . LEU A 1 609 ? 29.673 -11.290 6.762 1.00 79.81 609 LEU A N 1
ATOM 4673 C CA . LEU A 1 609 ? 28.466 -11.782 6.111 1.00 79.81 609 LEU A CA 1
ATOM 4674 C C . LEU A 1 609 ? 27.686 -10.645 5.435 1.00 79.81 609 LEU A C 1
ATOM 4676 O O . LEU A 1 609 ? 27.208 -10.830 4.320 1.00 79.81 609 LEU A O 1
ATOM 4680 N N . VAL A 1 610 ? 27.631 -9.458 6.043 1.00 81.38 610 VAL A N 1
ATOM 4681 C CA . VAL A 1 610 ? 27.084 -8.248 5.408 1.00 81.38 610 VAL A CA 1
ATOM 4682 C C . VAL A 1 610 ? 27.907 -7.867 4.177 1.00 81.38 610 VAL A C 1
ATOM 4684 O O . VAL A 1 610 ? 27.327 -7.630 3.119 1.00 81.38 610 VAL A O 1
ATOM 4687 N N . ASP A 1 611 ? 29.237 -7.884 4.271 1.00 84.38 611 ASP A N 1
ATOM 4688 C CA . ASP A 1 611 ? 30.125 -7.614 3.132 1.00 84.38 611 ASP A CA 1
ATOM 4689 C C . ASP A 1 611 ? 29.903 -8.624 1.992 1.00 84.38 611 ASP A C 1
ATOM 4691 O O . ASP A 1 611 ? 29.871 -8.264 0.811 1.00 84.38 611 ASP A O 1
ATOM 4695 N N . LEU A 1 612 ? 29.697 -9.897 2.341 1.00 87.50 612 LEU A N 1
ATOM 4696 C CA . LEU A 1 612 ? 29.382 -10.953 1.383 1.00 87.50 612 LEU A CA 1
ATOM 4697 C C . LEU A 1 612 ? 28.021 -10.707 0.717 1.00 87.50 612 LEU A C 1
ATOM 4699 O O . LEU A 1 612 ? 27.946 -10.741 -0.511 1.00 87.50 612 LEU A O 1
ATOM 4703 N N . VAL A 1 613 ? 26.971 -10.384 1.482 1.00 88.75 613 VAL A N 1
ATOM 4704 C CA . VAL A 1 613 ? 25.653 -10.008 0.935 1.00 88.75 613 VAL A CA 1
ATOM 4705 C C . VAL A 1 613 ? 25.794 -8.851 -0.051 1.00 88.75 613 VAL A C 1
ATOM 4707 O O . VAL A 1 613 ? 25.286 -8.938 -1.165 1.00 88.75 613 VAL A O 1
ATOM 4710 N N . GLN A 1 614 ? 26.515 -7.788 0.315 1.00 88.56 614 GLN A N 1
ATOM 4711 C CA . GLN A 1 614 ? 26.717 -6.626 -0.557 1.00 88.56 614 GLN A CA 1
ATOM 4712 C C . GLN A 1 614 ? 27.407 -7.005 -1.873 1.00 88.56 614 GLN A C 1
ATOM 4714 O O . GLN A 1 614 ? 26.978 -6.574 -2.947 1.00 88.56 614 GLN A O 1
ATOM 4719 N N . LYS A 1 615 ? 28.447 -7.841 -1.805 1.00 92.06 615 LYS A N 1
ATOM 4720 C CA . LYS A 1 615 ? 29.167 -8.333 -2.986 1.00 92.06 615 LYS A CA 1
ATOM 4721 C C . LYS A 1 615 ? 28.265 -9.161 -3.904 1.00 92.06 615 LYS A C 1
ATOM 4723 O O . LYS A 1 615 ? 28.304 -9.002 -5.126 1.00 92.06 615 LYS A O 1
ATOM 4728 N N . GLU A 1 616 ? 27.446 -10.032 -3.331 1.00 91.75 616 GLU A N 1
ATOM 4729 C CA . GLU A 1 616 ? 26.505 -10.862 -4.081 1.00 91.75 616 GLU A CA 1
ATOM 4730 C C . GLU A 1 616 ? 25.383 -10.026 -4.713 1.00 91.75 616 GLU A C 1
ATOM 4732 O O . GLU A 1 616 ? 25.060 -10.220 -5.884 1.00 91.75 616 GLU A O 1
ATOM 4737 N N . VAL A 1 617 ? 24.850 -9.032 -3.993 1.00 92.69 617 VAL A N 1
ATOM 4738 C CA . VAL A 1 617 ? 23.868 -8.069 -4.525 1.00 92.69 617 VAL A CA 1
ATOM 4739 C C . VAL A 1 617 ? 24.452 -7.313 -5.714 1.00 92.69 617 VAL A C 1
ATOM 4741 O O . VAL A 1 617 ? 23.818 -7.222 -6.766 1.00 92.69 617 VAL A O 1
ATOM 4744 N N . GLN A 1 618 ? 25.684 -6.817 -5.585 1.00 93.62 618 GLN A N 1
ATOM 4745 C CA . GLN A 1 618 ? 26.375 -6.142 -6.680 1.00 93.62 618 GLN A CA 1
ATOM 4746 C C . GLN A 1 618 ? 26.539 -7.066 -7.895 1.00 93.62 618 GLN A C 1
ATOM 4748 O O . GLN A 1 618 ? 26.287 -6.642 -9.024 1.00 93.62 618 GLN A O 1
ATOM 4753 N N . THR A 1 619 ? 26.919 -8.325 -7.670 1.00 94.12 619 THR A N 1
ATOM 4754 C CA . THR A 1 619 ? 27.110 -9.325 -8.731 1.00 94.12 619 THR A CA 1
ATOM 4755 C C . THR A 1 619 ? 25.796 -9.645 -9.445 1.00 94.12 619 THR A C 1
ATOM 4757 O O . THR A 1 619 ? 25.758 -9.697 -10.678 1.00 94.12 619 THR A O 1
ATOM 4760 N N . LEU A 1 620 ? 24.700 -9.797 -8.696 1.00 93.69 620 LEU A N 1
ATOM 4761 C CA . LEU A 1 620 ? 23.367 -10.041 -9.244 1.00 93.69 620 LEU A CA 1
ATOM 4762 C C . LEU A 1 620 ? 22.897 -8.869 -10.116 1.00 93.69 620 LEU A C 1
ATOM 4764 O O . LEU A 1 620 ? 22.464 -9.083 -11.248 1.00 93.69 620 LEU A O 1
ATOM 4768 N N . LEU A 1 621 ? 23.041 -7.632 -9.631 1.00 95.38 621 LEU A N 1
ATOM 4769 C CA . LEU A 1 621 ? 22.660 -6.428 -10.378 1.00 95.38 621 LEU A CA 1
ATOM 4770 C C . LEU A 1 621 ? 23.516 -6.223 -11.634 1.00 95.38 621 LEU A C 1
ATOM 4772 O O . LEU A 1 621 ? 22.987 -5.868 -12.685 1.00 95.38 621 LEU A O 1
ATOM 4776 N N . GLN A 1 622 ? 24.827 -6.470 -11.555 1.00 95.56 622 GLN A N 1
ATOM 4777 C CA . GLN A 1 622 ? 25.717 -6.402 -12.720 1.00 95.56 622 GLN A CA 1
ATOM 4778 C C . GLN A 1 622 ? 25.356 -7.454 -13.771 1.00 95.56 622 GLN A C 1
ATOM 4780 O O . GLN A 1 622 ? 25.329 -7.146 -14.962 1.00 95.56 622 GLN A O 1
ATOM 4785 N N . SER A 1 623 ? 25.032 -8.671 -13.335 1.00 94.19 623 SER A N 1
ATOM 4786 C CA . SER A 1 623 ? 24.595 -9.749 -14.225 1.00 94.19 623 SER A CA 1
ATOM 4787 C C . SER A 1 623 ? 23.265 -9.403 -14.896 1.00 94.19 623 SER A C 1
ATOM 4789 O O . SER A 1 623 ? 23.146 -9.510 -16.115 1.00 94.19 623 SER A O 1
ATOM 4791 N N . ALA A 1 624 ? 22.292 -8.899 -14.132 1.00 95.25 624 ALA A N 1
ATOM 4792 C CA . ALA A 1 624 ? 21.008 -8.454 -14.668 1.00 95.25 624 ALA A CA 1
ATOM 4793 C C . ALA A 1 624 ? 21.168 -7.301 -15.680 1.00 95.25 624 ALA A C 1
ATOM 4795 O O . ALA A 1 624 ? 20.535 -7.326 -16.736 1.00 95.25 624 ALA A O 1
ATOM 4796 N N . LEU A 1 625 ? 22.058 -6.334 -15.415 1.00 95.75 625 LEU A N 1
ATOM 4797 C CA . LEU A 1 625 ? 22.373 -5.251 -16.355 1.00 95.75 625 LEU A CA 1
ATOM 4798 C C . LEU A 1 625 ? 23.012 -5.782 -17.646 1.00 95.75 625 LEU A C 1
ATOM 4800 O O . LEU A 1 625 ? 22.645 -5.345 -18.734 1.00 95.75 625 LEU A O 1
ATOM 4804 N N . ALA A 1 626 ? 23.941 -6.737 -17.549 1.00 95.75 626 ALA A N 1
ATOM 4805 C CA . ALA A 1 626 ? 24.583 -7.338 -18.718 1.00 95.75 626 ALA A CA 1
ATOM 4806 C C . ALA A 1 626 ? 23.571 -8.047 -19.634 1.00 95.75 626 ALA A C 1
ATOM 4808 O O . ALA A 1 626 ? 23.652 -7.923 -20.857 1.00 95.75 626 ALA A O 1
ATOM 4809 N N . ILE A 1 627 ? 22.584 -8.730 -19.047 1.00 95.62 627 ILE A N 1
ATOM 4810 C CA . ILE A 1 627 ? 21.481 -9.351 -19.790 1.00 95.62 627 ILE A CA 1
ATOM 4811 C C . ILE A 1 627 ? 20.559 -8.294 -20.403 1.00 95.62 627 ILE A C 1
ATOM 4813 O O . ILE A 1 627 ? 20.194 -8.408 -21.572 1.00 95.62 627 ILE A O 1
ATOM 4817 N N . ALA A 1 628 ? 20.218 -7.233 -19.667 1.00 96.12 628 ALA A N 1
ATOM 4818 C CA . ALA A 1 628 ? 19.446 -6.124 -20.225 1.00 96.12 628 ALA A CA 1
ATOM 4819 C C . ALA A 1 628 ? 20.153 -5.519 -21.454 1.00 96.12 628 ALA A C 1
ATOM 4821 O O . ALA A 1 628 ? 19.530 -5.331 -22.498 1.00 96.12 628 ALA A O 1
ATOM 4822 N N . LEU A 1 629 ? 21.473 -5.311 -21.386 1.00 95.75 629 LEU A N 1
ATOM 4823 C CA . LEU A 1 629 ? 22.280 -4.843 -22.517 1.00 95.75 629 LEU A CA 1
ATOM 4824 C C . LEU A 1 629 ? 22.251 -5.812 -23.707 1.00 95.75 629 LEU A C 1
ATOM 4826 O O . LEU A 1 629 ? 22.200 -5.354 -24.850 1.00 95.75 629 LEU A O 1
ATOM 4830 N N . SER A 1 630 ? 22.282 -7.129 -23.478 1.00 95.69 630 SER A N 1
ATOM 4831 C CA . SER A 1 630 ? 22.238 -8.103 -24.576 1.00 95.69 630 SER A CA 1
ATOM 4832 C C . SER A 1 630 ? 20.879 -8.118 -25.280 1.00 95.69 630 SER A C 1
ATOM 4834 O O . SER A 1 630 ? 20.831 -8.127 -26.512 1.00 95.69 630 SER A O 1
ATOM 4836 N N . ILE A 1 631 ? 19.779 -7.985 -24.528 1.00 95.25 631 ILE A N 1
ATOM 4837 C CA . ILE A 1 631 ? 18.422 -7.839 -25.081 1.00 95.25 631 ILE A CA 1
ATOM 4838 C C . ILE A 1 631 ? 18.322 -6.578 -25.937 1.00 95.25 631 ILE A C 1
ATOM 4840 O O . ILE A 1 631 ? 17.829 -6.631 -27.064 1.00 95.25 631 ILE A O 1
ATOM 4844 N N . ILE A 1 632 ? 18.804 -5.447 -25.425 1.00 96.12 632 ILE A N 1
ATOM 4845 C CA . ILE A 1 632 ? 18.761 -4.171 -26.139 1.00 96.12 632 ILE A CA 1
ATOM 4846 C C . ILE A 1 632 ? 19.587 -4.239 -27.433 1.00 96.12 632 ILE A C 1
ATOM 4848 O O . ILE A 1 632 ? 19.103 -3.852 -28.496 1.00 96.12 632 ILE A O 1
ATOM 4852 N N . ARG A 1 633 ? 20.800 -4.805 -27.383 1.00 94.88 633 ARG A N 1
ATOM 4853 C CA . ARG A 1 633 ? 21.671 -4.978 -28.564 1.00 94.88 633 ARG A CA 1
ATOM 4854 C C . ARG A 1 633 ? 21.094 -5.931 -29.609 1.00 94.88 633 ARG A C 1
ATOM 4856 O O . ARG A 1 633 ? 21.380 -5.763 -30.790 1.00 94.88 633 ARG A O 1
ATOM 4863 N N . ALA A 1 634 ? 20.289 -6.908 -29.196 1.00 94.88 634 ALA A N 1
ATOM 4864 C CA . ALA A 1 634 ? 19.595 -7.811 -30.111 1.00 94.88 634 ALA A CA 1
ATOM 4865 C C . ALA A 1 634 ? 18.399 -7.147 -30.820 1.00 94.88 634 ALA A C 1
ATOM 4867 O O . ALA A 1 634 ? 17.961 -7.639 -31.858 1.00 94.88 634 ALA A O 1
ATOM 4868 N N . ASN A 1 635 ? 17.880 -6.031 -30.292 1.00 95.69 635 ASN A N 1
ATOM 4869 C CA . ASN A 1 635 ? 16.651 -5.385 -30.764 1.00 95.69 635 ASN A CA 1
ATOM 4870 C C . ASN A 1 635 ? 16.823 -3.891 -31.127 1.00 95.69 635 ASN A C 1
ATOM 4872 O O . ASN A 1 635 ? 15.993 -3.075 -30.716 1.00 95.69 635 ASN A O 1
ATOM 4876 N N . PRO A 1 636 ? 17.837 -3.496 -31.924 1.00 94.25 636 PRO A N 1
ATOM 4877 C CA . PRO A 1 636 ? 18.104 -2.083 -32.201 1.00 94.25 636 PRO A CA 1
ATOM 4878 C C . PRO A 1 636 ? 16.955 -1.419 -32.973 1.00 94.25 636 PRO A C 1
ATOM 4880 O O . PRO A 1 636 ? 16.503 -0.340 -32.610 1.00 94.25 636 PRO A O 1
ATOM 4883 N N . ALA A 1 637 ? 16.408 -2.106 -33.983 1.00 94.50 637 ALA A N 1
ATOM 4884 C CA . ALA A 1 637 ? 15.336 -1.568 -34.821 1.00 94.50 637 ALA A CA 1
ATOM 4885 C C . ALA A 1 637 ? 14.039 -1.296 -34.040 1.00 94.50 637 ALA A C 1
ATOM 4887 O O . ALA A 1 637 ? 13.355 -0.312 -34.309 1.00 94.50 637 ALA A O 1
ATOM 4888 N N . VAL A 1 638 ? 13.703 -2.158 -33.072 1.00 94.50 638 VAL A N 1
ATOM 4889 C CA . VAL A 1 638 ? 12.500 -1.983 -32.246 1.00 94.50 638 VAL A CA 1
ATOM 4890 C C . VAL A 1 638 ? 12.697 -0.840 -31.260 1.00 94.50 638 VAL A C 1
ATOM 4892 O O . VAL A 1 638 ? 11.790 -0.034 -31.094 1.00 94.50 638 VAL A O 1
ATOM 4895 N N . LEU A 1 639 ? 13.873 -0.747 -30.634 1.00 94.62 639 LEU A N 1
ATOM 4896 C CA . LEU A 1 639 ? 14.177 0.323 -29.689 1.00 94.62 639 LEU A CA 1
ATOM 4897 C C . LEU A 1 639 ? 14.171 1.698 -30.363 1.00 94.62 639 LEU A C 1
ATOM 4899 O O . LEU A 1 639 ? 13.534 2.618 -29.856 1.00 94.62 639 LEU A O 1
ATOM 4903 N N . ASP A 1 640 ? 14.857 1.834 -31.500 1.00 93.50 640 ASP A N 1
ATOM 4904 C CA . ASP A 1 640 ? 14.945 3.107 -32.215 1.00 93.50 640 ASP A CA 1
ATOM 4905 C C . ASP A 1 640 ? 13.595 3.510 -32.814 1.00 93.50 640 ASP A C 1
ATOM 4907 O O . ASP A 1 640 ? 13.204 4.671 -32.699 1.00 93.50 640 ASP A O 1
ATOM 4911 N N . GLY A 1 641 ? 12.857 2.557 -33.398 1.00 94.12 641 GLY A N 1
ATOM 4912 C CA . GLY A 1 641 ? 11.522 2.801 -33.948 1.00 94.12 641 GLY A CA 1
ATOM 4913 C C . GLY A 1 641 ? 10.515 3.206 -32.874 1.00 94.12 641 GLY A C 1
ATOM 4914 O O . GLY A 1 641 ? 9.884 4.254 -32.980 1.00 94.12 641 GLY A O 1
ATOM 4915 N N . LEU A 1 642 ? 10.419 2.429 -31.791 1.00 94.50 642 LEU A N 1
ATOM 4916 C CA . LEU A 1 642 ? 9.516 2.733 -30.679 1.00 94.50 642 LEU A CA 1
ATOM 4917 C C . LEU A 1 642 ? 9.911 4.026 -29.9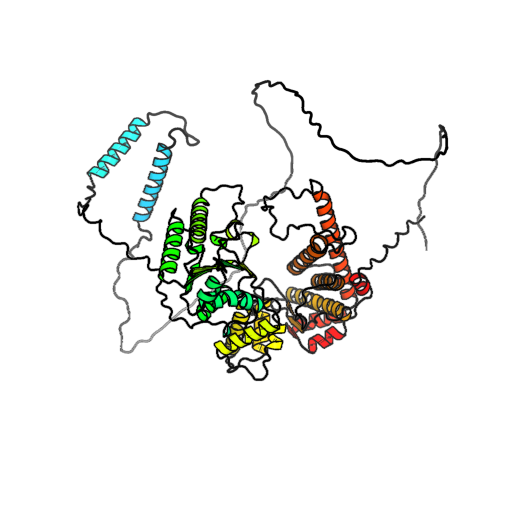51 1.00 94.50 642 LEU A C 1
ATOM 4919 O O . LEU A 1 642 ? 9.043 4.797 -29.545 1.00 94.50 642 LEU A O 1
ATOM 4923 N N . GLY A 1 643 ? 11.213 4.281 -29.801 1.00 93.50 643 GLY A N 1
ATOM 4924 C CA . GLY A 1 643 ? 11.732 5.521 -29.230 1.00 93.50 643 GLY A CA 1
ATOM 4925 C C . GLY A 1 643 ? 11.395 6.744 -30.086 1.00 93.50 643 GLY A C 1
ATOM 4926 O O . GLY A 1 643 ? 11.006 7.771 -29.534 1.00 93.50 643 GLY A O 1
ATOM 4927 N N . ALA A 1 644 ? 11.490 6.638 -31.415 1.00 93.00 644 ALA A N 1
ATOM 4928 C CA . ALA A 1 644 ? 11.094 7.703 -32.337 1.00 93.00 644 ALA A CA 1
ATOM 4929 C C . ALA A 1 644 ? 9.578 7.959 -32.300 1.00 93.00 644 ALA A C 1
ATOM 4931 O O . ALA A 1 644 ? 9.158 9.112 -32.188 1.00 93.00 644 ALA A O 1
ATOM 4932 N N . ASP A 1 645 ? 8.766 6.899 -32.294 1.00 93.69 645 ASP A N 1
ATOM 4933 C CA . ASP A 1 645 ? 7.307 7.003 -32.168 1.00 93.69 645 ASP A CA 1
ATOM 4934 C C . ASP A 1 645 ? 6.899 7.684 -30.851 1.00 93.69 645 ASP A C 1
ATOM 4936 O O . ASP A 1 645 ? 6.009 8.539 -30.835 1.00 93.69 645 ASP A O 1
ATOM 4940 N N . LEU A 1 646 ? 7.566 7.353 -29.739 1.00 92.50 646 LEU A N 1
ATOM 4941 C CA . LEU A 1 646 ? 7.352 8.013 -28.447 1.00 92.50 646 LEU A CA 1
ATOM 4942 C C . LEU A 1 646 ? 7.790 9.477 -28.458 1.00 92.50 646 LEU A C 1
ATOM 4944 O O . LEU A 1 646 ? 7.133 10.320 -27.848 1.00 92.50 646 LEU A O 1
ATOM 4948 N N . GLU A 1 647 ? 8.887 9.796 -29.138 1.00 91.94 647 GLU A N 1
ATOM 4949 C CA . GLU A 1 647 ? 9.368 11.168 -29.274 1.00 91.94 647 GLU A CA 1
ATOM 4950 C C . GLU A 1 647 ? 8.371 12.036 -30.062 1.00 91.94 647 GLU A C 1
ATOM 4952 O O . GLU A 1 647 ? 8.137 13.192 -29.693 1.00 91.94 647 GLU A O 1
ATOM 4957 N N . GLU A 1 648 ? 7.718 11.480 -31.083 1.00 91.06 648 GLU A N 1
ATOM 4958 C CA . GLU A 1 648 ? 6.693 12.174 -31.867 1.00 91.06 648 GLU A CA 1
ATOM 4959 C C . GLU A 1 648 ? 5.356 12.282 -31.117 1.00 91.06 648 GLU A C 1
ATOM 4961 O O . GLU A 1 648 ? 4.844 13.388 -30.919 1.00 91.06 648 GLU A O 1
ATOM 4966 N N . LYS A 1 649 ? 4.798 11.150 -30.670 1.00 90.44 649 LYS A N 1
ATOM 4967 C CA . LYS A 1 649 ? 3.428 11.066 -30.132 1.00 90.44 649 LYS A CA 1
ATOM 4968 C C . LYS A 1 649 ? 3.320 11.338 -28.632 1.00 90.44 649 LYS A C 1
ATOM 4970 O O . LYS A 1 649 ? 2.217 11.546 -28.134 1.00 90.44 649 LYS A O 1
ATOM 4975 N N . GLU A 1 650 ? 4.429 11.309 -27.893 1.00 90.06 650 GLU A N 1
ATOM 4976 C CA . GLU A 1 650 ? 4.525 11.440 -26.423 1.00 90.06 650 GLU A CA 1
ATOM 4977 C C . GLU A 1 650 ? 3.854 10.309 -25.614 1.00 90.06 650 GLU A C 1
ATOM 4979 O O . GLU A 1 650 ? 4.211 10.081 -24.453 1.00 90.06 650 GLU A O 1
ATOM 4984 N N . LYS A 1 651 ? 2.909 9.585 -26.222 1.00 90.56 651 LYS A N 1
ATOM 4985 C CA . LYS A 1 651 ? 2.219 8.408 -25.692 1.00 90.56 651 LYS A CA 1
ATOM 4986 C C . LYS A 1 651 ? 2.036 7.375 -26.799 1.00 90.56 651 LYS A C 1
ATOM 4988 O O . LYS A 1 651 ? 1.651 7.729 -27.911 1.00 90.56 651 LYS A O 1
ATOM 4993 N N . VAL A 1 652 ? 2.258 6.105 -26.475 1.00 91.44 652 VAL A N 1
ATOM 4994 C CA . VAL A 1 652 ? 1.994 4.972 -27.373 1.00 91.44 652 VAL A CA 1
ATOM 4995 C C . VAL A 1 652 ? 1.275 3.888 -26.571 1.00 91.44 652 VAL A C 1
ATOM 4997 O O . VAL A 1 652 ? 1.760 3.461 -25.523 1.00 91.44 652 VAL A O 1
ATOM 5000 N N . GLU A 1 653 ? 0.101 3.463 -27.037 1.00 90.69 653 GLU A N 1
ATOM 5001 C CA . GLU A 1 653 ? -0.765 2.496 -26.350 1.00 90.69 653 GLU A CA 1
ATOM 5002 C C . GLU A 1 653 ? -1.500 1.583 -27.346 1.00 90.69 653 GLU A C 1
ATOM 5004 O O . GLU A 1 653 ? -1.518 1.827 -28.556 1.00 90.69 653 GLU A O 1
ATOM 5009 N N . GLY A 1 654 ? -2.089 0.496 -26.841 1.00 86.12 654 GLY A N 1
ATOM 5010 C CA . GLY A 1 654 ? -2.957 -0.385 -27.624 1.00 86.12 654 GLY A CA 1
ATOM 5011 C C . GLY A 1 654 ? -2.239 -1.134 -28.753 1.00 86.12 654 GLY A C 1
ATOM 5012 O O . GLY A 1 654 ? -1.116 -1.616 -28.597 1.00 86.12 654 GLY A O 1
ATOM 5013 N N . GLU A 1 655 ? -2.902 -1.276 -29.904 1.00 86.69 655 GLU A N 1
ATOM 5014 C CA . GLU A 1 655 ? -2.381 -2.079 -31.018 1.00 86.69 655 GLU A CA 1
ATOM 5015 C C . GLU A 1 655 ? -1.081 -1.534 -31.617 1.00 86.69 655 GLU A C 1
ATOM 5017 O O . GLU A 1 655 ? -0.262 -2.322 -32.089 1.00 86.69 655 GLU A O 1
ATOM 5022 N N . GLU A 1 656 ? -0.876 -0.214 -31.609 1.00 89.50 656 GLU A N 1
ATOM 5023 C CA . GLU A 1 656 ? 0.352 0.400 -32.127 1.00 89.50 656 GLU A CA 1
ATOM 5024 C C . GLU A 1 656 ? 1.571 -0.060 -31.330 1.00 89.50 656 GLU A C 1
ATOM 5026 O O . GLU A 1 656 ? 2.553 -0.525 -31.911 1.00 89.50 656 GLU A O 1
ATOM 5031 N N . LEU A 1 657 ? 1.464 -0.036 -29.999 1.00 90.75 657 LEU A N 1
ATOM 5032 C CA . LEU A 1 657 ? 2.508 -0.547 -29.120 1.00 90.75 657 LEU A CA 1
ATOM 5033 C C . LEU A 1 657 ? 2.745 -2.042 -29.365 1.00 90.75 657 LEU A C 1
ATOM 5035 O O . LEU A 1 657 ? 3.878 -2.489 -29.541 1.00 90.75 657 LEU A O 1
ATOM 5039 N N . GLN A 1 658 ? 1.668 -2.827 -29.440 1.00 90.62 658 GLN A N 1
ATOM 5040 C CA . GLN A 1 658 ? 1.771 -4.274 -29.631 1.00 90.62 658 GLN A CA 1
ATOM 5041 C C . GLN A 1 658 ? 2.418 -4.658 -30.969 1.00 90.62 658 GLN A C 1
ATOM 5043 O O . GLN A 1 658 ? 3.086 -5.692 -31.039 1.00 90.62 658 GLN A O 1
ATOM 5048 N N . LYS A 1 659 ? 2.269 -3.849 -32.028 1.00 92.62 659 LYS A N 1
ATOM 5049 C CA . LYS A 1 659 ? 2.952 -4.078 -33.315 1.00 92.62 659 LYS A CA 1
ATOM 5050 C C . LYS A 1 659 ? 4.471 -4.058 -33.151 1.00 92.62 659 LYS A C 1
ATOM 5052 O O . LYS A 1 659 ? 5.126 -4.991 -33.612 1.00 92.62 659 LYS A O 1
ATOM 5057 N N . TRP A 1 660 ? 5.012 -3.070 -32.439 1.00 92.12 660 TRP A N 1
ATOM 5058 C CA . TRP A 1 660 ? 6.444 -2.995 -32.134 1.00 92.12 660 TRP A CA 1
ATOM 5059 C C . TRP A 1 660 ? 6.897 -4.130 -31.212 1.00 92.12 660 TRP A C 1
ATOM 5061 O O . TRP A 1 660 ? 7.868 -4.828 -31.504 1.00 92.12 660 TRP A O 1
ATOM 5071 N N . LEU A 1 661 ? 6.154 -4.383 -30.133 1.00 91.12 661 LEU A N 1
ATOM 5072 C CA . LEU A 1 661 ? 6.516 -5.385 -29.125 1.00 91.12 661 LEU A CA 1
ATOM 5073 C C . LEU A 1 661 ? 6.504 -6.830 -29.666 1.00 91.12 661 LEU A C 1
ATOM 5075 O O . LEU A 1 661 ? 7.283 -7.688 -29.227 1.00 91.12 661 LEU A O 1
ATOM 5079 N N . ARG A 1 662 ? 5.681 -7.129 -30.679 1.00 91.56 662 ARG A N 1
ATOM 5080 C CA . ARG A 1 662 ? 5.694 -8.437 -31.362 1.00 91.56 662 ARG A CA 1
ATOM 5081 C C . ARG A 1 662 ? 7.040 -8.744 -32.018 1.00 91.56 662 ARG A C 1
ATOM 5083 O O . ARG A 1 662 ? 7.435 -9.909 -31.997 1.00 91.56 662 ARG A O 1
ATOM 5090 N N . LEU A 1 663 ? 7.759 -7.729 -32.494 1.00 92.44 663 LEU A N 1
ATOM 5091 C CA . LEU A 1 663 ? 9.060 -7.870 -33.159 1.00 92.44 663 LEU A CA 1
ATOM 5092 C C . LEU A 1 663 ? 10.221 -8.148 -32.191 1.00 92.44 663 LEU A C 1
ATOM 5094 O O . LEU A 1 663 ? 11.295 -8.532 -32.638 1.00 92.44 663 LEU A O 1
ATOM 5098 N N . VAL A 1 664 ? 10.015 -7.987 -30.878 1.00 92.88 664 VAL A N 1
ATOM 5099 C CA . VAL A 1 664 ? 11.064 -8.196 -29.865 1.00 92.88 664 VAL A CA 1
ATOM 5100 C C . VAL A 1 664 ? 11.548 -9.649 -29.847 1.00 92.88 664 VAL A C 1
ATOM 5102 O O . VAL A 1 664 ? 10.755 -10.577 -29.662 1.00 92.88 664 VAL A O 1
ATOM 5105 N N . VAL A 1 665 ? 12.855 -9.841 -29.958 1.00 91.00 665 VAL A N 1
ATOM 5106 C CA . VAL A 1 665 ? 13.544 -11.129 -29.866 1.00 91.00 665 VAL A CA 1
ATOM 5107 C C . VAL A 1 665 ? 14.172 -11.274 -28.481 1.00 91.00 665 VAL A C 1
ATOM 5109 O O . VAL A 1 665 ? 14.883 -10.385 -28.015 1.00 91.00 665 VAL A O 1
ATOM 5112 N N . ALA A 1 666 ? 13.926 -12.406 -27.820 1.00 89.50 666 ALA A N 1
ATOM 5113 C CA . ALA A 1 666 ? 14.573 -12.742 -26.555 1.00 89.50 666 ALA A CA 1
ATOM 5114 C C . ALA A 1 666 ? 15.892 -13.500 -26.824 1.00 89.50 666 ALA A C 1
ATOM 5116 O O . ALA A 1 666 ? 15.851 -14.551 -27.471 1.00 89.50 666 ALA A O 1
ATOM 5117 N N . PRO A 1 667 ? 17.053 -13.007 -26.353 1.00 90.19 667 PRO A N 1
ATOM 5118 C CA . PRO A 1 667 ? 18.325 -13.702 -26.508 1.00 90.19 667 PRO A CA 1
ATOM 5119 C C . PRO A 1 667 ? 18.382 -14.957 -25.628 1.00 90.19 667 PRO A C 1
ATOM 5121 O O . PRO A 1 667 ? 17.737 -15.045 -24.581 1.00 90.19 667 PRO A O 1
ATOM 5124 N N . THR A 1 668 ? 19.209 -15.928 -26.014 1.00 87.31 668 THR A N 1
ATOM 5125 C CA . THR A 1 668 ? 19.394 -17.172 -25.249 1.00 87.31 668 THR A CA 1
ATOM 5126 C C . THR A 1 668 ? 20.013 -16.934 -23.872 1.00 87.31 668 THR A C 1
ATOM 5128 O O . THR A 1 668 ? 19.737 -17.695 -22.946 1.00 87.31 668 THR A O 1
ATOM 5131 N N . GLU A 1 669 ? 20.802 -15.867 -23.707 1.00 88.75 669 GLU A N 1
ATOM 5132 C CA . GLU A 1 669 ? 21.424 -15.522 -22.420 1.00 88.75 669 GLU A CA 1
ATOM 5133 C C . GLU A 1 669 ? 20.377 -15.177 -21.352 1.00 88.75 669 GLU A C 1
ATOM 5135 O O . GLU A 1 669 ? 20.532 -15.540 -20.182 1.00 88.75 669 GLU A O 1
ATOM 5140 N N . LEU A 1 670 ? 19.267 -14.546 -21.756 1.00 87.38 670 LEU A N 1
ATOM 5141 C CA . LEU A 1 670 ? 18.148 -14.264 -20.859 1.00 87.38 670 LEU A CA 1
ATOM 5142 C C . LEU A 1 670 ? 17.563 -15.568 -20.306 1.00 87.38 670 LEU A C 1
ATOM 5144 O O . LEU A 1 670 ? 17.336 -15.680 -19.104 1.00 87.38 670 LEU A O 1
ATOM 5148 N N . ALA A 1 671 ? 17.388 -16.581 -21.159 1.00 87.56 671 ALA A N 1
ATOM 5149 C CA . ALA A 1 671 ? 16.881 -17.886 -20.741 1.00 87.56 671 ALA A CA 1
ATOM 5150 C C . ALA A 1 671 ? 17.796 -18.561 -19.711 1.00 87.56 671 ALA A C 1
ATOM 5152 O O . ALA A 1 671 ? 17.306 -19.177 -18.765 1.00 87.56 671 ALA A O 1
ATOM 5153 N N . THR A 1 672 ? 19.115 -18.444 -19.882 1.00 87.38 672 THR A N 1
ATOM 5154 C CA . THR A 1 672 ? 20.089 -19.013 -18.938 1.00 87.38 672 THR A CA 1
ATOM 5155 C C . THR A 1 672 ? 20.103 -18.277 -17.601 1.00 87.38 672 THR A C 1
ATOM 5157 O O . THR A 1 672 ? 20.109 -18.919 -16.552 1.00 87.38 672 THR A O 1
ATOM 5160 N N . PHE A 1 673 ? 20.030 -16.943 -17.625 1.00 87.19 673 PHE A N 1
ATOM 5161 C CA . PHE A 1 673 ? 20.032 -16.117 -16.418 1.00 87.19 673 PHE A CA 1
ATOM 5162 C C . PHE A 1 673 ? 18.764 -16.315 -15.580 1.00 87.19 673 PHE A C 1
ATOM 5164 O O . PHE A 1 673 ? 18.826 -16.519 -14.367 1.00 87.19 673 PHE A O 1
ATOM 5171 N N . VAL A 1 674 ? 17.608 -16.325 -16.242 1.00 84.44 674 VAL A N 1
ATOM 5172 C CA . VAL A 1 674 ? 16.302 -16.518 -15.602 1.00 84.44 674 VAL A CA 1
ATOM 5173 C C . VAL A 1 674 ? 16.201 -17.907 -14.966 1.00 84.44 674 VAL A C 1
ATOM 5175 O O . VAL A 1 674 ? 15.736 -18.027 -13.840 1.00 84.44 674 VAL A O 1
ATOM 5178 N N . LYS A 1 675 ? 16.740 -18.951 -15.609 1.00 79.62 675 LYS A N 1
ATOM 5179 C CA . LYS A 1 675 ? 16.798 -20.309 -15.034 1.00 79.62 675 LYS A CA 1
ATOM 5180 C C . LYS A 1 675 ? 17.805 -20.467 -13.886 1.00 79.62 675 LYS A C 1
ATOM 5182 O O . LYS A 1 675 ? 17.903 -21.556 -13.325 1.00 79.62 675 LYS A O 1
ATOM 5187 N N . GLY A 1 676 ? 18.590 -19.436 -13.560 1.00 68.44 676 GLY A N 1
ATOM 5188 C CA . GLY A 1 676 ? 19.586 -19.481 -12.484 1.00 68.44 676 GLY A CA 1
ATOM 5189 C C . GLY A 1 676 ? 20.742 -20.454 -12.740 1.00 68.44 676 GLY A C 1
ATOM 5190 O O . GLY A 1 676 ? 21.486 -20.790 -11.821 1.00 68.44 676 GLY A O 1
ATOM 5191 N N . THR A 1 677 ? 20.907 -20.930 -13.977 1.00 54.75 677 THR A N 1
ATOM 5192 C CA . THR A 1 677 ? 22.022 -21.800 -14.352 1.00 54.75 677 THR A CA 1
ATOM 5193 C C . THR A 1 677 ? 23.184 -20.891 -14.717 1.00 54.75 677 THR A C 1
ATOM 5195 O O . THR A 1 677 ? 23.268 -20.412 -15.847 1.00 54.75 677 THR A O 1
ATOM 5198 N N . GLN A 1 678 ? 24.066 -20.591 -13.759 1.00 47.81 678 GLN A N 1
ATOM 5199 C CA . GLN A 1 678 ? 25.325 -19.954 -14.131 1.00 47.81 678 GLN A CA 1
ATOM 5200 C C . GLN A 1 678 ? 26.034 -20.880 -15.129 1.00 47.81 678 GLN A C 1
ATOM 5202 O O . GLN A 1 678 ? 26.227 -22.061 -14.813 1.00 47.81 678 GLN A O 1
ATOM 5207 N N . PRO A 1 679 ? 26.406 -20.413 -16.335 1.00 34.38 679 PRO A N 1
ATOM 5208 C CA . PRO A 1 679 ? 27.347 -21.177 -17.130 1.00 34.38 679 PRO A CA 1
ATOM 5209 C C . PRO A 1 679 ? 28.618 -21.316 -16.280 1.00 34.38 679 PRO A C 1
ATOM 5211 O O . PRO A 1 679 ? 29.019 -20.332 -15.648 1.00 34.38 679 PRO A O 1
ATOM 5214 N N . PRO A 1 680 ? 29.251 -22.502 -16.212 1.00 31.81 680 PRO A N 1
ATOM 5215 C CA . PRO A 1 680 ? 30.557 -22.599 -15.586 1.00 31.81 680 PRO A CA 1
ATOM 5216 C C . PRO A 1 680 ? 31.439 -21.567 -16.281 1.00 31.81 680 PRO A C 1
ATOM 5218 O O . PRO A 1 680 ? 31.587 -21.612 -17.505 1.00 31.81 680 PRO A O 1
ATOM 5221 N N . LEU A 1 681 ? 31.951 -20.600 -15.516 1.00 35.50 681 LEU A N 1
ATOM 5222 C CA . LEU A 1 681 ? 32.965 -19.671 -15.994 1.00 35.50 681 LEU A CA 1
ATOM 5223 C C . LEU A 1 681 ? 34.038 -20.531 -16.661 1.00 35.50 681 LEU A C 1
ATOM 5225 O O . LEU A 1 681 ? 34.700 -21.323 -15.988 1.00 35.50 681 LEU A O 1
ATOM 5229 N N . LEU A 1 682 ? 34.132 -20.454 -17.993 1.00 32.62 682 LEU A N 1
ATOM 5230 C CA . LEU A 1 682 ? 35.158 -21.162 -18.744 1.00 32.62 682 LEU A CA 1
ATOM 5231 C C . LEU A 1 682 ? 36.494 -20.811 -18.080 1.00 32.62 682 LEU A C 1
ATOM 5233 O O . LEU A 1 682 ? 36.773 -19.616 -17.933 1.00 32.62 682 LEU A O 1
ATOM 5237 N N . PRO A 1 683 ? 37.298 -21.795 -17.634 1.00 35.59 683 PRO A N 1
ATOM 5238 C CA . PRO A 1 683 ? 38.597 -21.491 -17.071 1.00 35.59 683 PRO A CA 1
ATOM 5239 C C . PRO A 1 683 ? 39.358 -20.706 -18.132 1.00 35.59 683 PRO A C 1
ATOM 5241 O O . PRO A 1 683 ? 39.535 -21.184 -19.256 1.00 35.59 683 PRO A O 1
ATOM 5244 N N . SER A 1 684 ? 39.747 -19.477 -17.786 1.00 33.19 684 SER A N 1
ATOM 5245 C CA . SER A 1 684 ? 40.658 -18.680 -18.592 1.00 33.19 684 SER A CA 1
ATOM 5246 C C . SER A 1 684 ? 41.820 -19.592 -18.951 1.00 33.19 684 SER A C 1
ATOM 5248 O O . SER A 1 684 ? 42.515 -20.068 -18.051 1.00 33.19 684 SER A O 1
ATOM 5250 N N . GLN A 1 685 ? 41.981 -19.897 -20.237 1.00 34.66 685 GLN A N 1
ATOM 5251 C CA . GLN A 1 685 ? 43.136 -20.640 -20.702 1.00 34.66 685 GLN A CA 1
ATOM 5252 C C . GLN A 1 685 ? 44.362 -19.809 -20.334 1.00 34.66 685 GLN A C 1
ATOM 5254 O O . GLN A 1 685 ? 44.682 -18.817 -20.984 1.00 34.66 685 GLN A O 1
ATOM 5259 N N . THR A 1 686 ? 45.016 -20.179 -19.238 1.00 35.78 686 THR A N 1
ATOM 5260 C CA . THR A 1 686 ? 46.382 -19.772 -18.963 1.00 35.78 686 THR A CA 1
ATOM 5261 C C . THR A 1 686 ? 47.212 -20.421 -20.057 1.00 35.78 686 THR A C 1
ATOM 5263 O O . THR A 1 686 ? 47.459 -21.627 -20.018 1.00 35.78 686 THR A O 1
ATOM 5266 N N . GLY A 1 687 ? 47.523 -19.633 -21.086 1.00 40.62 687 GLY A N 1
ATOM 5267 C CA . GLY A 1 687 ? 48.434 -20.019 -22.150 1.00 40.62 687 GLY A CA 1
ATOM 5268 C C . GLY A 1 687 ? 49.767 -20.460 -21.553 1.00 40.62 687 GLY A C 1
ATOM 5269 O O . GLY A 1 687 ? 50.308 -19.793 -20.671 1.00 40.62 687 GLY A O 1
ATOM 5270 N N . SER A 1 688 ? 50.210 -21.624 -22.020 1.00 33.91 688 SER A N 1
ATOM 5271 C CA . SER A 1 688 ? 51.524 -22.237 -21.818 1.00 33.91 688 SER A CA 1
ATOM 5272 C C . SER A 1 688 ? 52.669 -21.378 -22.331 1.00 33.91 688 SER A C 1
ATOM 5274 O O . SER A 1 688 ? 52.482 -20.819 -23.439 1.00 33.91 688 SER A O 1
#

Mean predicted aligned error: 18.77 Å

Radius of gyration: 40.68 Å; Cα contacts (8 Å, |Δi|>4): 761; chains: 1; bounding box: 105×124×93 Å

Sequence (688 aa):
MLPLEHHFRYHPPLTLTKLKPFSRANSRVSLPHIDNSFHRFNPNPCRFRCPISSNDSLRFGLRVGHRASWVCRSTGEPDSAADSGEKKTGSSSSDEDADSNRRKGGWWSRWRRWRWQPLIQAQEIGVLLMQIGIAFFVMRLLRPGIPLPGSDPRSSTVFIALFYAAVLAGLLHRFPVSFSQHTAGQIWNRKSGPSAGTKSSEQGETITFADIAGVDEAKEELEEIVEFLRNPDRYVRLGARPPRGVLLVGLPGTGKTLLAKAVAGEADVPFISCSASEFVELYVGMGASRVRDLFARAKREAPSIIFIDEIDAVAKSRDGKFRIVSNDEREQTLNQLLTEMDGFDSNSAVIVLGATNRSDVLDPALRRPGRFDRVVMVEAPDRIGREAILKVHVSKKELPLAKNVDLSDIACMTTGFTGADLANLVNEAALLAGRQNKVVVEKLDFVQAVERSIAGIEKKTAKLRGSEKAVVARHEAGHAVVGTAVAKLLPGQPRVEKLSILPRSGGALGFTYIPPTTEDRYLLFVDELHGRLVTLLGGRAAEEVVFSGRVSTGALDDIRQATDMAYKAIAEYGLNQTIGPVSIATLSSGGIDDSGGAAVPWGRDQGHLVDLVQKEVQTLLQSALAIALSIIRANPAVLDGLGADLEEKEKVEGEELQKWLRLVVAPTELATFVKGTQPPLLPSQTGS

Nearest PDB structures (foldseek):
  6nyy-assembly1_E  TM=8.589E-01  e=4.480E-37  Homo sapiens
  8xks-assembly1_D  TM=5.814E-01  e=5.441E-28  Chlamydomonas reinhardtii
  7oat-assembly1_B  TM=8.265E-01  e=6.985E-21  Homo sapiens
  5dyi-assembly2_H  TM=9.068E-01  e=2.713E-19  Homo sapiens
  7swl-assembly1_B  TM=4.912E-01  e=3.452E-17  Thermochaetoides thermophila